Protein AF-A0A093Y182-F1 (afdb_monomer_lite)

Foldseek 3Di:
DDDPDDPLVDADADPVRDRDPDDPAVSLVVQQVCCVVVVDPDDLLRVLLSLLSNLVSDPDDDPAQCVSLQVCLVVADDHDDDDRLDHVLQNNVVSCVVRVRVQQVLLLLQAADPDDPPDDASDDCAHPLRDGSVQWFWQWDWPHADSSSDTRIPRWDKAFAAEDDQDQKDFDFDADPVLVVLVVVVVVVVVVLVVLVVVLVVLVVVVVCCVVVVDDDDPVVVVVSVVSNPVSVVVVVVSVVVVVVCVVVNLDGHTDFIDWHKYKYFDDDPPQVVCCVNRVHGPPQAFEQCQQDPQWHADPVDNTTDDGPDDVVPAPPQWTKMWIQTPGNSYIYIDIDNDQAGMFIQTIFGHDDDPDPPVVRRPRNSVRDDPPPPPPDDDDPPPVVVVVVVVVVDDDPPDDDDDPWDPPPKWFDAQDQFAKAALLADDDDRDGRIDPPGDQQWIWTADNGGGITTPDGDPQGPDPRHDRGDDHHD

Structure (mmCIF, N/CA/C/O backbone):
data_AF-A0A093Y182-F1
#
_entry.id   AF-A0A093Y182-F1
#
loop_
_atom_site.group_PDB
_atom_site.id
_atom_site.type_symbol
_atom_site.label_atom_id
_atom_site.label_alt_id
_atom_site.label_comp_id
_atom_site.label_asym_id
_atom_site.label_entity_id
_atom_site.label_seq_id
_atom_site.pdbx_PDB_ins_code
_atom_site.Cartn_x
_atom_site.Cartn_y
_atom_site.Cartn_z
_atom_site.occupancy
_atom_site.B_iso_or_equiv
_atom_site.auth_seq_id
_atom_site.auth_comp_id
_atom_site.auth_asym_id
_atom_site.auth_atom_id
_atom_site.pdbx_PDB_model_num
ATOM 1 N N . MET A 1 1 ? -22.979 22.341 -2.637 1.00 30.00 1 MET A N 1
ATOM 2 C CA . MET A 1 1 ? -23.570 22.582 -1.306 1.00 30.00 1 MET A CA 1
ATOM 3 C C . MET A 1 1 ? -22.818 21.711 -0.323 1.00 30.00 1 MET A C 1
ATOM 5 O O . MET A 1 1 ? -22.936 20.497 -0.404 1.00 30.00 1 MET A O 1
ATOM 9 N N . SER A 1 2 ? -21.962 22.315 0.499 1.00 28.64 2 SER A N 1
ATOM 10 C CA . SER A 1 2 ? -21.317 21.636 1.624 1.00 28.64 2 SER A CA 1
ATOM 11 C C . SER A 1 2 ? -22.403 21.189 2.597 1.00 28.64 2 SER A C 1
ATOM 13 O O . SER A 1 2 ? -23.239 22.007 2.984 1.00 28.64 2 SER A O 1
ATOM 15 N N . LEU A 1 3 ? -22.419 19.907 2.960 1.00 30.19 3 LEU A N 1
ATOM 16 C CA . LEU A 1 3 ? -23.247 19.440 4.067 1.00 30.19 3 LEU A CA 1
ATOM 17 C C . LEU A 1 3 ? -22.883 20.278 5.305 1.00 30.19 3 LEU A C 1
ATOM 19 O O . LEU A 1 3 ? -21.689 20.465 5.555 1.00 30.19 3 LEU A O 1
ATOM 23 N N . PRO A 1 4 ? -23.860 20.832 6.043 1.00 35.06 4 PRO A N 1
ATOM 24 C CA . PRO A 1 4 ? -23.560 21.509 7.294 1.00 35.06 4 PRO A CA 1
ATOM 25 C C . PRO A 1 4 ? -22.838 20.517 8.209 1.00 35.06 4 PRO A C 1
ATOM 27 O O . PRO A 1 4 ? -23.268 19.368 8.338 1.00 35.06 4 PRO A O 1
ATOM 30 N N . ALA A 1 5 ? -21.723 20.952 8.801 1.00 36.81 5 ALA A N 1
ATOM 31 C CA . ALA A 1 5 ? -21.043 20.196 9.841 1.00 36.81 5 ALA A CA 1
ATOM 32 C C . ALA A 1 5 ? -22.088 19.824 10.902 1.00 36.81 5 ALA A C 1
ATOM 34 O O . ALA A 1 5 ? -22.8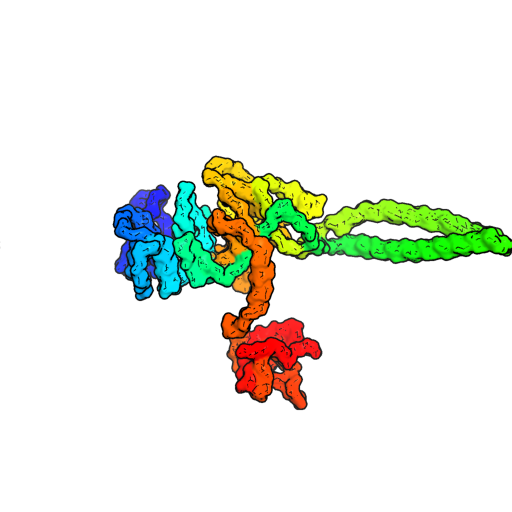13 20.690 11.401 1.00 36.81 5 ALA A O 1
ATOM 35 N N . ARG A 1 6 ? -22.256 18.523 11.153 1.00 44.34 6 ARG A N 1
ATOM 36 C CA . ARG A 1 6 ? -23.243 18.043 12.120 1.00 44.34 6 ARG A CA 1
ATOM 37 C C . ARG A 1 6 ? -22.848 18.599 13.494 1.00 44.34 6 ARG A C 1
ATOM 39 O O . ARG A 1 6 ? -21.667 18.639 13.812 1.00 44.34 6 ARG A O 1
ATOM 46 N N . ALA A 1 7 ? -23.813 19.035 14.305 1.00 36.84 7 ALA A N 1
ATOM 47 C CA . ALA A 1 7 ? -23.579 19.783 15.552 1.00 36.84 7 ALA A CA 1
ATOM 48 C C . ALA A 1 7 ? -22.633 19.105 16.575 1.00 36.84 7 ALA A C 1
ATOM 50 O O . ALA A 1 7 ? -22.155 19.754 17.496 1.00 36.84 7 ALA A O 1
ATOM 51 N N . TRP A 1 8 ? -22.346 17.818 16.402 1.00 46.84 8 TRP A N 1
ATOM 52 C CA . TRP A 1 8 ? -21.461 17.003 17.230 1.00 46.84 8 TRP A CA 1
ATOM 53 C C . TRP A 1 8 ? -20.008 16.922 16.734 1.00 46.84 8 TRP A C 1
ATOM 55 O O . TRP A 1 8 ? -19.179 16.351 17.421 1.00 46.84 8 TRP A O 1
ATOM 65 N N . THR A 1 9 ? -19.660 17.503 15.579 1.00 43.50 9 THR A N 1
ATOM 66 C CA . THR A 1 9 ? -18.246 17.722 15.202 1.00 43.50 9 THR A CA 1
ATOM 67 C C . THR A 1 9 ? -17.673 18.994 15.838 1.00 43.50 9 THR A C 1
ATOM 69 O O . THR A 1 9 ? -16.533 19.363 15.566 1.00 43.50 9 THR A O 1
ATOM 72 N N . ALA A 1 10 ? -18.484 19.727 16.609 1.00 48.28 10 ALA A N 1
ATOM 73 C CA . ALA A 1 10 ? -18.054 20.919 17.319 1.00 48.28 10 ALA A CA 1
ATOM 74 C C . ALA A 1 10 ? -17.365 20.498 18.629 1.00 48.28 10 ALA A C 1
ATOM 76 O O . ALA A 1 10 ? -18.011 19.854 19.456 1.00 48.28 10 ALA A O 1
ATOM 77 N N . PRO A 1 11 ? -16.083 20.846 18.831 1.00 53.00 11 PRO A N 1
ATOM 78 C CA . PRO A 1 11 ? -15.373 20.479 20.047 1.00 53.00 11 PRO A CA 1
ATOM 79 C C . PRO A 1 11 ? -16.034 21.124 21.269 1.00 53.00 11 PRO A C 1
ATOM 81 O O . PRO A 1 11 ? -16.510 22.259 21.192 1.00 53.00 11 PRO A O 1
ATOM 84 N N . TYR A 1 12 ? -16.057 20.409 22.399 1.00 52.28 12 TYR A N 1
ATOM 85 C CA . TYR A 1 12 ? -16.648 20.915 23.639 1.00 52.28 12 TYR A CA 1
ATOM 86 C C . TYR A 1 12 ? -16.011 22.250 24.048 1.00 52.28 12 TYR A C 1
ATOM 88 O O . TYR A 1 12 ? -14.812 22.336 24.341 1.00 52.28 12 TYR A O 1
ATOM 96 N N . THR A 1 13 ? -16.843 23.287 24.088 1.00 55.78 13 THR A N 1
ATOM 97 C CA . THR A 1 13 ? -16.505 24.589 24.652 1.00 55.78 13 THR A CA 1
ATOM 98 C C . THR A 1 13 ? -17.036 24.664 26.073 1.00 55.78 13 THR A C 1
ATOM 100 O O . THR A 1 13 ? -18.195 24.324 26.313 1.00 55.78 13 THR A O 1
ATOM 103 N N . ASP A 1 14 ? -16.210 25.100 27.018 1.00 61.22 14 ASP A N 1
ATOM 104 C CA . ASP A 1 14 ? -16.704 25.428 28.356 1.00 61.22 14 ASP A CA 1
ATOM 105 C C . ASP A 1 14 ? -17.599 26.685 28.338 1.00 61.22 14 ASP A C 1
ATOM 107 O O . ASP A 1 14 ? -17.789 27.323 27.299 1.00 61.22 14 ASP A O 1
ATOM 111 N N . ASP A 1 15 ? -18.136 27.070 29.499 1.00 65.75 15 ASP A N 1
ATOM 112 C CA . ASP A 1 15 ? -18.993 28.257 29.652 1.00 65.75 15 ASP A CA 1
ATOM 113 C C . ASP A 1 15 ? -18.284 29.577 29.267 1.00 65.75 15 ASP A C 1
ATOM 115 O O . ASP A 1 15 ? -18.924 30.623 29.166 1.00 65.75 15 ASP A O 1
ATOM 119 N N . SER A 1 16 ? -16.964 29.542 29.034 1.00 66.25 16 SER A N 1
ATOM 120 C CA . SER A 1 16 ? -16.166 30.671 28.547 1.00 66.25 16 SER A CA 1
ATOM 121 C C . SER A 1 16 ? -15.992 30.691 27.021 1.00 66.25 16 SER A C 1
ATOM 123 O O . SER A 1 16 ? -15.399 31.623 26.478 1.00 66.25 16 SER A O 1
ATOM 125 N N . GLY A 1 17 ? -16.529 29.691 26.312 1.00 56.28 17 GLY A N 1
ATOM 126 C CA . GLY A 1 17 ? -16.389 29.534 24.864 1.00 56.28 17 GLY A CA 1
ATOM 127 C C . GLY A 1 17 ? -15.022 28.991 24.434 1.00 56.28 17 GLY A C 1
ATOM 128 O O . GLY A 1 17 ? -14.734 28.944 23.237 1.00 56.28 17 GLY A O 1
ATOM 129 N N . ALA A 1 18 ? -14.172 28.582 25.381 1.00 55.19 18 ALA A N 1
ATOM 130 C CA . ALA A 1 18 ? -12.852 28.045 25.095 1.00 55.19 18 ALA A CA 1
ATOM 131 C C . ALA A 1 18 ? -12.941 26.546 24.784 1.00 55.19 18 ALA A C 1
ATOM 133 O O . ALA A 1 18 ? -13.551 25.776 25.527 1.00 55.19 18 ALA A O 1
ATOM 134 N N . VAL A 1 19 ? -12.309 26.123 23.686 1.00 54.81 19 VAL A N 1
ATOM 135 C CA . VAL A 1 19 ? -12.201 24.706 23.317 1.00 54.81 19 VAL A CA 1
ATOM 136 C C . VAL A 1 19 ? -11.279 24.005 24.312 1.00 54.81 19 VAL A C 1
ATOM 138 O O . VAL A 1 19 ? -10.069 24.242 24.326 1.00 54.81 19 VAL A O 1
ATOM 141 N N . VAL A 1 20 ? -11.845 23.136 25.149 1.00 53.28 20 VAL A N 1
ATOM 142 C CA . VAL A 1 20 ? -11.081 22.413 26.172 1.00 53.28 20 VAL A CA 1
ATOM 143 C C . VAL A 1 20 ? -10.381 21.222 25.522 1.00 53.28 20 VAL A C 1
ATOM 145 O O . VAL A 1 20 ? -10.925 20.123 25.434 1.00 53.28 20 VAL A O 1
ATOM 148 N N . GLN A 1 21 ? -9.147 21.428 25.070 1.00 40.56 21 GLN A N 1
ATOM 149 C CA . GLN A 1 21 ? -8.277 20.338 24.631 1.00 40.56 21 GLN A CA 1
ATOM 150 C C . GLN A 1 21 ? -7.825 19.516 25.850 1.00 40.56 21 GLN A C 1
ATOM 152 O O . GLN A 1 21 ? -7.192 20.048 26.760 1.00 40.56 21 GLN A O 1
ATOM 157 N N . GLY A 1 22 ? -8.159 18.220 25.884 1.00 42.25 22 GLY A N 1
ATOM 158 C CA . GLY A 1 22 ? -7.579 17.277 26.855 1.00 42.25 22 GLY A CA 1
ATOM 159 C C . GLY A 1 22 ? -8.539 16.534 27.792 1.00 42.25 22 GLY A C 1
ATOM 160 O O . GLY A 1 22 ? -8.083 15.941 28.772 1.00 42.25 22 GLY A O 1
ATOM 161 N N . LYS A 1 23 ? -9.853 16.505 27.535 1.00 40.69 23 LYS A N 1
ATOM 162 C CA . LYS A 1 23 ? -10.756 15.557 28.217 1.00 40.69 23 LYS A CA 1
ATOM 163 C C . LYS A 1 23 ? -11.797 14.962 27.262 1.00 40.69 23 LYS A C 1
ATOM 165 O O . LYS A 1 23 ? -12.975 15.292 27.381 1.00 40.69 23 LYS A O 1
ATOM 170 N N . GLY A 1 24 ? -11.382 13.995 26.439 1.00 47.41 24 GLY A N 1
ATOM 171 C CA . GLY A 1 24 ? -12.262 12.956 25.864 1.00 47.41 24 GLY A CA 1
ATOM 172 C C . GLY A 1 24 ? -12.834 12.028 26.948 1.00 47.41 24 GLY A C 1
ATOM 173 O O . GLY A 1 24 ? -12.647 10.825 26.937 1.00 47.41 24 GLY A O 1
ATOM 174 N N . ARG A 1 25 ? -13.376 12.622 28.017 1.00 57.72 25 ARG A N 1
ATOM 175 C CA . ARG A 1 25 ? -13.970 11.952 29.186 1.00 57.72 25 ARG A CA 1
ATOM 176 C C . ARG A 1 25 ? -15.345 12.509 29.532 1.00 57.72 25 ARG A C 1
ATOM 178 O O . ARG A 1 25 ? -15.980 12.039 30.466 1.00 57.72 25 ARG A O 1
ATOM 185 N N . LYS A 1 26 ? -15.765 13.598 28.889 1.00 62.19 26 LYS A N 1
ATOM 186 C CA . LYS A 1 26 ? -17.062 14.250 29.127 1.00 62.19 26 LYS A CA 1
ATOM 187 C C . LYS A 1 26 ? -17.926 14.241 27.881 1.00 62.19 26 LYS A C 1
ATOM 189 O O . LYS A 1 26 ? -19.145 14.272 28.001 1.00 62.19 26 LYS A O 1
ATOM 194 N N . GLU A 1 27 ? -17.308 14.205 26.708 1.00 76.25 27 GLU A N 1
ATOM 195 C CA . GLU A 1 27 ? -18.028 14.232 25.448 1.00 76.25 27 GLU A CA 1
ATOM 196 C C . GLU A 1 27 ? -18.701 12.888 25.177 1.00 76.25 27 GLU A C 1
ATOM 198 O O . GLU A 1 27 ? -19.892 12.862 24.903 1.00 76.25 27 GLU A O 1
ATOM 203 N N . GLU A 1 28 ? -18.000 11.777 25.385 1.00 78.81 28 GLU A N 1
ATOM 204 C CA . GLU A 1 28 ? -18.508 10.423 25.162 1.00 78.81 28 GLU A CA 1
ATOM 205 C C . GLU A 1 28 ? -19.697 10.130 26.082 1.00 78.81 28 GLU A C 1
ATOM 207 O O . GLU A 1 28 ? -20.752 9.677 25.639 1.00 78.81 28 GLU A O 1
ATOM 212 N N . PHE A 1 29 ? -19.570 10.478 27.367 1.00 82.12 29 PHE A N 1
ATOM 213 C CA . PHE A 1 29 ? -20.655 10.340 28.340 1.00 82.12 29 PHE A CA 1
ATOM 214 C C . PHE A 1 29 ? -21.835 11.259 28.038 1.00 82.12 29 PHE A C 1
ATOM 216 O O . PHE A 1 29 ? -22.981 10.843 28.204 1.00 82.12 29 PHE A O 1
ATOM 223 N N . ARG A 1 30 ? -21.579 12.493 27.582 1.00 85.25 30 ARG A N 1
ATOM 224 C CA . ARG A 1 30 ? -22.635 13.414 27.149 1.00 85.25 30 ARG A CA 1
ATOM 225 C C . ARG A 1 30 ? -23.384 12.844 25.949 1.00 85.25 30 ARG A C 1
ATOM 227 O O . ARG A 1 30 ? -24.607 12.815 25.983 1.00 85.25 30 ARG A O 1
ATOM 234 N N . LEU A 1 31 ? -22.672 12.349 24.939 1.00 85.81 31 LEU A N 1
ATOM 235 C CA . LEU A 1 31 ? -23.257 11.753 23.737 1.00 85.81 31 LEU A CA 1
ATOM 236 C C . LEU A 1 31 ? -24.095 10.512 24.075 1.00 85.81 31 LEU A C 1
ATOM 238 O O . LEU A 1 31 ? -25.199 10.361 23.557 1.00 85.81 31 LEU A O 1
ATOM 242 N N . LEU A 1 32 ? -23.623 9.662 24.993 1.00 87.31 32 LEU A N 1
ATOM 243 C CA . LEU A 1 32 ? -24.401 8.527 25.503 1.00 87.31 32 LEU A CA 1
ATOM 244 C C . LEU A 1 32 ? -25.649 8.987 26.266 1.00 87.31 32 LEU A C 1
ATOM 246 O O . LEU A 1 32 ? -26.738 8.468 26.028 1.00 87.31 32 LEU A O 1
ATOM 250 N N . ALA A 1 33 ? -25.526 9.975 27.156 1.00 87.50 33 ALA A N 1
ATOM 251 C CA . ALA A 1 33 ? -26.657 10.503 27.918 1.00 87.50 33 ALA A CA 1
ATOM 252 C C . ALA A 1 33 ? -27.705 11.172 27.012 1.00 87.50 33 ALA A C 1
ATOM 254 O O . ALA A 1 33 ? -28.903 10.948 27.180 1.00 87.50 33 ALA A O 1
ATOM 255 N N . GLU A 1 34 ? -27.272 11.953 26.021 1.00 90.50 34 GLU A N 1
ATOM 256 C CA . GLU A 1 34 ? -28.131 12.549 24.992 1.00 90.50 34 GLU A CA 1
ATOM 257 C C . GLU A 1 34 ? -28.810 11.468 24.141 1.00 90.50 34 GLU A C 1
ATOM 259 O O . GLU A 1 34 ? -29.985 11.609 23.793 1.00 90.50 34 GLU A O 1
ATOM 264 N N . HIS A 1 35 ? -28.117 10.355 23.876 1.00 90.06 35 HIS A N 1
ATOM 265 C CA . HIS A 1 35 ? -28.697 9.221 23.168 1.00 90.06 35 HIS A CA 1
ATOM 266 C C . HIS A 1 35 ? -29.829 8.548 23.945 1.00 90.06 35 HIS A C 1
ATOM 268 O O . HIS A 1 35 ? -30.940 8.402 23.435 1.00 90.06 35 HIS A O 1
ATOM 274 N N . PHE A 1 36 ? -29.577 8.192 25.205 1.00 89.31 36 PHE A N 1
ATOM 275 C CA . PHE A 1 36 ? -30.569 7.518 26.046 1.00 89.31 36 PHE A CA 1
ATOM 276 C C . PHE A 1 36 ? -31.695 8.436 26.537 1.00 89.31 36 PHE A C 1
ATOM 278 O O . PHE A 1 36 ? -32.783 7.951 26.840 1.00 89.31 36 PHE A O 1
ATOM 285 N N . SER A 1 37 ? -31.473 9.752 26.590 1.00 91.00 37 SER A N 1
ATOM 286 C CA . SER A 1 37 ? -32.527 10.741 26.873 1.00 91.00 37 SER A CA 1
ATOM 287 C C . SER A 1 37 ? -33.393 11.083 25.654 1.00 91.00 37 SER A C 1
ATOM 289 O O . SER A 1 37 ? -34.399 11.776 25.803 1.00 91.00 37 SER A O 1
ATOM 291 N N . GLY A 1 38 ? -33.037 10.591 24.461 1.00 88.81 38 GLY A N 1
ATOM 292 C CA . GLY A 1 38 ? -33.774 10.830 23.217 1.00 88.81 38 GLY A CA 1
ATOM 293 C C . GLY A 1 38 ? -33.517 12.197 22.577 1.00 88.81 38 GLY A C 1
ATOM 294 O O . GLY A 1 38 ? -34.241 12.579 21.660 1.00 88.81 38 GLY A O 1
ATOM 295 N N . LEU A 1 39 ? -32.500 12.933 23.036 1.00 88.00 39 LEU A N 1
ATOM 296 C CA . LEU A 1 39 ? -32.079 14.208 22.446 1.00 88.00 39 LEU A CA 1
ATOM 297 C C . LEU A 1 39 ? -31.254 14.004 21.166 1.00 88.00 39 LEU A C 1
ATOM 299 O O . LEU A 1 39 ? -31.306 14.834 20.259 1.00 88.00 39 LEU A O 1
ATOM 303 N N . LEU A 1 40 ? -30.517 12.891 21.084 1.00 85.69 40 LEU A N 1
ATOM 304 C CA . LEU A 1 40 ? -29.662 12.522 19.957 1.00 85.69 40 LEU A CA 1
ATOM 305 C C . LEU A 1 40 ? -29.909 11.062 19.551 1.00 85.69 40 LEU A C 1
ATOM 307 O O . LEU A 1 40 ? -30.083 10.183 20.384 1.00 85.69 40 LEU A O 1
ATOM 311 N N . THR A 1 41 ? -29.875 10.749 18.261 1.00 86.38 41 THR A N 1
ATOM 312 C CA . THR A 1 41 ? -29.910 9.355 17.791 1.00 86.38 41 THR A CA 1
ATOM 313 C C . THR A 1 41 ? -28.573 9.004 17.158 1.00 86.38 41 THR A C 1
ATOM 315 O O . THR A 1 41 ? -28.309 9.410 16.026 1.00 86.38 41 THR A O 1
ATOM 318 N N . LEU A 1 42 ? -27.734 8.273 17.892 1.00 84.06 42 LEU A N 1
ATOM 319 C CA . LEU A 1 42 ? -26.482 7.727 17.377 1.00 84.06 42 LEU A CA 1
ATOM 320 C C . LEU A 1 42 ? -26.773 6.509 16.495 1.00 84.06 42 LEU A C 1
ATOM 322 O O . LEU A 1 42 ? -27.665 5.711 16.796 1.00 84.06 42 LEU A O 1
ATOM 326 N N . THR A 1 43 ? -26.019 6.359 15.407 1.00 84.50 43 THR A N 1
ATOM 327 C CA . THR A 1 43 ? -26.014 5.104 14.640 1.00 84.50 43 THR A CA 1
ATOM 328 C C . THR A 1 43 ? -25.419 3.973 15.481 1.00 84.50 43 THR A C 1
ATOM 330 O O . THR A 1 43 ? -24.716 4.224 16.456 1.00 84.50 43 THR A O 1
ATOM 333 N N . ARG A 1 44 ? -25.665 2.710 15.114 1.00 81.56 44 ARG A N 1
ATOM 334 C CA . ARG A 1 44 ? -25.119 1.556 15.850 1.00 81.56 44 ARG A CA 1
ATOM 335 C C . ARG A 1 44 ? -23.584 1.598 15.918 1.00 81.56 44 ARG A C 1
ATOM 337 O O . ARG A 1 44 ? -23.021 1.350 16.981 1.00 81.56 44 ARG A O 1
ATOM 344 N N . LEU A 1 45 ? -22.935 1.983 14.817 1.00 81.81 45 LEU A N 1
ATOM 345 C CA . LEU A 1 45 ? -21.489 2.184 14.730 1.00 81.81 45 LEU A CA 1
ATOM 346 C C . LEU A 1 45 ? -20.987 3.300 15.663 1.00 81.81 45 LEU A C 1
ATOM 348 O O . LEU A 1 45 ? -20.040 3.093 16.423 1.00 81.81 45 LEU A O 1
ATOM 352 N N . GLU A 1 46 ? -21.637 4.468 15.637 1.00 81.75 46 GLU A N 1
ATOM 353 C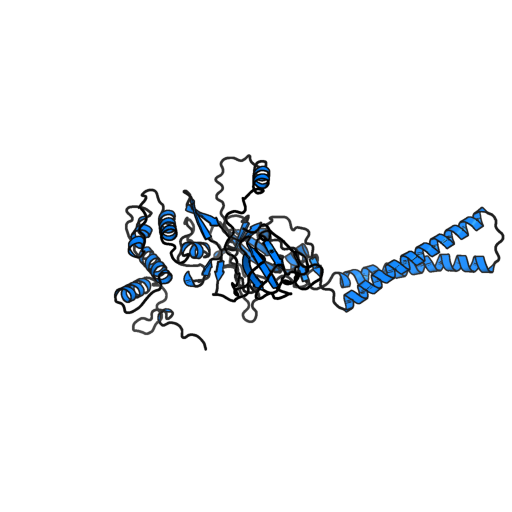 CA . GLU A 1 46 ? -21.287 5.600 16.505 1.00 81.75 46 GLU A CA 1
ATOM 354 C C . GLU A 1 46 ? -21.519 5.239 17.978 1.00 81.75 46 GLU A C 1
ATOM 356 O O . GLU A 1 46 ? -20.613 5.396 18.792 1.00 81.75 46 GLU A O 1
ATOM 361 N N . LEU A 1 47 ? -22.677 4.662 18.313 1.00 86.44 47 LEU A N 1
ATOM 362 C CA . LEU A 1 47 ? -23.026 4.234 19.667 1.00 86.44 47 LEU A CA 1
ATOM 363 C C . LEU A 1 47 ? -21.991 3.262 20.233 1.00 86.44 47 LEU A C 1
ATOM 365 O O . LEU A 1 47 ? -21.552 3.435 21.367 1.00 86.44 47 LEU A O 1
ATOM 369 N N . PHE A 1 48 ? -21.577 2.267 19.445 1.00 85.06 48 PHE A N 1
ATOM 370 C CA . PHE A 1 48 ? -20.570 1.304 19.875 1.00 85.06 48 PHE A CA 1
ATOM 371 C C . PHE A 1 48 ? -19.213 1.969 20.110 1.00 85.06 48 PHE A C 1
ATOM 373 O O . PHE A 1 48 ? -18.596 1.746 21.148 1.00 85.06 48 PHE A O 1
ATOM 380 N N . SER A 1 49 ? -18.757 2.808 19.173 1.00 80.75 49 SER A N 1
ATOM 381 C CA . SER A 1 49 ? -17.462 3.489 19.294 1.00 80.75 49 SER A CA 1
ATOM 382 C C . SER A 1 49 ? -17.405 4.427 20.507 1.00 80.75 49 SER A C 1
ATOM 384 O O . SER A 1 49 ? -16.441 4.387 21.269 1.00 80.75 49 SER A O 1
ATOM 386 N N . VAL A 1 50 ? -18.475 5.196 20.745 1.00 84.12 50 VAL A N 1
ATOM 387 C CA . VAL A 1 50 ? -18.607 6.103 21.890 1.00 84.12 50 VAL A CA 1
ATOM 388 C C . VAL A 1 50 ? -18.718 5.320 23.200 1.00 84.12 50 VAL A C 1
ATOM 390 O O . VAL A 1 50 ? -18.074 5.684 24.180 1.00 84.12 50 VAL A O 1
ATOM 393 N N . ALA A 1 51 ? -19.484 4.224 23.235 1.00 85.44 51 ALA A N 1
ATOM 394 C CA . ALA A 1 51 ? -19.601 3.378 24.422 1.00 85.44 51 ALA A CA 1
ATOM 395 C C . ALA A 1 51 ? -18.277 2.705 24.796 1.00 85.44 51 ALA A C 1
ATOM 397 O O . ALA A 1 51 ? -17.900 2.706 25.966 1.00 85.44 51 ALA A O 1
ATOM 398 N N . LEU A 1 52 ? -17.553 2.166 23.812 1.00 82.38 52 LEU A N 1
ATOM 399 C CA . LEU A 1 52 ? -16.242 1.560 24.032 1.00 82.38 52 LEU A CA 1
ATOM 400 C C . LEU A 1 52 ? -15.226 2.603 24.526 1.00 82.38 52 LEU A C 1
ATOM 402 O O . LEU A 1 52 ? -14.497 2.331 25.477 1.00 82.38 52 LEU A O 1
ATOM 406 N N . GLY A 1 53 ? -15.221 3.806 23.940 1.00 78.81 53 GLY A N 1
ATOM 407 C CA . GLY A 1 53 ? -14.399 4.925 24.411 1.00 78.81 53 GLY A CA 1
ATOM 408 C C . GLY A 1 53 ? -14.730 5.337 25.850 1.00 78.81 53 GLY A C 1
ATOM 409 O O . GLY A 1 53 ? -13.835 5.440 26.687 1.00 78.81 53 GLY A O 1
ATOM 410 N N . ALA A 1 54 ? -16.019 5.476 26.175 1.00 79.75 54 ALA A N 1
ATOM 411 C CA . ALA A 1 54 ? -16.472 5.814 27.524 1.00 79.75 54 ALA A CA 1
ATOM 412 C C . ALA A 1 54 ? -16.091 4.746 28.560 1.00 79.75 54 ALA A C 1
ATOM 414 O O . ALA A 1 54 ? -15.688 5.092 29.668 1.00 79.75 54 ALA A O 1
ATOM 415 N N . MET A 1 55 ? -16.184 3.456 28.217 1.00 78.56 55 MET A N 1
ATOM 416 C CA . MET A 1 55 ? -15.811 2.379 29.139 1.00 78.56 55 MET A CA 1
ATOM 417 C C . MET A 1 55 ? -14.307 2.263 29.347 1.00 78.56 55 MET A C 1
ATOM 419 O O . MET A 1 55 ? -13.881 2.061 30.478 1.00 78.56 55 MET A O 1
ATOM 423 N N . ARG A 1 56 ? -13.497 2.479 28.306 1.00 75.25 56 ARG A N 1
ATOM 424 C CA . ARG A 1 56 ? -12.035 2.558 28.457 1.00 75.25 56 ARG A CA 1
ATOM 425 C C . ARG A 1 56 ? -11.580 3.759 29.276 1.00 75.25 56 ARG A C 1
ATOM 427 O O . ARG A 1 56 ? -10.532 3.708 29.909 1.00 75.25 56 ARG A O 1
ATOM 434 N N . ALA A 1 57 ? -12.366 4.831 29.278 1.00 70.62 57 ALA A N 1
ATOM 435 C CA . ALA A 1 57 ? -12.111 5.994 30.115 1.00 70.62 57 ALA A CA 1
ATOM 436 C C . ALA A 1 57 ? -12.461 5.769 31.599 1.00 70.62 57 ALA A C 1
ATOM 438 O O . ALA A 1 57 ? -12.057 6.578 32.440 1.00 70.62 57 ALA A O 1
ATOM 439 N N . LEU A 1 58 ? -13.219 4.718 31.932 1.00 70.69 58 LEU A N 1
ATOM 440 C CA . LEU A 1 58 ? -13.544 4.368 33.312 1.00 70.69 58 LEU A CA 1
ATOM 441 C C . LEU A 1 58 ? -12.456 3.470 33.891 1.00 70.69 58 LEU A C 1
ATOM 443 O O . LEU A 1 58 ? -12.143 2.416 33.349 1.00 70.69 58 LEU A O 1
ATOM 447 N N . GLU A 1 59 ? -11.941 3.847 35.056 1.00 61.91 59 GLU A N 1
ATOM 448 C CA . GLU A 1 59 ? -11.208 2.916 35.908 1.00 61.91 59 GLU A CA 1
ATOM 449 C C . GLU A 1 59 ? -12.230 1.956 36.534 1.00 61.91 59 GLU A C 1
ATOM 451 O O . GLU A 1 59 ? -12.923 2.300 37.493 1.00 61.91 59 GLU A O 1
ATOM 456 N N . PHE A 1 60 ? -12.377 0.766 35.953 1.00 68.81 60 PHE A N 1
ATOM 457 C CA . PHE A 1 60 ? -13.157 -0.324 36.534 1.00 68.81 60 PHE A CA 1
ATOM 458 C C . PHE A 1 60 ? -12.225 -1.457 36.970 1.00 68.81 60 PHE A C 1
ATOM 460 O O . PHE A 1 60 ? -11.132 -1.621 36.434 1.00 68.81 60 PHE A O 1
ATOM 467 N N . TYR A 1 61 ? -12.655 -2.233 37.964 1.00 71.88 61 TYR A N 1
ATOM 468 C CA . TYR A 1 61 ? -11.959 -3.449 38.378 1.00 71.88 61 TYR A CA 1
ATOM 469 C C . TYR A 1 61 ? -12.539 -4.630 37.588 1.00 71.88 61 TYR A C 1
ATOM 471 O O . TYR A 1 61 ? -13.644 -5.064 37.929 1.00 71.88 61 TYR A O 1
ATOM 479 N N . PRO A 1 62 ? -11.863 -5.126 36.532 1.00 71.44 62 PRO A N 1
ATOM 480 C CA . PRO A 1 62 ? -12.310 -6.319 35.823 1.00 71.44 62 PRO A CA 1
ATOM 481 C C . PRO A 1 62 ? -12.291 -7.522 36.769 1.00 71.44 62 PRO A C 1
ATOM 483 O O . PRO A 1 62 ? -11.325 -7.735 37.504 1.00 71.44 62 PRO A O 1
ATOM 486 N N . PHE A 1 63 ? -13.360 -8.313 36.752 1.00 79.94 63 PHE A N 1
ATOM 487 C CA . PHE A 1 63 ? -13.367 -9.655 37.323 1.00 79.94 63 PHE A CA 1
ATOM 488 C C . PHE A 1 63 ? -12.708 -10.649 36.353 1.00 79.94 63 PHE A C 1
ATOM 490 O O . PHE A 1 63 ? -12.022 -11.572 36.791 1.00 79.94 63 PHE A O 1
ATOM 497 N N . GLN A 1 64 ? -12.886 -10.433 35.047 1.00 84.56 64 GLN A N 1
ATOM 498 C CA . GLN A 1 64 ? -12.227 -11.132 33.942 1.00 84.56 64 GLN A CA 1
ATOM 499 C C . GLN A 1 64 ? -11.740 -10.134 32.887 1.00 84.56 64 GLN A C 1
ATOM 501 O O . GLN A 1 64 ? -12.326 -9.064 32.710 1.00 84.56 64 GLN A O 1
ATOM 506 N N . ASP A 1 65 ? -10.706 -10.512 32.135 1.00 80.88 65 ASP A N 1
ATOM 507 C CA . ASP A 1 65 ? -10.107 -9.657 31.100 1.00 80.88 65 ASP A CA 1
ATOM 508 C C . ASP A 1 65 ? -11.120 -9.285 29.993 1.00 80.88 65 ASP A C 1
ATOM 510 O O . ASP A 1 65 ? -11.072 -8.190 29.434 1.00 80.88 65 ASP A O 1
ATOM 514 N N . GLY A 1 66 ? -12.099 -10.155 29.718 1.00 80.88 66 GLY A N 1
ATOM 515 C CA . GLY A 1 66 ? -13.175 -9.932 28.744 1.00 80.88 66 GLY A CA 1
ATOM 516 C C . GLY A 1 66 ? -14.356 -9.067 29.215 1.00 80.88 66 GLY A C 1
ATOM 517 O O . GLY A 1 66 ? -15.238 -8.761 28.408 1.00 80.88 66 GLY A O 1
ATOM 518 N N . ASP A 1 67 ? -14.419 -8.660 30.489 1.00 84.06 67 ASP A N 1
ATOM 519 C CA . ASP A 1 67 ? -15.623 -8.050 31.085 1.00 84.06 67 ASP A CA 1
ATOM 520 C C . ASP A 1 67 ? -16.095 -6.784 30.370 1.00 84.06 67 ASP A C 1
ATOM 522 O O . ASP A 1 67 ? -17.297 -6.541 30.258 1.00 84.06 67 ASP A O 1
ATOM 526 N N . MET A 1 68 ? -15.166 -5.985 29.844 1.00 82.19 68 MET A N 1
ATOM 527 C CA . MET A 1 68 ? -15.514 -4.767 29.117 1.00 82.19 68 MET A CA 1
ATOM 528 C C . MET A 1 68 ? -16.302 -5.072 27.841 1.00 82.19 68 MET A C 1
ATOM 530 O O . MET A 1 68 ? -17.326 -4.443 27.571 1.00 82.19 68 MET A O 1
ATOM 534 N N . ALA A 1 69 ? -15.852 -6.056 27.060 1.00 82.94 69 ALA A N 1
ATOM 535 C CA . ALA A 1 69 ? -16.581 -6.500 25.881 1.00 82.94 69 ALA A CA 1
ATOM 536 C C . ALA A 1 69 ? -17.944 -7.070 26.288 1.00 82.94 69 ALA A C 1
ATOM 538 O O . ALA A 1 69 ? -18.970 -6.721 25.707 1.00 82.94 69 ALA A O 1
ATOM 539 N N . TYR A 1 70 ? -17.986 -7.869 27.352 1.00 85.88 70 TYR A N 1
ATOM 540 C CA . TYR A 1 70 ? -19.233 -8.441 27.840 1.00 85.88 70 TYR A CA 1
ATOM 541 C C . TYR A 1 70 ? -20.227 -7.391 28.364 1.00 85.88 70 TYR A C 1
ATOM 543 O O . TYR A 1 70 ? -21.434 -7.537 28.167 1.00 85.88 70 TYR A O 1
ATOM 551 N N . ALA A 1 71 ? -19.758 -6.278 28.929 1.00 85.25 71 ALA A N 1
ATOM 552 C CA . ALA A 1 71 ? -20.608 -5.147 29.290 1.00 85.25 71 ALA A CA 1
ATOM 553 C C . ALA A 1 71 ? -21.230 -4.468 28.051 1.00 85.25 71 ALA A C 1
ATOM 555 O O . ALA A 1 71 ? -22.417 -4.122 28.073 1.00 85.25 71 ALA A O 1
ATOM 556 N N . LEU A 1 72 ? -20.489 -4.360 26.935 1.00 84.88 72 LEU A N 1
ATOM 557 C CA . LEU A 1 72 ? -21.020 -3.836 25.662 1.00 84.88 72 LEU A CA 1
ATOM 558 C C . LEU A 1 72 ? -22.151 -4.693 25.084 1.00 84.88 72 LEU A C 1
ATOM 560 O O . LEU A 1 72 ? -22.965 -4.173 24.320 1.00 84.88 72 LEU A O 1
ATOM 564 N N . MET A 1 73 ? -22.274 -5.969 25.473 1.00 83.50 73 MET A N 1
ATOM 565 C CA . MET A 1 73 ? -23.402 -6.817 25.057 1.00 83.50 73 MET A CA 1
ATOM 566 C C . MET A 1 73 ? -24.762 -6.218 25.410 1.00 83.50 73 MET A C 1
ATOM 568 O O . MET A 1 73 ? -25.748 -6.501 24.732 1.00 83.50 73 MET A O 1
ATOM 572 N N . GLY A 1 74 ? -24.837 -5.390 26.458 1.00 82.88 74 GLY A N 1
ATOM 573 C CA . GLY A 1 74 ? -26.070 -4.701 26.838 1.00 82.88 74 GLY A CA 1
ATOM 574 C C . GLY A 1 74 ? -26.576 -3.719 25.776 1.00 82.88 74 GLY A C 1
ATOM 575 O O . GLY A 1 74 ? -27.775 -3.457 25.721 1.00 82.88 74 GLY A O 1
ATOM 576 N N . LEU A 1 75 ? -25.678 -3.215 24.925 1.00 81.50 75 LEU A N 1
ATOM 577 C CA . LEU A 1 75 ? -25.966 -2.245 23.866 1.00 81.50 75 LEU A CA 1
ATOM 578 C C . LEU A 1 75 ? -26.255 -2.904 22.512 1.00 81.50 75 LEU A C 1
ATOM 580 O O . LEU A 1 75 ? -26.709 -2.238 21.581 1.00 81.50 75 LEU A O 1
ATOM 584 N N . LEU A 1 76 ? -25.980 -4.203 22.389 1.00 81.50 76 LEU A N 1
ATOM 585 C CA . LEU A 1 76 ? -26.117 -4.962 21.154 1.00 81.50 76 LEU A CA 1
ATOM 586 C C . LEU A 1 76 ? -27.304 -5.929 21.215 1.00 81.50 76 LEU A C 1
ATOM 588 O O . LEU A 1 76 ? -27.897 -6.188 22.262 1.00 81.50 76 LEU A O 1
ATOM 592 N N . THR A 1 77 ? -27.700 -6.436 20.048 1.00 79.31 77 THR A N 1
ATOM 593 C CA . THR A 1 77 ? -28.926 -7.236 19.912 1.00 79.31 77 THR A CA 1
ATOM 594 C C . THR A 1 77 ? -28.717 -8.686 20.338 1.00 79.31 77 THR A C 1
ATOM 596 O O . THR A 1 77 ? -29.589 -9.264 20.984 1.00 79.31 77 THR A O 1
ATOM 599 N N . LYS A 1 78 ? -27.574 -9.281 19.987 1.00 81.00 78 LYS A N 1
ATOM 600 C CA . LYS A 1 78 ? -27.183 -10.629 20.394 1.00 81.00 78 LYS A CA 1
ATOM 601 C C . LYS A 1 78 ? -26.198 -10.571 21.549 1.00 81.00 78 LYS A C 1
ATOM 603 O O . LYS A 1 78 ? -25.315 -9.714 21.595 1.00 81.00 78 LYS A O 1
ATOM 608 N N . ARG A 1 79 ? -26.355 -11.523 22.462 1.00 83.38 79 ARG A N 1
ATOM 609 C CA . ARG A 1 79 ? -25.502 -11.692 23.634 1.00 83.38 79 ARG A CA 1
ATOM 610 C C . ARG A 1 79 ? -24.781 -13.035 23.516 1.00 83.38 79 ARG A C 1
ATOM 612 O O . ARG A 1 79 ? -25.444 -14.054 23.724 1.00 83.38 79 ARG A O 1
ATOM 619 N N . PRO A 1 80 ? -23.490 -13.033 23.152 1.00 80.06 80 PRO A N 1
ATOM 620 C CA . PRO A 1 80 ? -22.659 -14.226 23.189 1.00 80.06 80 PRO A CA 1
ATOM 621 C C . PRO A 1 80 ? -22.673 -14.917 24.544 1.00 80.06 80 PRO A C 1
ATOM 623 O O . PRO A 1 80 ? -22.882 -14.289 25.587 1.00 80.06 80 PRO A O 1
ATOM 626 N N . SER A 1 81 ? -22.383 -16.216 24.539 1.00 81.94 81 SER A N 1
ATOM 627 C CA . SER A 1 81 ? -22.005 -16.905 25.769 1.00 81.94 81 SER A CA 1
ATOM 628 C C . SER A 1 81 ? -20.671 -16.359 26.268 1.00 81.94 81 SER A C 1
ATOM 630 O O . SER A 1 81 ? -19.706 -16.302 25.508 1.00 81.94 81 SER A O 1
ATOM 632 N N . MET A 1 82 ? -20.626 -15.991 27.546 1.00 83.06 82 MET A N 1
ATOM 633 C CA . MET A 1 82 ? -19.400 -15.556 28.204 1.00 83.06 82 MET A CA 1
ATOM 634 C C . MET A 1 82 ? -18.432 -16.733 28.349 1.00 83.06 82 MET A C 1
ATOM 636 O O . MET A 1 82 ? -18.807 -17.787 28.865 1.00 83.06 82 MET A O 1
ATOM 640 N N . ASP A 1 83 ? -17.195 -16.531 27.924 1.00 84.31 83 ASP A N 1
ATOM 641 C CA . ASP A 1 83 ? -16.069 -17.429 28.145 1.00 84.31 83 ASP A CA 1
ATOM 642 C C . ASP A 1 83 ? -15.060 -16.736 29.056 1.00 84.31 83 ASP A C 1
ATOM 644 O O . ASP A 1 83 ? -14.579 -15.642 28.758 1.00 84.31 83 ASP A O 1
ATOM 648 N N . SER A 1 84 ? -14.753 -17.383 30.177 1.00 82.88 84 SER A N 1
ATOM 649 C CA . SER A 1 84 ? -13.842 -16.852 31.188 1.00 82.88 84 SER A CA 1
ATOM 650 C C . SER A 1 84 ? -12.371 -16.928 30.799 1.00 82.88 84 SER A C 1
ATOM 652 O O . SER A 1 84 ? -11.532 -16.409 31.527 1.00 82.88 84 SER A O 1
ATOM 654 N N . SER A 1 85 ? -12.048 -17.633 29.713 1.00 84.62 85 SER A N 1
ATOM 655 C CA . SER A 1 85 ? -10.681 -17.739 29.201 1.00 84.62 85 SER A CA 1
ATOM 656 C C . SER A 1 85 ? -10.347 -16.706 28.125 1.00 84.62 85 SER A C 1
ATOM 658 O O . SER A 1 85 ? -9.182 -16.599 27.746 1.00 84.62 85 SER A O 1
ATOM 660 N N . ASP A 1 86 ? -11.341 -15.942 27.659 1.00 81.88 86 ASP A N 1
ATOM 661 C CA . ASP A 1 86 ? -11.143 -14.931 26.625 1.00 81.88 86 ASP A CA 1
ATOM 662 C C . ASP A 1 86 ? -10.362 -13.728 27.159 1.00 81.88 86 ASP A C 1
ATOM 664 O O . ASP A 1 86 ? -10.713 -13.142 28.189 1.00 81.88 86 ASP A O 1
ATOM 668 N N . SER A 1 87 ? -9.368 -13.288 26.386 1.00 84.06 87 SER A N 1
ATOM 669 C CA . SER A 1 87 ? -8.811 -11.948 26.559 1.00 84.06 87 SER A CA 1
ATOM 670 C C . SER A 1 87 ? -9.822 -10.871 26.150 1.00 84.06 87 SER A C 1
ATOM 672 O O . SER A 1 87 ? -10.799 -11.146 25.442 1.00 84.06 87 SER A O 1
ATOM 674 N N . GLU A 1 88 ? -9.577 -9.618 26.546 1.00 82.31 88 GLU A N 1
ATOM 675 C CA . GLU A 1 88 ? -10.387 -8.460 26.133 1.00 82.31 88 GLU A CA 1
ATOM 676 C C . GLU A 1 88 ? -10.633 -8.467 24.616 1.00 82.31 88 GLU A C 1
ATOM 678 O O . GLU A 1 88 ? -11.751 -8.237 24.140 1.00 82.31 88 GLU A O 1
ATOM 683 N N . GLN A 1 89 ? -9.588 -8.790 23.847 1.00 81.06 89 GLN A N 1
ATOM 684 C CA . GLN A 1 89 ? -9.616 -8.749 22.399 1.00 81.06 89 GLN A CA 1
ATOM 685 C C . GLN A 1 89 ? -10.430 -9.874 21.786 1.00 81.06 89 GLN A C 1
ATOM 687 O O . GLN A 1 89 ? -11.161 -9.656 20.816 1.00 81.06 89 GLN A O 1
ATOM 692 N N . GLN A 1 90 ? -10.332 -11.063 22.366 1.00 84.81 90 GLN A N 1
ATOM 693 C CA . GLN A 1 90 ? -11.114 -12.214 21.942 1.00 84.81 90 GLN A CA 1
ATOM 694 C C . GLN A 1 90 ? -12.591 -12.015 22.249 1.00 84.81 90 GLN A C 1
ATOM 696 O O . GLN A 1 90 ? -13.420 -12.218 21.361 1.00 84.81 90 GLN A O 1
ATOM 701 N N . ALA A 1 91 ? -12.911 -11.539 23.453 1.00 86.69 91 ALA A N 1
ATOM 702 C CA . ALA A 1 91 ? -14.280 -11.273 23.867 1.00 86.69 91 ALA A CA 1
ATOM 703 C C . ALA A 1 91 ? -14.930 -10.192 22.985 1.00 86.69 91 ALA A C 1
ATOM 705 O O . ALA A 1 91 ? -16.056 -10.373 22.512 1.00 86.69 91 ALA A O 1
ATOM 706 N N . LEU A 1 92 ? -14.218 -9.094 22.685 1.00 83.94 92 LEU A N 1
ATOM 707 C CA . LEU A 1 92 ? -14.746 -8.033 21.817 1.00 83.94 92 LEU A CA 1
ATOM 708 C C . LEU A 1 92 ? -14.954 -8.520 20.387 1.00 83.94 92 LEU A C 1
ATOM 710 O O . LEU A 1 92 ? -15.974 -8.233 19.759 1.00 83.94 92 LEU A O 1
ATOM 714 N N . ALA A 1 93 ? -13.985 -9.257 19.857 1.00 82.88 93 ALA A N 1
ATOM 715 C CA . ALA A 1 93 ? -14.064 -9.716 18.490 1.00 82.88 93 ALA A CA 1
ATOM 716 C C . ALA A 1 93 ? -15.156 -10.793 18.331 1.00 82.88 93 ALA A C 1
ATOM 718 O O . ALA A 1 93 ? -15.926 -10.742 17.374 1.00 82.88 93 ALA A O 1
ATOM 719 N N . ARG A 1 94 ? -15.329 -11.692 19.309 1.00 84.19 94 ARG A N 1
ATOM 720 C CA . ARG A 1 94 ? -16.452 -12.643 19.354 1.00 84.19 94 ARG A CA 1
ATOM 721 C C . ARG A 1 94 ? -17.794 -11.915 19.403 1.00 84.19 94 ARG A C 1
ATOM 723 O O . ARG A 1 94 ? -18.692 -12.223 18.620 1.00 84.19 94 ARG A O 1
ATOM 730 N N . LEU A 1 95 ? -17.902 -10.894 20.254 1.00 85.75 95 LEU A N 1
ATOM 731 C CA . LEU A 1 95 ? -19.098 -10.064 20.361 1.00 85.75 95 LEU A CA 1
ATOM 732 C C . LEU A 1 95 ? -19.501 -9.427 19.028 1.00 85.75 95 LEU A C 1
ATOM 734 O O . LEU A 1 95 ? -20.675 -9.462 18.641 1.00 85.75 95 LEU A O 1
ATOM 738 N N . CYS A 1 96 ? -18.537 -8.825 18.339 1.00 82.00 96 CYS A N 1
ATOM 739 C CA . CYS A 1 96 ? -18.785 -8.137 17.084 1.00 82.00 96 CYS A CA 1
ATOM 740 C C . CYS A 1 96 ? -19.065 -9.109 15.924 1.00 82.00 96 CYS A C 1
ATOM 742 O O . CYS A 1 96 ? -19.935 -8.807 15.107 1.00 82.00 96 CYS A O 1
ATOM 744 N N . LEU A 1 97 ? -18.413 -10.281 15.887 1.00 82.56 97 LEU A N 1
ATOM 745 C CA . LEU A 1 97 ? -18.685 -11.331 14.894 1.00 82.56 97 LEU A CA 1
ATOM 746 C C . LEU A 1 97 ? -20.111 -11.881 15.015 1.00 82.56 97 LEU A C 1
ATOM 748 O O . LEU A 1 97 ? -20.788 -12.080 14.010 1.00 82.56 97 LEU A O 1
ATOM 752 N N . GLU A 1 98 ? -20.608 -12.095 16.234 1.00 84.06 98 GLU A N 1
ATOM 753 C CA . GLU A 1 98 ? -21.967 -12.613 16.425 1.00 84.06 98 GLU A CA 1
ATOM 754 C C . GLU A 1 98 ? -23.062 -11.600 16.064 1.00 84.06 98 GLU A C 1
ATOM 756 O O . GLU A 1 98 ? -24.152 -11.981 15.609 1.00 84.06 98 GLU A O 1
ATOM 761 N N . ASN A 1 99 ? -22.790 -10.313 16.290 1.00 77.12 99 ASN A N 1
ATOM 762 C CA . ASN A 1 99 ? -23.758 -9.234 16.108 1.00 77.12 99 ASN A CA 1
ATOM 763 C C . ASN A 1 99 ? -23.791 -8.631 14.698 1.00 77.12 99 ASN A C 1
ATOM 765 O O . ASN A 1 99 ? -24.699 -7.830 14.442 1.00 77.12 99 ASN A O 1
ATOM 769 N N . ASP A 1 100 ? -22.850 -9.014 13.823 1.00 71.69 100 ASP A N 1
ATOM 770 C CA . ASP A 1 100 ? -22.620 -8.415 12.497 1.00 71.69 100 ASP A CA 1
ATOM 771 C C . ASP A 1 100 ? -22.738 -6.882 12.561 1.00 71.69 100 ASP A C 1
ATOM 773 O O . ASP A 1 100 ? -23.570 -6.232 11.921 1.00 71.69 100 ASP A O 1
ATOM 777 N N . SER A 1 101 ? -21.990 -6.302 13.502 1.00 64.00 101 SER A N 1
ATOM 778 C CA . SER A 1 101 ? -22.114 -4.895 13.875 1.00 64.00 101 SER A CA 1
ATOM 779 C C . SER A 1 101 ? -21.392 -4.008 12.862 1.00 64.00 101 SER A C 1
ATOM 781 O O . SER A 1 101 ? -20.269 -3.595 13.123 1.00 64.00 101 SER A O 1
ATOM 783 N N . ASP A 1 102 ? -21.998 -3.728 11.705 1.00 74.62 102 ASP A N 1
ATOM 784 C CA . ASP A 1 102 ? -21.525 -2.733 10.717 1.00 74.62 102 ASP A CA 1
ATOM 785 C C . ASP A 1 102 ? -20.037 -2.869 10.307 1.00 74.62 102 ASP A C 1
ATOM 787 O O . ASP A 1 102 ? -19.376 -1.885 9.944 1.00 74.62 102 ASP A O 1
ATOM 791 N N . ARG A 1 103 ? -19.501 -4.097 10.364 1.00 81.00 103 ARG A N 1
ATOM 792 C CA . ARG A 1 103 ? -18.083 -4.421 10.130 1.00 81.00 103 ARG A CA 1
ATOM 793 C C . ARG A 1 103 ? -17.110 -3.628 11.016 1.00 81.00 103 ARG A C 1
ATOM 795 O O . ARG A 1 103 ? -16.085 -3.118 10.560 1.00 81.00 103 ARG A O 1
ATOM 802 N N . ILE A 1 104 ? -17.463 -3.461 12.292 1.00 82.81 104 ILE A N 1
ATOM 803 C CA . ILE A 1 104 ? -16.668 -2.719 13.281 1.00 82.81 104 ILE A CA 1
ATOM 804 C C . ILE A 1 104 ? -15.254 -3.272 13.410 1.00 82.81 104 ILE A C 1
ATOM 806 O O . ILE A 1 104 ? -14.304 -2.494 13.445 1.00 82.81 104 ILE A O 1
ATOM 810 N N . ILE A 1 105 ? -15.102 -4.595 13.491 1.00 81.81 105 ILE A N 1
ATOM 811 C CA . ILE A 1 105 ? -13.784 -5.195 13.701 1.00 81.81 105 ILE A CA 1
ATOM 812 C C . ILE A 1 105 ? -12.919 -4.990 12.462 1.00 81.81 105 ILE A C 1
ATOM 814 O O . ILE A 1 105 ? -11.753 -4.633 12.570 1.00 81.81 105 ILE A O 1
ATOM 818 N N . GLU A 1 106 ? -13.499 -5.167 11.281 1.00 83.06 106 GLU A N 1
ATOM 819 C CA . GLU A 1 106 ? -12.827 -4.963 10.008 1.00 83.06 106 GLU A CA 1
ATOM 820 C C . GLU A 1 106 ? -12.337 -3.517 9.903 1.00 83.06 106 GLU A C 1
ATOM 822 O O . GLU A 1 106 ? -11.193 -3.279 9.522 1.00 83.06 106 GLU A O 1
ATOM 827 N N . ARG A 1 107 ? -13.160 -2.549 10.327 1.00 83.38 107 ARG A N 1
ATOM 828 C CA . ARG A 1 107 ? -12.765 -1.137 10.433 1.00 83.38 107 ARG A CA 1
ATOM 829 C C . ARG A 1 107 ? -11.635 -0.936 11.442 1.00 83.38 107 ARG A C 1
ATOM 831 O O . ARG A 1 107 ? -10.699 -0.214 11.132 1.00 83.38 107 ARG A O 1
ATOM 838 N N . MET A 1 108 ? -11.675 -1.589 12.606 1.00 79.31 108 MET A N 1
ATOM 839 C CA . MET A 1 108 ? -10.603 -1.507 13.611 1.00 79.31 108 MET A CA 1
ATOM 840 C C . MET A 1 108 ? -9.277 -2.071 13.103 1.00 79.31 108 MET A C 1
ATOM 842 O O . MET A 1 108 ? -8.241 -1.442 13.283 1.00 79.31 108 MET A O 1
ATOM 846 N N . VAL A 1 109 ? -9.308 -3.215 12.415 1.00 79.06 109 VAL A N 1
ATOM 847 C CA . VAL A 1 109 ? -8.128 -3.810 11.769 1.00 79.06 109 VAL A CA 1
ATOM 848 C C . VAL A 1 109 ? -7.563 -2.885 10.695 1.00 79.06 109 VAL A C 1
ATOM 850 O O . VAL A 1 109 ? -6.362 -2.926 10.437 1.00 79.06 109 VAL A O 1
ATOM 853 N N . CYS A 1 110 ? -8.408 -2.052 10.084 1.00 77.94 110 CYS A N 1
ATOM 854 C CA . CYS A 1 110 ? -7.984 -1.063 9.108 1.00 77.94 110 CYS A CA 1
ATOM 855 C C . CYS A 1 110 ? -7.305 0.175 9.723 1.00 77.94 110 CYS A C 1
ATOM 857 O O . CYS A 1 110 ? -6.633 0.898 8.999 1.00 77.94 110 CYS A O 1
ATOM 859 N N . MET A 1 111 ? -7.452 0.431 11.026 1.00 76.06 111 MET A N 1
ATOM 860 C CA . MET A 1 111 ? -6.867 1.603 11.686 1.00 76.06 111 MET A CA 1
ATOM 861 C C . MET A 1 111 ? -5.454 1.316 12.204 1.00 76.06 111 MET A C 1
ATOM 863 O O . MET A 1 111 ? -5.107 0.186 12.552 1.00 76.06 111 MET A O 1
ATOM 867 N N . LEU A 1 112 ? -4.622 2.355 12.278 1.00 73.56 112 LEU A N 1
ATOM 868 C CA . LEU A 1 112 ? -3.309 2.299 12.902 1.00 73.56 112 LEU A CA 1
ATOM 869 C C . LEU A 1 112 ? -3.473 2.575 14.405 1.00 73.56 112 LEU A C 1
ATOM 871 O O . LEU A 1 112 ? -3.669 3.729 14.785 1.00 73.56 112 LEU A O 1
ATOM 875 N N . PRO A 1 113 ? -3.369 1.559 15.282 1.00 69.44 113 PRO A N 1
ATOM 876 C CA . PRO A 1 113 ? -3.579 1.771 16.706 1.00 69.44 113 PRO A CA 1
ATOM 877 C C . PRO A 1 113 ? -2.509 2.704 17.281 1.00 69.44 113 PRO A C 1
ATOM 879 O O . PRO A 1 113 ? -1.309 2.518 17.047 1.00 69.44 113 PRO A O 1
ATOM 882 N N . VAL A 1 114 ? -2.941 3.671 18.088 1.00 64.88 114 VAL A N 1
ATOM 883 C CA . VAL A 1 114 ? -2.051 4.448 18.957 1.00 64.88 114 VAL A CA 1
ATOM 884 C C . VAL A 1 114 ? -1.590 3.517 20.082 1.00 64.88 114 VAL A C 1
ATOM 886 O O . VAL A 1 114 ? -2.382 3.154 20.944 1.00 64.88 114 VAL A O 1
ATOM 889 N N . ARG A 1 115 ? -0.333 3.059 20.039 1.00 62.97 115 ARG A N 1
ATOM 890 C CA . ARG A 1 115 ? 0.218 2.101 21.017 1.00 62.97 115 ARG A CA 1
ATOM 891 C C . ARG A 1 115 ? 1.182 2.779 21.979 1.00 62.97 115 ARG A C 1
ATOM 893 O O . ARG A 1 115 ? 2.123 3.435 21.527 1.00 62.97 115 ARG A O 1
ATOM 900 N N . ALA A 1 116 ? 1.034 2.524 23.278 1.00 50.84 116 ALA A N 1
ATOM 901 C CA . ALA A 1 116 ? 2.132 2.729 24.214 1.00 50.84 116 ALA A CA 1
ATOM 902 C C . ALA A 1 116 ? 3.153 1.581 24.084 1.00 50.84 116 ALA A C 1
ATOM 904 O O . ALA A 1 116 ? 2.820 0.444 23.735 1.00 50.84 116 ALA A O 1
ATOM 905 N N . ALA A 1 117 ? 4.432 1.870 24.332 1.00 45.81 117 ALA A N 1
ATOM 906 C CA . ALA A 1 117 ? 5.496 0.877 24.215 1.00 45.81 117 ALA A CA 1
ATOM 907 C C . ALA A 1 117 ? 5.248 -0.315 25.164 1.00 45.81 117 ALA A C 1
ATOM 909 O O . ALA A 1 117 ? 5.324 -0.169 26.381 1.00 45.81 117 ALA A O 1
ATOM 910 N N . GLY A 1 118 ? 4.981 -1.499 24.599 1.00 48.47 118 GLY A N 1
ATOM 911 C CA . GLY A 1 118 ? 4.763 -2.744 25.348 1.00 48.47 118 GLY A CA 1
ATOM 912 C C . GLY A 1 118 ? 3.323 -3.270 25.355 1.00 48.47 118 GLY A C 1
ATOM 913 O O . GLY A 1 118 ? 3.117 -4.405 25.785 1.00 48.47 118 GLY A O 1
ATOM 914 N N . GLU A 1 119 ? 2.351 -2.514 24.841 1.00 54.91 119 GLU A N 1
ATOM 915 C CA . GLU A 1 119 ? 0.957 -2.963 24.746 1.00 54.91 119 GLU A CA 1
ATOM 916 C C . GLU A 1 119 ? 0.762 -4.012 23.639 1.00 54.91 119 GLU A C 1
ATOM 918 O O . GLU A 1 119 ? 1.264 -3.879 22.516 1.00 54.91 119 GLU A O 1
ATOM 923 N N . ARG A 1 120 ? 0.025 -5.080 23.965 1.00 51.50 120 ARG A N 1
ATOM 924 C CA . ARG A 1 120 ? -0.368 -6.148 23.037 1.00 51.50 120 ARG A CA 1
ATOM 925 C C . ARG A 1 120 ? -1.845 -5.962 22.690 1.00 51.50 120 ARG A C 1
ATOM 927 O O . ARG A 1 120 ? -2.674 -5.832 23.582 1.00 51.50 120 ARG A O 1
ATOM 934 N N . GLY A 1 121 ? -2.158 -5.888 21.398 1.00 56.47 121 GLY A N 1
ATOM 935 C CA . GLY A 1 121 ? -3.530 -5.735 20.909 1.00 56.47 121 GLY A CA 1
ATOM 936 C C . GLY A 1 121 ? -3.656 -4.835 19.676 1.00 56.47 121 GLY A C 1
ATOM 937 O O . GLY A 1 121 ? -2.792 -4.008 19.366 1.00 56.47 121 GLY A O 1
ATOM 938 N N . TRP A 1 122 ? -4.747 -5.025 18.936 1.00 62.41 122 TRP A N 1
ATOM 939 C CA . TRP A 1 122 ? -5.161 -4.189 17.798 1.00 62.41 122 TRP A CA 1
ATOM 940 C C . TRP A 1 122 ? -6.417 -3.364 18.110 1.00 62.41 122 TRP A C 1
ATOM 942 O O . TRP A 1 122 ? -6.896 -2.623 17.260 1.00 62.41 122 TRP A O 1
ATOM 952 N N . ILE A 1 123 ? -6.948 -3.465 19.330 1.00 63.25 123 ILE A N 1
ATOM 953 C CA . ILE A 1 123 ? -8.189 -2.793 19.701 1.00 63.25 123 ILE A CA 1
ATOM 954 C C . ILE A 1 123 ? -7.876 -1.375 20.141 1.00 63.25 123 ILE A C 1
ATOM 956 O O . ILE A 1 123 ? -7.418 -1.142 21.259 1.00 63.25 123 ILE A O 1
ATOM 960 N N . GLY A 1 124 ? -8.175 -0.435 19.257 1.00 63.69 124 GLY A N 1
ATOM 961 C CA . GLY A 1 124 ? -8.201 0.996 19.506 1.00 63.69 124 GLY A CA 1
ATOM 962 C C . GLY A 1 124 ? -9.366 1.600 18.733 1.00 63.69 124 GLY A C 1
ATOM 963 O O . GLY A 1 124 ? -9.617 1.216 17.594 1.00 63.69 124 GLY A O 1
ATOM 964 N N . VAL A 1 125 ? -10.103 2.513 19.365 1.00 67.38 125 VAL A N 1
ATOM 965 C CA . VAL A 1 125 ? -11.054 3.384 18.648 1.00 67.38 125 VAL A CA 1
ATOM 966 C C . VAL A 1 125 ? -10.306 4.558 18.009 1.00 67.38 125 VAL A C 1
ATOM 968 O O . VAL A 1 125 ? -10.772 5.134 17.031 1.00 67.38 125 VAL A O 1
ATOM 971 N N . GLU A 1 126 ? -9.135 4.881 18.555 1.00 70.19 126 GLU A N 1
ATOM 972 C CA . GLU A 1 126 ? -8.270 5.955 18.096 1.00 70.19 126 GLU A CA 1
ATOM 973 C C . GLU A 1 126 ? -7.282 5.451 17.047 1.00 70.19 126 GLU A C 1
ATOM 975 O O . GLU A 1 126 ? -6.575 4.458 17.245 1.00 70.19 126 GLU A O 1
ATOM 980 N N . ASP A 1 127 ? -7.226 6.184 15.944 1.00 72.94 127 ASP A N 1
ATOM 981 C CA . ASP A 1 127 ? -6.262 5.990 14.877 1.00 72.94 127 ASP A CA 1
ATOM 982 C C . ASP A 1 127 ? -5.138 7.021 14.994 1.00 72.94 127 ASP A C 1
ATOM 984 O O . ASP A 1 127 ? -5.378 8.215 15.191 1.00 72.94 127 ASP A O 1
ATOM 988 N N . ALA A 1 128 ? -3.898 6.579 14.816 1.00 67.69 128 ALA A N 1
ATOM 989 C CA . ALA A 1 128 ? -2.740 7.462 14.878 1.00 67.69 128 ALA A CA 1
ATOM 990 C C . ALA A 1 128 ? -2.694 8.472 13.714 1.00 67.69 128 ALA A C 1
ATOM 992 O O . ALA A 1 128 ? -2.003 9.484 13.821 1.00 67.69 128 ALA A O 1
ATOM 993 N N . LEU A 1 129 ? -3.421 8.228 12.614 1.00 67.25 129 LEU A N 1
ATOM 994 C CA . LEU A 1 129 ? -3.588 9.193 11.519 1.00 67.25 129 LEU A CA 1
ATOM 995 C C . LEU A 1 129 ? -4.806 10.114 11.721 1.00 67.25 129 LEU A C 1
ATOM 997 O O . LEU A 1 129 ? -5.029 11.012 10.910 1.00 67.25 129 LEU A O 1
ATOM 1001 N N . GLY A 1 130 ? -5.557 9.944 12.814 1.00 68.94 130 GLY A N 1
ATOM 1002 C CA . GLY A 1 130 ? -6.719 10.760 13.156 1.00 68.94 130 GLY A CA 1
ATOM 1003 C C . GLY A 1 130 ? -8.014 10.354 12.448 1.00 68.94 130 GLY A C 1
ATOM 1004 O O . GLY A 1 130 ? -8.988 11.109 12.503 1.00 68.94 130 GLY A O 1
ATOM 1005 N N . ALA A 1 131 ? -8.060 9.190 11.791 1.00 71.44 131 ALA A N 1
ATOM 1006 C CA . ALA A 1 131 ? -9.292 8.675 11.209 1.00 71.44 131 ALA A CA 1
ATOM 1007 C C . ALA A 1 131 ? -10.256 8.172 12.298 1.00 71.44 131 ALA A C 1
ATOM 1009 O O . ALA A 1 131 ? -9.873 7.522 13.267 1.00 71.44 131 ALA A O 1
ATOM 1010 N N . SER A 1 132 ? -11.548 8.447 12.134 1.00 74.94 132 SER A N 1
ATOM 1011 C CA . SER A 1 132 ? -12.590 7.838 12.965 1.00 74.94 132 SER A CA 1
ATOM 1012 C C . SER A 1 132 ? -13.062 6.523 12.347 1.00 74.94 132 SER A C 1
ATOM 1014 O O . SER A 1 132 ? -13.112 6.396 11.123 1.00 74.94 132 SER A O 1
ATOM 1016 N N . LEU A 1 133 ? -13.518 5.581 13.175 1.00 76.38 133 LEU A N 1
ATOM 1017 C CA . LEU A 1 133 ? -13.987 4.256 12.741 1.00 76.38 133 LEU A CA 1
ATOM 1018 C C . LEU A 1 133 ? -15.035 4.309 11.606 1.00 76.38 133 LEU A C 1
ATOM 1020 O O . LEU A 1 133 ? -15.052 3.462 10.711 1.00 76.38 133 LEU A O 1
ATOM 1024 N N . TRP A 1 134 ? -15.908 5.322 11.604 1.00 76.56 134 TRP A N 1
ATOM 1025 C CA . TRP A 1 134 ? -16.928 5.510 10.566 1.00 76.56 134 TRP A CA 1
ATOM 1026 C C . TRP A 1 134 ? -16.397 6.040 9.226 1.00 76.56 134 TRP A C 1
ATOM 1028 O O . TRP A 1 134 ? -17.057 5.835 8.208 1.00 76.56 134 TRP A O 1
ATOM 1038 N N . ASN A 1 135 ? -15.209 6.650 9.193 1.00 73.50 135 ASN A N 1
ATOM 1039 C CA . ASN A 1 135 ? -14.580 7.156 7.964 1.00 73.50 135 ASN A CA 1
ATOM 1040 C C . ASN A 1 135 ? -13.903 6.053 7.136 1.00 73.50 135 ASN A C 1
ATOM 1042 O O . ASN A 1 135 ? -13.563 6.281 5.973 1.00 73.50 135 ASN A O 1
ATOM 1046 N N . VAL A 1 136 ? -13.704 4.879 7.738 1.00 76.94 136 VAL A N 1
ATOM 1047 C CA . VAL A 1 136 ? -12.991 3.750 7.143 1.00 76.94 136 VAL A CA 1
ATOM 1048 C C . VAL A 1 136 ? -13.978 2.784 6.503 1.00 76.94 136 VAL A C 1
ATOM 1050 O O . VAL A 1 136 ? -14.861 2.258 7.172 1.00 76.94 136 VAL A O 1
ATOM 1053 N N . GLU A 1 137 ? -13.833 2.517 5.213 1.00 82.88 137 GLU A N 1
ATOM 1054 C CA . GLU A 1 137 ? -14.609 1.500 4.510 1.00 82.88 137 GLU A CA 1
ATOM 1055 C C . GLU A 1 137 ? -13.779 0.206 4.411 1.00 82.88 137 GLU A C 1
ATOM 1057 O O . GLU A 1 137 ? -12.750 0.196 3.727 1.00 82.88 137 GLU A O 1
ATOM 1062 N N . PRO A 1 138 ? -14.165 -0.878 5.115 1.00 82.44 138 PRO A N 1
ATOM 1063 C CA . PRO A 1 138 ? -13.416 -2.126 5.086 1.00 82.44 138 PRO A CA 1
ATOM 1064 C C . PRO A 1 138 ? -13.676 -2.892 3.785 1.00 82.44 138 PRO A C 1
ATOM 1066 O O . PRO A 1 138 ? -14.823 -3.142 3.407 1.00 82.44 138 PRO A O 1
ATOM 1069 N N . MET A 1 139 ? -12.596 -3.309 3.131 1.00 80.69 139 MET A N 1
ATOM 1070 C CA . MET A 1 139 ? -12.604 -4.191 1.959 1.00 80.69 139 MET A CA 1
ATOM 1071 C C . MET A 1 139 ? -12.317 -5.651 2.322 1.00 80.69 139 MET A C 1
ATOM 1073 O O . MET A 1 139 ? -12.580 -6.537 1.517 1.00 80.69 139 MET A O 1
ATOM 1077 N N . CYS A 1 140 ? -11.780 -5.906 3.515 1.00 79.69 140 CYS A N 1
ATOM 1078 C CA . CYS A 1 140 ? -11.595 -7.251 4.040 1.00 79.69 140 CYS A CA 1
ATOM 1079 C C . CYS A 1 140 ? -12.785 -7.704 4.896 1.00 79.69 140 CYS A C 1
ATOM 1081 O O . CYS A 1 140 ? -13.612 -6.897 5.329 1.00 79.69 140 CYS A O 1
ATOM 1083 N N . GLN A 1 141 ? -12.845 -9.008 5.147 1.00 83.38 141 GLN A N 1
ATOM 1084 C CA . GLN A 1 141 ? -13.776 -9.631 6.078 1.00 83.38 141 GLN A CA 1
ATOM 1085 C C . GLN A 1 141 ? -12.993 -10.394 7.140 1.00 83.38 141 GLN A C 1
ATOM 1087 O O . GLN A 1 141 ? -11.926 -10.938 6.864 1.00 83.38 141 GLN A O 1
ATOM 1092 N N . ILE A 1 142 ? -13.514 -10.459 8.359 1.00 82.00 142 ILE A N 1
ATOM 1093 C CA . ILE A 1 142 ? -12.904 -11.278 9.402 1.00 82.00 142 ILE A CA 1
ATOM 1094 C C . ILE A 1 142 ? -13.626 -12.619 9.478 1.00 82.00 142 ILE A C 1
ATOM 1096 O O . ILE A 1 142 ? -14.834 -12.684 9.690 1.00 82.00 142 ILE A O 1
ATOM 1100 N N . ALA A 1 143 ? -12.867 -13.698 9.294 1.00 80.88 143 ALA A N 1
ATOM 1101 C CA . ALA A 1 143 ? -13.380 -15.065 9.310 1.00 80.88 143 ALA A CA 1
ATOM 1102 C C . ALA A 1 143 ? -13.359 -15.689 10.714 1.00 80.88 143 ALA A C 1
ATOM 1104 O O . ALA A 1 143 ? -14.119 -16.614 10.993 1.00 80.88 143 ALA A O 1
ATOM 1105 N N . GLY A 1 144 ? -12.490 -15.207 11.606 1.00 79.00 144 GLY A N 1
ATOM 1106 C CA . GLY A 1 144 ? -12.387 -15.734 12.964 1.00 79.00 144 GLY A CA 1
ATOM 1107 C C . GLY A 1 144 ? -11.251 -15.123 13.775 1.00 79.00 144 GLY A C 1
ATOM 1108 O O . GLY A 1 144 ? -10.489 -14.291 13.286 1.00 79.00 144 GLY A O 1
ATOM 1109 N N . ILE A 1 145 ? -11.142 -15.554 15.030 1.00 80.38 145 ILE A N 1
ATOM 1110 C CA . ILE A 1 145 ? -10.116 -15.114 15.982 1.00 80.38 145 ILE A CA 1
ATOM 1111 C C . ILE A 1 145 ? -9.391 -16.345 16.519 1.00 80.38 145 ILE A C 1
ATOM 1113 O O . ILE A 1 145 ? -10.011 -17.374 16.788 1.00 80.38 145 ILE A O 1
ATOM 1117 N N . CYS A 1 146 ? -8.079 -16.232 16.671 1.00 79.75 146 CYS A N 1
ATOM 1118 C CA . CYS A 1 146 ? -7.210 -17.256 17.227 1.00 79.75 146 CYS A CA 1
ATOM 1119 C C . CYS A 1 146 ? -7.042 -17.094 18.745 1.00 79.75 146 CYS A C 1
ATOM 1121 O O . CYS A 1 146 ? -7.198 -16.006 19.306 1.00 79.75 146 CYS A O 1
ATOM 1123 N N . ASN A 1 147 ? -6.591 -18.169 19.395 1.00 76.94 147 ASN A N 1
ATOM 1124 C CA . ASN A 1 147 ? -6.277 -18.178 20.829 1.00 76.94 147 ASN A CA 1
ATOM 1125 C C . ASN A 1 147 ? -5.126 -17.221 21.210 1.00 76.94 147 ASN A C 1
ATOM 1127 O O . ASN A 1 147 ? -5.036 -16.812 22.360 1.00 76.94 147 ASN A O 1
ATOM 1131 N N . ASP A 1 148 ? -4.297 -16.818 20.242 1.00 70.94 148 ASP A N 1
ATOM 1132 C CA . ASP A 1 148 ? -3.171 -15.890 20.429 1.00 70.94 148 ASP A CA 1
ATOM 1133 C C . ASP A 1 148 ? -3.541 -14.427 20.092 1.00 70.94 148 ASP A C 1
ATOM 1135 O O . ASP A 1 148 ? -2.694 -13.664 19.630 1.00 70.94 148 ASP A O 1
ATOM 1139 N N . GLU A 1 149 ? -4.820 -14.047 20.214 1.00 72.12 149 GLU A N 1
ATOM 1140 C CA . GLU A 1 149 ? -5.371 -12.712 19.869 1.00 72.12 149 GLU A CA 1
ATOM 1141 C C . GLU A 1 149 ? -5.225 -12.294 18.392 1.00 72.12 149 GLU A C 1
ATOM 1143 O O . GLU A 1 149 ? -5.595 -11.182 17.998 1.00 72.12 149 GLU A O 1
ATOM 1148 N N . ALA A 1 150 ? -4.698 -13.187 17.553 1.00 74.81 150 ALA A N 1
ATOM 1149 C CA . ALA A 1 150 ? -4.591 -12.983 16.120 1.00 74.81 150 ALA A CA 1
ATOM 1150 C C . ALA A 1 150 ? -5.968 -13.084 15.456 1.00 74.81 150 ALA A C 1
ATOM 1152 O O . ALA A 1 150 ? -6.802 -13.904 15.834 1.00 74.81 150 ALA A O 1
ATOM 1153 N N . VAL A 1 151 ? -6.188 -12.270 14.430 1.00 76.56 151 VAL A N 1
ATOM 1154 C CA . VAL A 1 151 ? -7.435 -12.252 13.663 1.00 76.56 151 VAL A CA 1
ATOM 1155 C C . VAL A 1 151 ? -7.190 -12.896 12.304 1.00 76.56 151 VAL A C 1
ATOM 1157 O O . VAL A 1 151 ? -6.189 -12.612 11.644 1.00 76.56 151 VAL A O 1
ATOM 1160 N N . ILE A 1 152 ? -8.101 -13.772 11.891 1.00 82.50 152 ILE A N 1
ATOM 1161 C CA . ILE A 1 152 ? -8.093 -14.401 10.574 1.00 82.50 152 ILE A CA 1
ATOM 1162 C C . ILE A 1 152 ? -8.863 -13.489 9.627 1.00 82.50 152 ILE A C 1
ATOM 1164 O O . ILE A 1 152 ? -10.067 -13.286 9.782 1.00 82.50 152 ILE A O 1
ATOM 1168 N N . ILE A 1 153 ? -8.148 -12.944 8.649 1.00 82.88 153 ILE A N 1
ATOM 1169 C CA . ILE A 1 153 ? -8.693 -12.038 7.642 1.00 82.88 153 ILE A CA 1
ATOM 1170 C C . ILE A 1 153 ? -8.898 -12.822 6.347 1.00 82.88 153 ILE A C 1
ATOM 1172 O O . ILE A 1 153 ? -7.989 -13.515 5.889 1.00 82.88 153 ILE A O 1
ATOM 1176 N N . ASP A 1 154 ? -10.072 -12.670 5.752 1.00 82.12 154 ASP A N 1
ATOM 1177 C CA . ASP A 1 154 ? -10.448 -13.196 4.445 1.00 82.12 154 ASP A CA 1
ATOM 1178 C C . ASP A 1 154 ? -10.783 -12.048 3.474 1.00 82.12 154 ASP A C 1
ATOM 1180 O O . ASP A 1 154 ? -11.027 -10.905 3.876 1.00 82.12 154 ASP A O 1
ATOM 1184 N N . GLY A 1 155 ? -10.723 -12.325 2.172 1.00 78.19 155 GLY A N 1
ATOM 1185 C CA . GLY A 1 155 ? -11.061 -11.368 1.115 1.00 78.19 155 GLY A CA 1
ATOM 1186 C C . GLY A 1 155 ? -10.091 -10.189 0.964 1.00 78.19 155 GLY A C 1
ATOM 1187 O O . GLY A 1 155 ? -10.399 -9.237 0.254 1.00 78.19 155 GLY A O 1
ATOM 1188 N N . CYS A 1 156 ? -8.918 -10.220 1.605 1.00 78.62 156 CYS A N 1
ATOM 1189 C CA . CYS A 1 156 ? -7.933 -9.142 1.500 1.00 78.62 156 CYS A CA 1
ATOM 1190 C C . CYS A 1 156 ? -7.021 -9.292 0.272 1.00 78.62 156 CYS A C 1
ATOM 1192 O O . CYS A 1 156 ? -6.615 -10.391 -0.117 1.00 78.62 156 CYS A O 1
ATOM 1194 N N . HIS A 1 157 ? -6.641 -8.162 -0.326 1.00 80.19 157 HIS A N 1
ATOM 1195 C CA . HIS A 1 157 ? -5.586 -8.146 -1.335 1.00 80.19 157 HIS A CA 1
ATOM 1196 C C . HIS A 1 157 ? -4.221 -8.093 -0.650 1.00 80.19 157 HIS A C 1
ATOM 1198 O O . HIS A 1 157 ? -3.968 -7.218 0.177 1.00 80.19 157 HIS A O 1
ATOM 1204 N N . ALA A 1 158 ? -3.336 -9.018 -1.019 1.00 80.44 158 ALA A N 1
ATOM 1205 C CA . ALA A 1 158 ? -2.007 -9.144 -0.438 1.00 80.44 158 ALA A CA 1
ATOM 1206 C C . ALA A 1 158 ? -0.913 -8.979 -1.499 1.00 80.44 158 ALA A C 1
ATOM 1208 O O . ALA A 1 158 ? -1.017 -9.509 -2.607 1.00 80.44 158 ALA A O 1
ATOM 1209 N N . ALA A 1 159 ? 0.163 -8.288 -1.135 1.00 81.56 159 ALA A N 1
ATOM 1210 C CA . ALA A 1 159 ? 1.376 -8.172 -1.932 1.00 81.56 159 ALA A CA 1
ATOM 1211 C C . ALA A 1 159 ? 2.597 -8.553 -1.089 1.00 81.56 159 ALA A C 1
ATOM 1213 O O . ALA A 1 159 ? 2.747 -8.114 0.050 1.00 81.56 159 ALA A O 1
ATOM 1214 N N . PHE A 1 160 ? 3.488 -9.368 -1.650 1.00 84.81 160 PHE A N 1
ATOM 1215 C CA . PHE A 1 160 ? 4.741 -9.725 -0.988 1.00 84.81 160 PHE A CA 1
ATOM 1216 C C . PHE A 1 160 ? 5.754 -8.588 -1.100 1.00 84.81 160 PHE A C 1
ATOM 1218 O O . PHE A 1 160 ? 5.893 -7.979 -2.161 1.00 84.81 160 PHE A O 1
ATOM 1225 N N . ILE A 1 161 ? 6.473 -8.337 -0.007 1.00 85.19 161 ILE A N 1
ATOM 1226 C CA . ILE A 1 161 ? 7.571 -7.375 0.033 1.00 85.19 161 ILE A CA 1
ATOM 1227 C C . ILE A 1 161 ? 8.871 -8.135 -0.216 1.00 85.19 161 ILE A C 1
ATOM 1229 O O . ILE A 1 161 ? 9.275 -8.976 0.589 1.00 85.19 161 ILE A O 1
ATOM 1233 N N . GLU A 1 162 ? 9.537 -7.825 -1.325 1.00 87.75 162 GLU A N 1
ATOM 1234 C CA . GLU A 1 162 ? 10.855 -8.376 -1.627 1.00 87.75 162 GLU A CA 1
ATOM 1235 C C . GLU A 1 162 ? 11.925 -7.579 -0.874 1.00 87.75 162 GLU A C 1
ATOM 1237 O O . GLU A 1 162 ? 12.060 -6.365 -1.053 1.00 87.75 162 GLU A O 1
ATOM 1242 N N . TRP A 1 163 ? 12.709 -8.265 -0.042 1.00 87.81 163 TRP A N 1
ATOM 1243 C CA . TRP A 1 163 ? 13.762 -7.647 0.764 1.00 87.81 163 TRP A CA 1
ATOM 1244 C C . TRP A 1 163 ? 15.145 -7.866 0.165 1.00 87.81 163 TRP A C 1
ATOM 1246 O O . TRP A 1 163 ? 15.513 -8.971 -0.229 1.00 87.81 163 TRP A O 1
ATOM 1256 N N . GLY A 1 164 ? 15.956 -6.809 0.156 1.00 75.12 164 GLY A N 1
ATOM 1257 C CA . GLY A 1 164 ? 17.398 -6.896 -0.102 1.00 75.12 164 GLY A CA 1
ATOM 1258 C C . GLY A 1 164 ? 17.812 -7.091 -1.564 1.00 75.12 164 GLY A C 1
ATOM 1259 O O . GLY A 1 164 ? 18.996 -6.956 -1.873 1.00 75.12 164 GLY A O 1
ATOM 1260 N N . LYS A 1 165 ? 16.879 -7.350 -2.487 1.00 80.19 165 LYS A N 1
ATOM 1261 C CA . LYS A 1 165 ? 17.174 -7.451 -3.920 1.00 80.19 165 LYS A CA 1
ATOM 1262 C C . LYS A 1 165 ? 16.172 -6.660 -4.745 1.00 80.19 165 LYS A C 1
ATOM 1264 O O . LYS A 1 165 ? 14.983 -6.945 -4.736 1.00 80.19 165 LYS A O 1
ATOM 1269 N N . ILE A 1 166 ? 16.679 -5.713 -5.532 1.00 81.00 166 ILE A N 1
ATOM 1270 C CA . ILE A 1 166 ? 15.871 -5.022 -6.537 1.00 81.00 166 ILE A CA 1
ATOM 1271 C C . ILE A 1 166 ? 15.721 -5.970 -7.740 1.00 81.00 166 ILE A C 1
ATOM 1273 O O . ILE A 1 166 ? 16.730 -6.316 -8.373 1.00 81.00 166 ILE A O 1
ATOM 1277 N N . PRO A 1 167 ? 14.504 -6.442 -8.067 1.00 78.00 167 PRO A N 1
ATOM 1278 C CA . PRO A 1 167 ? 14.296 -7.269 -9.245 1.00 78.00 167 PRO A CA 1
ATOM 1279 C C . PRO A 1 167 ? 14.576 -6.451 -10.510 1.00 78.00 167 PRO A C 1
ATOM 1281 O O . PRO A 1 167 ? 14.376 -5.237 -10.553 1.00 78.00 167 PRO A O 1
ATOM 1284 N N . ARG A 1 168 ? 15.024 -7.117 -11.580 1.00 75.69 168 ARG A N 1
ATOM 1285 C CA . ARG A 1 168 ? 15.158 -6.461 -12.888 1.00 75.69 168 ARG A CA 1
ATOM 1286 C C . ARG A 1 168 ? 13.766 -6.158 -13.432 1.00 75.69 168 ARG A C 1
ATOM 1288 O O . ARG A 1 168 ? 13.117 -7.038 -13.995 1.00 75.69 168 ARG A O 1
ATOM 1295 N N . MET A 1 169 ? 13.322 -4.920 -13.257 1.00 72.81 169 MET A N 1
ATOM 1296 C CA . MET A 1 169 ? 12.006 -4.477 -13.697 1.00 72.81 169 MET A CA 1
ATOM 1297 C C . MET A 1 169 ? 11.956 -4.388 -15.216 1.00 72.81 169 MET A C 1
ATOM 1299 O O . MET A 1 169 ? 12.823 -3.793 -15.861 1.00 72.81 169 MET A O 1
ATOM 1303 N N . ARG A 1 170 ? 10.906 -4.964 -15.797 1.00 72.94 170 ARG A N 1
ATOM 1304 C CA . ARG A 1 170 ? 10.542 -4.691 -17.184 1.00 72.94 170 ARG A CA 1
ATOM 1305 C C . ARG A 1 170 ? 9.630 -3.478 -17.185 1.00 72.94 170 ARG A C 1
ATOM 1307 O O . ARG A 1 170 ? 8.581 -3.501 -16.548 1.00 72.94 170 ARG A O 1
ATOM 1314 N N . PHE A 1 171 ? 10.034 -2.443 -17.906 1.00 73.38 171 PHE A N 1
ATOM 1315 C CA . PHE A 1 171 ? 9.220 -1.256 -18.095 1.00 73.38 171 PHE A CA 1
ATOM 1316 C C . PHE A 1 171 ? 9.051 -0.955 -19.581 1.00 73.38 171 PHE A C 1
ATOM 1318 O O . PHE A 1 171 ? 9.976 -1.120 -20.383 1.00 73.38 171 PHE A O 1
ATOM 1325 N N . LYS A 1 172 ? 7.854 -0.511 -19.958 1.00 70.00 172 LYS A N 1
ATOM 1326 C CA . LYS A 1 172 ? 7.603 0.100 -21.259 1.00 70.00 172 LYS A CA 1
ATOM 1327 C C . LYS A 1 172 ? 7.693 1.604 -21.087 1.00 70.00 172 LYS A C 1
ATOM 1329 O O . LYS A 1 172 ? 6.962 2.200 -20.304 1.00 70.00 172 LYS A O 1
ATOM 1334 N N . SER A 1 173 ? 8.598 2.219 -21.836 1.00 70.12 173 SER A N 1
ATOM 1335 C CA . SER A 1 173 ? 8.669 3.673 -21.908 1.00 70.12 173 SER A CA 1
ATOM 1336 C C . SER A 1 173 ? 7.825 4.191 -23.067 1.00 70.12 173 SER A C 1
ATOM 1338 O O . SER A 1 173 ? 7.895 3.672 -24.191 1.00 70.12 173 SER A O 1
ATOM 1340 N N . LYS A 1 174 ? 7.051 5.243 -22.797 1.00 69.19 174 LYS A N 1
ATOM 1341 C CA . LYS A 1 174 ? 6.291 5.972 -23.802 1.00 69.19 174 LYS A CA 1
ATOM 1342 C C . LYS A 1 174 ? 7.253 6.783 -24.655 1.00 69.19 174 LYS A C 1
ATOM 1344 O O . LYS A 1 174 ? 7.827 7.779 -24.225 1.00 69.19 174 LYS A O 1
ATOM 1349 N N . LYS A 1 175 ? 7.427 6.357 -25.906 1.00 69.88 175 LYS A N 1
ATOM 1350 C CA . LYS A 1 175 ? 8.328 7.043 -26.835 1.00 69.88 175 LYS A CA 1
ATOM 1351 C C . LYS A 1 175 ? 7.668 8.296 -27.396 1.00 69.88 175 LYS A C 1
ATOM 1353 O O . LYS A 1 175 ? 6.644 8.217 -28.096 1.00 69.88 175 LYS A O 1
ATOM 1358 N N . SER A 1 176 ? 8.312 9.437 -27.157 1.00 74.56 176 SER A N 1
ATOM 1359 C CA . SER A 1 176 ? 8.000 10.702 -27.821 1.00 74.56 176 SER A CA 1
ATOM 1360 C C . SER A 1 176 ? 8.023 10.523 -29.343 1.00 74.56 176 SER A C 1
ATOM 1362 O O . SER A 1 176 ? 8.695 9.635 -29.879 1.00 74.56 176 SER A O 1
ATOM 1364 N N . ARG A 1 177 ? 7.288 11.372 -30.070 1.00 76.94 177 ARG A N 1
ATOM 1365 C CA . ARG A 1 177 ? 7.253 11.340 -31.540 1.00 76.94 177 ARG A CA 1
ATOM 1366 C C . ARG A 1 177 ? 8.674 11.412 -32.112 1.00 76.94 177 ARG A C 1
ATOM 1368 O O . ARG A 1 177 ? 9.009 10.606 -32.972 1.00 76.94 177 ARG A O 1
ATOM 1375 N N . ALA A 1 178 ? 9.525 12.280 -31.559 1.00 77.38 178 ALA A N 1
ATOM 1376 C CA . ALA A 1 178 ? 10.936 12.393 -31.934 1.00 77.38 178 ALA A CA 1
ATOM 1377 C C . ALA A 1 178 ? 11.721 11.090 -31.694 1.00 77.38 178 ALA A C 1
ATOM 1379 O O . ALA A 1 178 ? 12.455 10.636 -32.565 1.00 77.38 178 ALA A O 1
ATOM 1380 N N . GLN A 1 179 ? 11.510 10.424 -30.557 1.00 78.50 179 GLN A N 1
ATOM 1381 C CA . GLN A 1 179 ? 12.165 9.147 -30.244 1.00 78.50 179 GLN A CA 1
ATOM 1382 C C . GLN A 1 179 ? 11.705 8.007 -31.153 1.00 78.50 179 GLN A C 1
ATOM 1384 O O . GLN A 1 179 ? 12.495 7.125 -31.484 1.00 78.50 179 GLN A O 1
ATOM 1389 N N . ARG A 1 180 ? 10.438 8.021 -31.584 1.00 81.06 180 ARG A N 1
ATOM 1390 C CA . ARG A 1 180 ? 9.926 7.085 -32.593 1.00 81.06 180 ARG A CA 1
ATOM 1391 C C . ARG A 1 180 ? 10.597 7.290 -33.947 1.00 81.06 180 ARG A C 1
ATOM 1393 O O . ARG A 1 180 ? 11.007 6.302 -34.546 1.00 81.06 180 ARG A O 1
ATOM 1400 N N . TRP A 1 181 ? 10.761 8.539 -34.384 1.00 81.75 181 TRP A N 1
ATOM 1401 C CA . TRP A 1 181 ? 11.497 8.860 -35.609 1.00 81.75 181 TRP A CA 1
ATOM 1402 C C . TRP A 1 181 ? 12.959 8.412 -35.530 1.00 81.75 181 TRP A C 1
ATOM 1404 O O . TRP A 1 181 ? 13.423 7.712 -36.423 1.00 81.75 181 TRP A O 1
ATOM 1414 N N . VAL A 1 182 ? 13.660 8.722 -34.434 1.00 82.56 182 VAL A N 1
ATOM 1415 C CA . VAL A 1 182 ? 15.060 8.303 -34.232 1.00 82.56 182 VAL A CA 1
ATOM 1416 C C . VAL A 1 182 ? 15.194 6.778 -34.202 1.00 82.56 182 VAL A C 1
ATOM 1418 O O . VAL A 1 182 ? 16.099 6.236 -34.831 1.00 82.56 182 VAL A O 1
ATOM 1421 N N . LYS A 1 183 ? 14.274 6.065 -33.536 1.00 82.38 183 LYS A N 1
ATOM 1422 C CA . LYS A 1 183 ? 14.244 4.597 -33.579 1.00 82.38 183 LYS A CA 1
ATOM 1423 C C . LYS A 1 183 ? 14.023 4.088 -35.008 1.00 82.38 183 LYS A C 1
ATOM 1425 O O . LYS A 1 183 ? 14.738 3.193 -35.432 1.00 82.38 183 LYS A O 1
ATOM 1430 N N . GLY A 1 184 ? 13.085 4.678 -35.751 1.00 83.50 184 GLY A N 1
ATOM 1431 C CA . GLY A 1 184 ? 12.838 4.319 -37.148 1.00 83.50 184 GLY A CA 1
ATOM 1432 C C . GLY A 1 184 ? 14.081 4.496 -38.023 1.00 83.50 184 GLY A C 1
ATOM 1433 O O . GLY A 1 184 ? 14.427 3.597 -38.779 1.00 83.50 184 GLY A O 1
ATOM 1434 N N . ILE A 1 185 ? 14.809 5.604 -37.859 1.00 82.94 185 ILE A N 1
ATOM 1435 C CA . ILE A 1 185 ? 16.084 5.846 -38.552 1.00 82.94 185 ILE A CA 1
ATOM 1436 C C . ILE A 1 185 ? 17.127 4.787 -38.166 1.00 82.94 185 ILE A C 1
ATOM 1438 O O . ILE A 1 185 ? 17.852 4.297 -39.030 1.00 82.94 185 ILE A O 1
ATOM 1442 N N . LEU A 1 186 ? 17.197 4.404 -36.888 1.00 83.06 186 LEU A N 1
ATOM 1443 C CA . LEU A 1 186 ? 18.122 3.375 -36.414 1.00 83.06 186 LEU A CA 1
ATOM 1444 C C . LEU A 1 186 ? 17.780 1.979 -36.966 1.00 83.06 186 LEU A C 1
ATOM 1446 O O . LEU A 1 186 ? 18.685 1.265 -37.393 1.00 83.06 186 LEU A O 1
ATOM 1450 N N . ASP A 1 187 ? 16.499 1.613 -37.006 1.00 81.69 187 ASP A N 1
ATOM 1451 C CA . ASP A 1 187 ? 16.028 0.338 -37.561 1.00 81.69 187 ASP A CA 1
ATOM 1452 C C . ASP A 1 187 ? 16.308 0.274 -39.080 1.00 81.69 187 ASP A C 1
ATOM 1454 O O . ASP A 1 187 ? 16.837 -0.718 -39.585 1.00 81.69 187 ASP A O 1
ATOM 1458 N N . VAL A 1 188 ? 16.063 1.374 -39.804 1.00 84.81 188 VAL A N 1
ATOM 1459 C CA . VAL A 1 188 ? 16.397 1.521 -41.234 1.00 84.81 188 VAL A CA 1
ATOM 1460 C C . VAL A 1 188 ? 17.908 1.432 -41.468 1.00 84.81 188 VAL A C 1
ATOM 1462 O O . VAL A 1 188 ? 18.363 0.782 -42.407 1.00 84.81 188 VAL A O 1
ATOM 1465 N N . LYS A 1 189 ? 18.716 2.022 -40.585 1.00 82.25 189 LYS A N 1
ATOM 1466 C CA . LYS A 1 189 ? 20.175 1.913 -40.637 1.00 82.25 189 LYS A CA 1
ATOM 1467 C C . LYS A 1 189 ? 20.656 0.469 -40.481 1.00 82.25 189 LYS A C 1
ATOM 1469 O O . LYS A 1 189 ? 21.581 0.090 -41.189 1.00 82.25 189 LYS A O 1
ATOM 1474 N N . ILE A 1 190 ? 20.075 -0.331 -39.581 1.00 80.75 190 ILE A N 1
ATOM 1475 C CA . ILE A 1 190 ? 20.451 -1.750 -39.429 1.00 80.75 190 ILE A CA 1
ATOM 1476 C C . ILE A 1 190 ? 20.207 -2.499 -40.744 1.00 80.75 190 ILE A C 1
ATOM 1478 O O . ILE A 1 190 ? 21.068 -3.263 -41.182 1.00 80.75 190 ILE A O 1
ATOM 1482 N N . PHE A 1 191 ? 19.083 -2.221 -41.409 1.00 83.75 191 PHE A N 1
ATOM 1483 C CA . PHE A 1 191 ? 18.786 -2.775 -42.727 1.00 83.75 191 PHE A CA 1
ATOM 1484 C C . PHE A 1 191 ? 19.827 -2.358 -43.779 1.00 83.75 191 PHE A C 1
ATOM 1486 O O . PHE A 1 191 ? 20.406 -3.219 -44.438 1.00 83.75 191 PHE A O 1
ATOM 1493 N N . PHE A 1 192 ? 20.146 -1.063 -43.887 1.00 81.62 192 PHE A N 1
ATOM 1494 C CA . PHE A 1 192 ? 21.182 -0.591 -44.814 1.00 81.62 192 PHE A CA 1
ATOM 1495 C C . PHE A 1 192 ? 22.561 -1.185 -44.505 1.00 81.62 192 PHE A C 1
ATOM 1497 O O . PHE A 1 192 ? 23.269 -1.579 -45.426 1.00 81.62 192 PHE A O 1
ATOM 1504 N N . MET A 1 193 ? 22.934 -1.321 -43.230 1.00 82.06 193 MET A N 1
ATOM 1505 C CA . MET A 1 193 ? 24.196 -1.947 -42.819 1.00 82.06 193 MET A CA 1
ATOM 1506 C C . MET A 1 193 ? 24.262 -3.418 -43.239 1.00 82.06 193 MET A C 1
ATOM 1508 O O . MET A 1 193 ? 25.303 -3.858 -43.717 1.00 82.06 193 MET A O 1
ATOM 1512 N N . ALA A 1 194 ? 23.163 -4.170 -43.126 1.00 83.94 194 ALA A N 1
ATOM 1513 C CA . ALA A 1 194 ? 23.102 -5.548 -43.611 1.00 83.94 194 ALA A CA 1
ATOM 1514 C C . ALA A 1 194 ? 23.287 -5.627 -45.138 1.00 83.94 194 ALA A C 1
ATOM 1516 O O . ALA A 1 194 ? 24.052 -6.462 -45.622 1.00 83.94 194 ALA A O 1
ATOM 1517 N N . VAL A 1 195 ? 22.659 -4.716 -45.891 1.00 84.88 195 VAL A N 1
ATOM 1518 C CA . VAL A 1 195 ? 22.823 -4.623 -47.352 1.00 84.88 195 VAL A CA 1
ATOM 1519 C C . VAL A 1 195 ? 24.270 -4.276 -47.720 1.00 84.88 195 VAL A C 1
ATOM 1521 O O . VAL A 1 195 ? 24.877 -4.991 -48.516 1.00 84.88 195 VAL A O 1
ATOM 1524 N N . TYR A 1 196 ? 24.870 -3.257 -47.097 1.00 82.38 196 TYR A N 1
ATOM 1525 C CA . TYR A 1 196 ? 26.270 -2.885 -47.337 1.00 82.38 196 TYR A CA 1
ATOM 1526 C C . TYR A 1 196 ? 27.249 -4.012 -46.986 1.00 82.38 196 TYR A C 1
ATOM 1528 O O . TYR A 1 196 ? 28.183 -4.254 -47.745 1.00 82.38 196 TYR A O 1
ATOM 1536 N N . MET A 1 197 ? 27.020 -4.744 -45.891 1.00 83.25 197 MET A N 1
ATOM 1537 C CA . MET A 1 197 ? 27.844 -5.903 -45.527 1.00 83.25 197 MET A CA 1
ATOM 1538 C C . MET A 1 197 ? 27.715 -7.052 -46.534 1.00 83.25 197 MET A C 1
ATOM 1540 O O . MET A 1 197 ? 28.715 -7.698 -46.846 1.00 83.25 197 MET A O 1
ATOM 1544 N N . SER A 1 198 ? 26.517 -7.288 -47.080 1.00 85.44 198 SER A N 1
ATOM 1545 C CA . SER A 1 198 ? 26.314 -8.305 -48.121 1.00 85.44 198 SER A CA 1
ATOM 1546 C C . SER A 1 198 ? 27.042 -7.951 -49.424 1.00 85.44 198 SER A C 1
ATOM 1548 O O . SER A 1 198 ? 27.723 -8.800 -49.998 1.00 85.44 198 SER A O 1
ATOM 1550 N N . LEU A 1 199 ? 26.986 -6.678 -49.839 1.00 83.88 199 LEU A N 1
ATOM 1551 C CA . LEU A 1 199 ? 27.699 -6.172 -51.012 1.00 83.88 199 LEU A CA 1
ATOM 1552 C C . LEU A 1 199 ? 29.216 -6.211 -50.803 1.00 83.88 199 LEU A C 1
ATOM 1554 O O . LEU A 1 199 ? 29.945 -6.656 -51.686 1.00 83.88 199 LEU A O 1
ATOM 1558 N N . PHE A 1 200 ? 29.698 -5.825 -49.619 1.00 84.38 200 PHE A N 1
ATOM 1559 C CA . PHE A 1 200 ? 31.114 -5.921 -49.271 1.00 84.38 200 PHE A CA 1
ATOM 1560 C C . PHE A 1 200 ? 31.619 -7.364 -49.371 1.00 84.38 200 PHE A C 1
ATOM 1562 O O . PHE A 1 200 ? 32.637 -7.612 -50.011 1.00 84.38 200 PHE A O 1
ATOM 1569 N N . LEU A 1 201 ? 30.884 -8.335 -48.822 1.00 86.19 201 LEU A N 1
ATOM 1570 C CA . LEU A 1 201 ? 31.272 -9.743 -48.894 1.00 86.19 201 LEU A CA 1
ATOM 1571 C C . LEU A 1 201 ? 31.261 -10.278 -50.338 1.00 86.19 201 LEU A C 1
ATOM 1573 O O . LEU A 1 201 ? 32.167 -11.019 -50.722 1.00 86.19 201 LEU A O 1
ATOM 1577 N N . ALA A 1 202 ? 30.291 -9.866 -51.160 1.00 84.56 202 ALA A N 1
ATOM 1578 C CA . ALA A 1 202 ? 30.245 -10.207 -52.583 1.00 84.56 202 ALA A CA 1
ATOM 1579 C C . ALA A 1 202 ? 31.442 -9.622 -53.361 1.00 84.56 202 ALA A C 1
ATOM 1581 O O . ALA A 1 202 ? 32.087 -10.325 -54.135 1.00 84.56 202 ALA A O 1
ATOM 1582 N N . THR A 1 203 ? 31.801 -8.358 -53.111 1.00 83.56 203 THR A N 1
ATOM 1583 C CA . THR A 1 203 ? 32.978 -7.732 -53.747 1.00 83.56 203 THR A CA 1
ATOM 1584 C C . THR A 1 203 ? 34.295 -8.350 -53.273 1.00 83.56 203 THR A C 1
ATOM 1586 O O . THR A 1 203 ? 35.183 -8.603 -54.083 1.00 83.56 203 THR A O 1
ATOM 1589 N N . LEU A 1 204 ? 34.416 -8.680 -51.983 1.00 84.38 204 LEU A N 1
ATOM 1590 C CA . LEU A 1 204 ? 35.596 -9.340 -51.424 1.00 84.38 204 LEU A CA 1
ATOM 1591 C C . LEU A 1 204 ? 35.786 -10.746 -52.008 1.00 84.38 204 LEU A C 1
ATOM 1593 O O . LEU A 1 204 ? 36.895 -11.106 -52.397 1.00 84.38 204 LEU A O 1
ATOM 1597 N N . THR A 1 205 ? 34.711 -11.533 -52.095 1.00 84.50 205 THR A N 1
ATOM 1598 C CA . THR A 1 205 ? 34.752 -12.881 -52.685 1.00 84.50 205 THR A CA 1
ATOM 1599 C C . THR A 1 205 ? 35.112 -12.827 -54.165 1.00 84.50 205 THR A C 1
ATOM 1601 O O . THR A 1 205 ? 36.021 -13.543 -54.580 1.00 84.50 205 THR A O 1
ATOM 1604 N N . ALA A 1 206 ? 34.511 -11.916 -54.936 1.00 81.12 206 ALA A N 1
ATOM 1605 C CA . ALA A 1 206 ? 34.900 -11.678 -56.322 1.00 81.12 206 ALA A CA 1
ATOM 1606 C C . ALA A 1 206 ? 36.392 -11.304 -56.431 1.00 81.12 206 ALA A C 1
ATOM 1608 O O . ALA A 1 206 ? 37.123 -11.893 -57.226 1.00 81.12 206 ALA A O 1
ATOM 1609 N N . HIS A 1 207 ? 36.898 -10.412 -55.574 1.00 80.81 207 HIS A N 1
ATOM 1610 C CA . HIS A 1 207 ? 38.291 -9.965 -55.640 1.00 80.81 207 HIS A CA 1
ATOM 1611 C C . HIS A 1 207 ? 39.279 -11.092 -55.296 1.00 80.81 207 HIS A C 1
ATOM 1613 O O . HIS A 1 207 ? 40.338 -11.196 -55.921 1.00 80.81 207 HIS A O 1
ATOM 1619 N N . LEU A 1 208 ? 38.929 -11.960 -54.340 1.00 81.19 208 LEU A N 1
ATOM 1620 C CA . LEU A 1 208 ? 39.705 -13.155 -54.010 1.00 81.19 208 LEU A CA 1
ATOM 1621 C C . LEU A 1 208 ? 39.700 -14.163 -55.166 1.00 81.19 208 LEU A C 1
ATOM 1623 O O . LEU A 1 208 ? 40.758 -14.676 -55.514 1.00 81.19 208 LEU A O 1
ATOM 1627 N N . THR A 1 209 ? 38.554 -14.413 -55.810 1.00 80.06 209 THR A N 1
ATOM 1628 C CA . THR A 1 209 ? 38.492 -15.340 -56.957 1.00 80.06 209 THR A CA 1
ATOM 1629 C C . THR A 1 209 ? 39.349 -14.880 -58.136 1.00 80.06 209 THR A C 1
ATOM 1631 O O . THR A 1 209 ? 40.031 -15.702 -58.739 1.00 80.06 209 THR A O 1
ATOM 1634 N N . VAL A 1 210 ? 39.395 -13.573 -58.416 1.00 76.12 210 VAL A N 1
ATOM 1635 C CA . VAL A 1 210 ? 40.256 -13.002 -59.467 1.00 76.12 210 VAL A CA 1
ATOM 1636 C C . VAL A 1 210 ? 41.731 -13.167 -59.134 1.00 76.12 210 VAL A C 1
ATOM 1638 O O . VAL A 1 210 ? 42.510 -13.552 -60.000 1.00 76.12 210 VAL A O 1
ATOM 1641 N N . TYR A 1 211 ? 42.105 -12.916 -57.877 1.00 77.56 211 TYR A N 1
ATOM 1642 C CA . TYR A 1 211 ? 43.480 -13.079 -57.417 1.00 77.56 211 TYR A CA 1
ATOM 1643 C C . TYR A 1 211 ? 43.949 -14.541 -57.489 1.00 77.56 211 TYR A C 1
ATOM 1645 O O . TYR A 1 211 ? 45.085 -14.798 -57.870 1.00 77.56 211 TYR A O 1
ATOM 1653 N N . PHE A 1 212 ? 43.082 -15.502 -57.150 1.00 76.50 212 PHE A N 1
ATOM 1654 C CA . PHE A 1 212 ? 43.426 -16.928 -57.156 1.00 76.50 212 PHE A CA 1
ATOM 1655 C C . PHE A 1 212 ? 43.357 -17.595 -58.538 1.00 76.50 212 PHE A C 1
ATOM 1657 O O . PHE A 1 212 ? 44.081 -18.561 -58.763 1.00 76.50 212 PHE A O 1
ATOM 1664 N N . MET A 1 213 ? 42.492 -17.132 -59.449 1.00 76.00 213 MET A N 1
ATOM 1665 C CA . MET A 1 213 ? 42.290 -17.758 -60.770 1.00 76.00 213 MET A CA 1
ATOM 1666 C C . MET A 1 213 ? 43.051 -17.069 -61.915 1.00 76.00 213 MET A C 1
ATOM 1668 O O . MET A 1 213 ? 42.845 -17.433 -63.070 1.00 76.00 213 MET A O 1
ATOM 1672 N N . ASP A 1 214 ? 43.904 -16.083 -61.614 1.00 66.12 214 ASP A N 1
ATOM 1673 C CA . ASP A 1 214 ? 44.724 -15.331 -62.584 1.00 66.12 214 ASP A CA 1
ATOM 1674 C C . ASP A 1 214 ? 43.905 -14.791 -63.780 1.00 66.12 214 ASP A C 1
ATOM 1676 O O . ASP A 1 214 ? 44.330 -14.744 -64.938 1.00 66.12 214 ASP A O 1
ATOM 1680 N N . ALA A 1 215 ? 42.658 -14.405 -63.490 1.00 65.81 215 ALA A N 1
ATOM 1681 C CA . ALA A 1 215 ? 41.697 -13.963 -64.486 1.00 65.81 215 ALA A CA 1
ATOM 1682 C C . ALA A 1 215 ? 42.027 -12.535 -64.946 1.00 65.81 215 ALA A C 1
ATOM 1684 O O . ALA A 1 215 ? 42.094 -11.596 -64.149 1.00 65.81 215 ALA A O 1
ATOM 1685 N N . ARG A 1 216 ? 42.217 -12.357 -66.259 1.00 69.00 216 ARG A N 1
ATOM 1686 C CA . ARG A 1 216 ? 42.583 -11.073 -66.871 1.00 69.00 216 ARG A CA 1
ATOM 1687 C C . ARG A 1 216 ? 41.366 -10.149 -66.954 1.00 69.00 216 ARG A C 1
ATOM 1689 O O . ARG A 1 216 ? 40.657 -10.143 -67.955 1.00 69.00 216 ARG A O 1
ATOM 1696 N N . TRP A 1 217 ? 41.127 -9.387 -65.892 1.00 65.62 217 TRP A N 1
ATOM 1697 C CA . TRP A 1 217 ? 40.080 -8.365 -65.850 1.00 65.62 217 TRP A CA 1
ATOM 1698 C C . TRP A 1 217 ? 40.585 -7.015 -66.375 1.00 65.62 217 TRP A C 1
ATOM 1700 O O . TRP A 1 217 ? 41.768 -6.686 -66.246 1.00 65.62 217 TRP A O 1
ATOM 1710 N N . ASP A 1 218 ? 39.684 -6.238 -66.971 1.00 74.56 218 ASP A N 1
ATOM 1711 C CA . ASP A 1 218 ? 39.990 -4.914 -67.508 1.00 74.56 218 ASP A CA 1
ATOM 1712 C C . ASP A 1 218 ? 40.306 -3.885 -66.402 1.00 74.56 218 ASP A C 1
ATOM 1714 O O . ASP A 1 218 ? 39.871 -4.009 -65.252 1.00 74.56 218 ASP A O 1
ATOM 1718 N N . ARG A 1 219 ? 41.088 -2.852 -66.738 1.00 74.62 219 ARG A N 1
ATOM 1719 C CA . ARG A 1 219 ? 41.659 -1.906 -65.756 1.00 74.62 219 ARG A CA 1
ATOM 1720 C C . ARG A 1 219 ? 40.589 -1.074 -65.033 1.00 74.62 219 ARG A C 1
ATOM 1722 O O . ARG A 1 219 ? 40.802 -0.691 -63.882 1.00 74.62 219 ARG A O 1
ATOM 1729 N N . GLU A 1 220 ? 39.458 -0.810 -65.685 1.00 76.00 220 GLU A N 1
ATOM 1730 C CA . GLU A 1 220 ? 38.355 -0.025 -65.111 1.00 76.00 220 GLU A CA 1
ATOM 1731 C C . GLU A 1 220 ? 37.566 -0.798 -64.042 1.00 76.00 220 GLU A C 1
ATOM 1733 O O . GLU A 1 220 ? 37.256 -0.257 -62.980 1.00 76.00 220 GLU A O 1
ATOM 1738 N N . GLU A 1 221 ? 37.341 -2.093 -64.254 1.00 72.75 221 GLU A N 1
ATOM 1739 C CA . GLU A 1 221 ? 36.619 -2.973 -63.323 1.00 72.75 221 GLU A CA 1
ATOM 1740 C C . GLU A 1 221 ? 37.396 -3.185 -62.013 1.00 72.75 221 GLU A C 1
ATOM 1742 O O . GLU A 1 221 ? 36.838 -3.176 -60.910 1.00 72.75 221 GLU A O 1
ATOM 1747 N N . LEU A 1 222 ? 38.727 -3.281 -62.109 1.00 72.94 222 LEU A N 1
ATOM 1748 C CA . LEU A 1 222 ? 39.609 -3.368 -60.945 1.00 72.94 222 LEU A CA 1
ATOM 1749 C C . LEU A 1 222 ? 39.601 -2.069 -60.115 1.00 72.94 222 LEU A C 1
ATOM 1751 O O . LEU A 1 222 ? 39.708 -2.107 -58.885 1.00 72.94 222 LEU A O 1
ATOM 1755 N N . ALA A 1 223 ? 39.476 -0.912 -60.775 1.00 78.06 223 ALA A N 1
ATOM 1756 C CA . ALA A 1 223 ? 39.403 0.389 -60.113 1.00 78.06 223 ALA A CA 1
ATOM 1757 C C . ALA A 1 223 ? 38.077 0.561 -59.357 1.00 78.06 223 ALA A C 1
ATOM 1759 O O . ALA A 1 223 ? 38.084 1.000 -58.204 1.00 78.06 223 ALA A O 1
ATOM 1760 N N . PHE A 1 224 ? 36.963 0.140 -59.962 1.00 79.25 224 PHE A N 1
ATOM 1761 C CA . PHE A 1 224 ? 35.647 0.141 -59.324 1.00 79.25 224 PHE A CA 1
ATOM 1762 C C . PHE A 1 224 ? 35.630 -0.741 -58.065 1.00 79.25 224 PHE A C 1
ATOM 1764 O O . PHE A 1 224 ? 35.238 -0.286 -56.990 1.00 79.25 224 PHE A O 1
ATOM 1771 N N . MET A 1 225 ? 36.155 -1.966 -58.146 1.00 75.81 225 MET A N 1
ATOM 1772 C CA . MET A 1 225 ? 36.263 -2.880 -57.000 1.00 75.81 225 MET A CA 1
ATOM 1773 C C . MET A 1 225 ? 37.106 -2.318 -55.849 1.00 75.81 225 MET A C 1
ATOM 1775 O O . MET A 1 225 ? 36.691 -2.370 -54.691 1.00 75.81 225 MET A O 1
ATOM 1779 N N . ARG A 1 226 ? 38.269 -1.728 -56.149 1.00 80.25 226 ARG A N 1
ATOM 1780 C CA . ARG A 1 226 ? 39.132 -1.092 -55.137 1.00 80.25 226 ARG A CA 1
ATOM 1781 C C . ARG A 1 226 ? 38.471 0.115 -54.473 1.00 80.25 226 ARG A C 1
ATOM 1783 O O . ARG A 1 226 ? 38.638 0.325 -53.270 1.00 80.25 226 ARG A O 1
ATOM 1790 N N . TYR A 1 227 ? 37.705 0.891 -55.236 1.00 84.00 227 TYR A N 1
ATOM 1791 C CA . TYR A 1 227 ? 36.934 2.006 -54.701 1.00 84.00 227 TYR A CA 1
ATOM 1792 C C . TYR A 1 227 ? 35.874 1.512 -53.706 1.00 84.00 227 TYR A C 1
ATOM 1794 O O . TYR A 1 227 ? 35.867 1.945 -52.555 1.00 84.00 227 TYR A O 1
ATOM 1802 N N . TRP A 1 228 ? 35.059 0.522 -54.080 1.00 80.38 228 TRP A N 1
ATOM 1803 C CA . TRP A 1 228 ? 34.042 -0.040 -53.183 1.00 80.38 228 TRP A CA 1
ATOM 1804 C C . TRP A 1 228 ? 34.633 -0.711 -51.940 1.00 80.38 228 TRP A C 1
ATOM 1806 O O . TRP A 1 228 ? 34.108 -0.527 -50.839 1.00 80.38 228 TRP A O 1
ATOM 1816 N N . LEU A 1 229 ? 35.763 -1.410 -52.073 1.00 81.00 229 LEU A N 1
ATOM 1817 C CA . LEU A 1 229 ? 36.449 -2.040 -50.943 1.00 81.00 229 LEU A CA 1
ATOM 1818 C C . LEU A 1 229 ? 36.970 -1.016 -49.917 1.00 81.00 229 LEU A C 1
ATOM 1820 O O . LEU A 1 229 ? 37.054 -1.337 -48.735 1.00 81.00 229 LEU A O 1
ATOM 1824 N N . SER A 1 230 ? 37.285 0.215 -50.339 1.00 81.12 230 SER A N 1
ATOM 1825 C CA . SER A 1 230 ? 37.768 1.277 -49.441 1.00 81.12 230 SER A CA 1
ATOM 1826 C C . SER A 1 230 ? 36.644 2.136 -48.846 1.00 81.12 230 SER A C 1
ATOM 1828 O O . SER A 1 230 ? 36.690 2.478 -47.664 1.00 81.12 230 SER A O 1
ATOM 1830 N N . VAL A 1 231 ? 35.599 2.445 -49.619 1.00 83.38 231 VAL A N 1
ATOM 1831 C CA . VAL A 1 231 ? 34.499 3.327 -49.186 1.00 83.38 231 VAL A CA 1
ATOM 1832 C C . VAL A 1 231 ? 33.550 2.638 -48.205 1.00 83.38 231 VAL A C 1
ATOM 1834 O O . VAL A 1 231 ? 33.121 3.246 -47.223 1.00 83.38 231 VAL A O 1
ATOM 1837 N N . THR A 1 232 ? 33.241 1.360 -48.427 1.00 78.94 232 THR A N 1
ATOM 1838 C CA . THR A 1 232 ? 32.269 0.613 -47.612 1.00 78.94 232 THR A CA 1
ATOM 1839 C C . THR A 1 232 ? 32.668 0.481 -46.130 1.00 78.94 232 THR A C 1
ATOM 1841 O O . THR A 1 232 ? 31.835 0.783 -45.271 1.00 78.94 232 THR A O 1
ATOM 1844 N N . PRO A 1 233 ? 33.916 0.110 -45.769 1.00 78.81 233 PRO A N 1
ATOM 1845 C CA . PRO A 1 233 ? 34.320 0.036 -44.363 1.00 78.81 233 PRO A CA 1
ATOM 1846 C C . PRO A 1 233 ? 34.390 1.412 -43.687 1.00 78.81 233 PRO A C 1
ATOM 1848 O O . PRO A 1 233 ? 34.041 1.524 -42.513 1.00 78.81 233 PRO A O 1
ATOM 1851 N N . LEU A 1 234 ? 34.769 2.472 -44.412 1.00 81.25 234 LEU A N 1
ATOM 1852 C CA . LEU A 1 234 ? 34.786 3.834 -43.868 1.00 81.25 234 LEU A CA 1
ATOM 1853 C C . LEU A 1 234 ? 33.365 4.325 -43.550 1.00 81.25 234 LEU A C 1
ATOM 1855 O O . LEU A 1 234 ? 33.120 4.869 -42.472 1.00 81.25 234 LEU A O 1
ATOM 1859 N N . ALA A 1 235 ? 32.414 4.075 -44.453 1.00 79.88 235 ALA A N 1
ATOM 1860 C CA . ALA A 1 235 ? 31.005 4.378 -44.232 1.00 79.88 235 ALA A CA 1
ATOM 1861 C C . ALA A 1 235 ? 30.439 3.598 -43.031 1.00 79.88 235 ALA A C 1
ATOM 1863 O O . ALA A 1 235 ? 29.744 4.179 -42.196 1.00 79.88 235 ALA A O 1
ATOM 1864 N N . PHE A 1 236 ? 30.793 2.316 -42.886 1.00 79.81 236 PHE A N 1
ATOM 1865 C CA . PHE A 1 236 ? 30.398 1.487 -41.743 1.00 79.81 236 PHE A CA 1
ATOM 1866 C C . PHE A 1 236 ? 30.917 2.051 -40.412 1.00 79.81 236 PHE A C 1
ATOM 1868 O O . PHE A 1 236 ? 30.169 2.120 -39.436 1.00 79.81 236 PHE A O 1
ATOM 1875 N N . LEU A 1 237 ? 32.174 2.501 -40.374 1.00 81.62 237 LEU A N 1
ATOM 1876 C CA . LEU A 1 237 ? 32.805 3.070 -39.180 1.00 81.62 237 LEU A CA 1
ATOM 1877 C C . LEU A 1 237 ? 32.151 4.398 -38.774 1.00 81.62 237 LEU A C 1
ATOM 1879 O O . LEU A 1 237 ? 31.793 4.581 -37.610 1.00 81.62 237 LEU A O 1
ATOM 1883 N N . MET A 1 238 ? 31.908 5.283 -39.745 1.00 80.19 238 MET A N 1
ATOM 1884 C CA . MET A 1 238 ? 31.218 6.561 -39.529 1.00 80.19 238 MET A CA 1
ATOM 1885 C C . MET A 1 238 ? 29.796 6.350 -39.010 1.00 80.19 238 MET A C 1
ATOM 1887 O O . MET A 1 238 ? 29.379 6.952 -38.021 1.00 80.19 238 MET A O 1
ATOM 1891 N N . VAL A 1 239 ? 29.052 5.440 -39.635 1.00 77.06 239 VAL A N 1
ATOM 1892 C CA . VAL A 1 239 ? 27.691 5.104 -39.221 1.00 77.06 239 VAL A CA 1
ATOM 1893 C C . VAL A 1 239 ? 27.696 4.441 -37.840 1.00 77.06 239 VAL A C 1
ATOM 1895 O O . VAL A 1 239 ? 26.861 4.785 -37.001 1.00 77.06 239 VAL A O 1
ATOM 1898 N N . GLY A 1 240 ? 28.633 3.533 -37.566 1.00 79.00 240 GLY A N 1
ATOM 1899 C CA . GLY A 1 240 ? 28.814 2.885 -36.267 1.00 79.00 240 GLY A CA 1
ATOM 1900 C C . GLY A 1 240 ? 29.068 3.889 -35.141 1.00 79.00 240 GLY A C 1
ATOM 1901 O O . GLY A 1 240 ? 28.404 3.811 -34.103 1.00 79.00 240 GLY A O 1
ATOM 1902 N N . PHE A 1 241 ? 29.926 4.884 -35.384 1.00 82.44 241 PHE A N 1
ATOM 1903 C CA . PHE A 1 241 ? 30.297 5.922 -34.417 1.00 82.44 241 PHE A CA 1
ATOM 1904 C C . PHE A 1 241 ? 29.127 6.822 -34.006 1.00 82.44 241 PHE A C 1
ATOM 1906 O O . PHE A 1 241 ? 29.050 7.267 -32.866 1.00 82.44 241 PHE A O 1
ATOM 1913 N N . VAL A 1 242 ? 28.165 7.041 -34.902 1.00 80.38 242 VAL A N 1
ATOM 1914 C CA . VAL A 1 242 ? 26.988 7.880 -34.635 1.00 80.38 242 VAL A CA 1
ATOM 1915 C C . VAL A 1 242 ? 25.960 7.179 -33.722 1.00 80.38 242 VAL A C 1
ATOM 1917 O O . VAL A 1 242 ? 25.204 7.834 -33.010 1.00 80.38 242 VAL A O 1
ATOM 1920 N N . THR A 1 243 ? 25.943 5.841 -33.678 1.00 78.62 243 THR A N 1
ATOM 1921 C CA . THR A 1 243 ? 24.996 5.043 -32.863 1.00 78.62 243 THR A CA 1
ATOM 1922 C C . THR A 1 243 ? 25.000 5.350 -31.360 1.00 78.62 243 THR A C 1
ATOM 1924 O O . THR A 1 243 ? 23.917 5.601 -30.826 1.00 78.62 243 THR A O 1
ATOM 1927 N N . PRO A 1 244 ? 26.149 5.313 -30.648 1.00 80.94 244 PRO A N 1
ATOM 1928 C CA . PRO A 1 244 ? 26.177 5.477 -29.194 1.00 80.94 244 PRO A CA 1
ATOM 1929 C C . PRO A 1 244 ? 25.630 6.826 -28.722 1.00 80.94 244 PRO A C 1
ATOM 1931 O O . PRO A 1 244 ? 25.066 6.892 -27.635 1.00 80.94 244 PRO A O 1
ATOM 1934 N N . PHE A 1 245 ? 25.705 7.876 -29.543 1.00 81.81 245 PHE A N 1
ATOM 1935 C CA . PHE A 1 245 ? 25.179 9.200 -29.197 1.00 81.81 245 PHE A CA 1
ATOM 1936 C C . PHE A 1 245 ? 23.646 9.255 -29.170 1.00 81.81 245 PHE A C 1
ATOM 1938 O O . PHE A 1 245 ? 23.069 10.019 -28.400 1.00 81.81 245 PHE A O 1
ATOM 1945 N N . PHE A 1 246 ? 22.969 8.419 -29.963 1.00 77.62 246 PHE A N 1
ATOM 1946 C CA . PHE A 1 246 ? 21.505 8.389 -30.026 1.00 77.62 246 PHE A CA 1
ATOM 1947 C C . PHE A 1 246 ? 20.863 7.401 -29.044 1.00 77.62 246 PHE A C 1
ATOM 1949 O O . PHE A 1 246 ? 19.662 7.497 -28.786 1.00 77.62 246 PHE A O 1
ATOM 1956 N N . LEU A 1 247 ? 21.632 6.476 -28.459 1.00 76.31 247 LEU A N 1
ATOM 1957 C CA . LEU A 1 247 ? 21.099 5.492 -27.510 1.00 76.31 247 LEU A CA 1
ATOM 1958 C C . LEU A 1 247 ? 20.519 6.135 -26.235 1.00 76.31 247 LEU A C 1
ATOM 1960 O O . LEU A 1 247 ? 19.367 5.823 -25.918 1.00 76.31 247 LEU A O 1
ATOM 1964 N N . PRO A 1 248 ? 21.206 7.065 -25.534 1.00 75.12 248 PRO A N 1
ATOM 1965 C CA . PRO A 1 248 ? 20.653 7.706 -24.339 1.00 75.12 248 PRO A CA 1
ATOM 1966 C C . PRO A 1 248 ? 19.310 8.387 -24.613 1.00 75.12 248 PRO A C 1
ATOM 1968 O O . PRO A 1 248 ? 18.384 8.280 -23.813 1.00 75.12 248 PRO A O 1
ATOM 1971 N N . PHE A 1 249 ? 19.161 9.013 -25.784 1.00 76.62 249 PHE A N 1
ATOM 1972 C CA . PHE A 1 249 ? 17.925 9.680 -26.187 1.00 76.62 249 PHE A CA 1
ATOM 1973 C C . PHE A 1 249 ? 16.753 8.707 -26.384 1.00 76.62 249 PHE A C 1
ATOM 1975 O O . PHE A 1 249 ? 15.614 9.061 -26.096 1.00 76.62 249 PHE A O 1
ATOM 1982 N N . ILE A 1 250 ? 17.006 7.478 -26.848 1.00 72.75 250 ILE A N 1
ATOM 1983 C CA . ILE A 1 250 ? 15.964 6.454 -27.049 1.00 72.75 250 ILE A CA 1
ATOM 1984 C C . ILE A 1 250 ? 15.532 5.821 -25.718 1.00 72.75 250 ILE A C 1
ATOM 1986 O O . ILE A 1 250 ? 14.366 5.441 -25.581 1.00 72.75 250 ILE A O 1
ATOM 1990 N N . PHE A 1 251 ? 16.458 5.681 -24.764 1.00 68.69 251 PHE A N 1
ATOM 1991 C CA . PHE A 1 251 ? 16.198 5.052 -23.462 1.00 68.69 251 PHE A CA 1
ATOM 1992 C C . PHE A 1 251 ? 15.700 6.031 -22.389 1.00 68.69 251 PHE A C 1
ATOM 1994 O O . PHE A 1 251 ? 15.106 5.608 -21.398 1.00 68.69 251 PHE A O 1
ATOM 2001 N N . THR A 1 252 ? 15.882 7.336 -22.593 1.00 67.44 252 THR A N 1
ATOM 2002 C CA . THR A 1 252 ? 15.382 8.375 -21.685 1.00 67.44 252 THR A CA 1
ATOM 2003 C C . THR A 1 252 ? 13.949 8.744 -22.055 1.00 67.44 252 THR A C 1
ATOM 2005 O O . THR A 1 252 ? 13.734 9.596 -22.906 1.00 67.44 252 THR A O 1
ATOM 2008 N N . GLY A 1 253 ? 12.945 8.115 -21.451 1.00 65.88 253 GLY A N 1
ATOM 2009 C CA . GLY A 1 253 ? 11.541 8.476 -21.685 1.00 65.88 253 GLY A CA 1
ATOM 2010 C C . GLY A 1 253 ? 10.680 8.358 -20.437 1.00 65.88 253 GLY A C 1
ATOM 2011 O O . GLY A 1 253 ? 11.105 7.800 -19.428 1.00 65.88 253 GLY A O 1
ATOM 2012 N N . GLU A 1 254 ? 9.471 8.899 -20.500 1.00 70.31 254 GLU A N 1
ATOM 2013 C CA . GLU A 1 254 ? 8.455 8.697 -19.467 1.00 70.31 254 GLU A CA 1
ATOM 2014 C C . GLU A 1 254 ? 8.066 7.214 -19.428 1.00 70.31 254 GLU A C 1
ATOM 2016 O O . GLU A 1 254 ? 8.105 6.524 -20.458 1.00 70.31 254 GLU A O 1
ATOM 2021 N N . VAL A 1 255 ? 7.779 6.690 -18.242 1.00 68.81 255 VAL A N 1
ATOM 2022 C CA . VAL A 1 255 ? 7.473 5.272 -18.065 1.00 68.81 255 VAL A CA 1
ATOM 2023 C C . VAL A 1 255 ? 5.959 5.100 -18.055 1.00 68.81 255 VAL A C 1
ATOM 2025 O O . VAL A 1 255 ? 5.285 5.751 -17.272 1.00 68.81 255 VAL A O 1
ATOM 2028 N N . ASP A 1 256 ? 5.446 4.278 -18.970 1.00 66.00 256 ASP A N 1
ATOM 2029 C CA . ASP A 1 256 ? 4.004 4.109 -19.226 1.00 66.00 256 ASP A CA 1
ATOM 2030 C C . ASP A 1 256 ? 3.453 2.900 -18.461 1.00 66.00 256 ASP A C 1
ATOM 2032 O O . ASP A 1 256 ? 2.408 2.964 -17.830 1.00 66.00 256 ASP A O 1
ATOM 2036 N N . GLU A 1 257 ? 4.194 1.787 -18.486 1.00 65.38 257 GLU A N 1
ATOM 2037 C CA . GLU A 1 257 ? 3.842 0.556 -17.775 1.00 65.38 257 GLU A CA 1
ATOM 2038 C C . GLU A 1 257 ? 5.092 -0.019 -17.106 1.00 65.38 257 GLU A C 1
ATOM 2040 O O . GLU A 1 257 ? 6.114 -0.242 -17.766 1.00 65.38 257 GLU A O 1
ATOM 2045 N N . ILE A 1 258 ? 5.005 -0.294 -15.806 1.00 74.75 258 ILE A N 1
ATOM 2046 C CA . ILE A 1 258 ? 6.050 -0.951 -15.014 1.00 74.75 258 ILE A CA 1
ATOM 2047 C C . ILE A 1 258 ? 5.452 -2.208 -14.410 1.00 74.75 258 ILE A C 1
ATOM 2049 O O . ILE A 1 258 ? 4.298 -2.216 -13.987 1.00 74.75 258 ILE A O 1
ATOM 2053 N N . GLN A 1 259 ? 6.232 -3.285 -14.381 1.00 78.62 259 GLN A N 1
ATOM 2054 C CA . GLN A 1 259 ? 5.844 -4.463 -13.622 1.00 78.62 259 GLN A CA 1
ATOM 2055 C C . GLN A 1 259 ? 5.745 -4.100 -12.127 1.00 78.62 259 GLN A C 1
ATOM 2057 O O . GLN A 1 259 ? 6.761 -3.684 -11.570 1.00 78.62 259 GLN A O 1
ATOM 2062 N N . PRO A 1 260 ? 4.579 -4.272 -11.480 1.00 80.75 260 PRO A N 1
ATOM 2063 C CA . PRO A 1 260 ? 4.404 -3.895 -10.087 1.00 80.75 260 PRO A CA 1
ATOM 2064 C C . PRO A 1 260 ? 5.189 -4.847 -9.183 1.00 80.75 260 PRO A C 1
ATOM 2066 O O . PRO A 1 260 ? 5.012 -6.064 -9.212 1.00 80.75 260 PRO A O 1
ATOM 2069 N N . TRP A 1 261 ? 6.068 -4.258 -8.389 1.00 84.56 261 TRP A N 1
ATOM 2070 C CA . TRP A 1 261 ? 6.865 -4.879 -7.343 1.00 84.56 261 TRP A CA 1
ATOM 2071 C C . TRP A 1 261 ? 6.880 -3.972 -6.125 1.00 84.56 261 TRP A C 1
ATOM 2073 O O . TRP A 1 261 ? 7.035 -2.753 -6.259 1.00 84.56 261 TRP A O 1
ATOM 2083 N N . LEU A 1 262 ? 6.801 -4.603 -4.960 1.00 86.69 262 LEU A N 1
ATOM 2084 C CA . LEU A 1 262 ? 6.951 -3.958 -3.672 1.00 86.69 262 LEU A CA 1
ATOM 2085 C C . LEU A 1 262 ? 8.311 -4.356 -3.096 1.00 86.69 262 LEU A C 1
ATOM 2087 O O . LEU A 1 262 ? 8.554 -5.530 -2.818 1.00 86.69 262 LEU A O 1
ATOM 2091 N N . VAL A 1 263 ? 9.225 -3.394 -2.987 1.00 89.62 263 VAL A N 1
ATOM 2092 C CA . VAL A 1 263 ? 10.616 -3.648 -2.586 1.00 89.62 263 VAL A CA 1
ATOM 2093 C C . VAL A 1 263 ? 10.909 -2.925 -1.281 1.00 89.62 263 VAL A C 1
ATOM 2095 O O . VAL A 1 263 ? 10.731 -1.713 -1.187 1.00 89.62 263 VAL A O 1
ATOM 2098 N N . GLY A 1 264 ? 11.368 -3.670 -0.279 1.00 89.38 264 GLY A N 1
ATOM 2099 C CA . GLY A 1 264 ? 11.712 -3.154 1.042 1.00 89.38 264 GLY A CA 1
ATOM 2100 C C . GLY A 1 264 ? 13.221 -3.061 1.261 1.00 89.38 264 GLY A C 1
ATOM 2101 O O . GLY A 1 264 ? 13.984 -3.957 0.883 1.00 89.38 264 GLY A O 1
ATOM 2102 N N . PHE A 1 265 ? 13.660 -1.991 1.922 1.00 89.62 265 PHE A N 1
ATOM 2103 C CA . PHE A 1 265 ? 15.024 -1.852 2.429 1.00 89.62 265 PHE A CA 1
ATOM 2104 C C . PHE A 1 265 ? 15.049 -1.210 3.818 1.00 89.62 265 PHE A C 1
ATOM 2106 O O . PHE A 1 265 ? 14.166 -0.441 4.196 1.00 89.62 265 PHE A O 1
ATOM 2113 N N . GLN A 1 266 ? 16.061 -1.580 4.600 1.00 89.38 266 GLN A N 1
ATOM 2114 C CA . GLN A 1 266 ? 16.296 -1.035 5.933 1.00 89.38 266 GLN A CA 1
ATOM 2115 C C . GLN A 1 266 ? 17.013 0.315 5.824 1.00 89.38 266 GLN A C 1
ATOM 2117 O O . GLN A 1 266 ? 17.970 0.452 5.062 1.00 89.38 266 GLN A O 1
ATOM 2122 N N . GLY A 1 267 ? 16.560 1.296 6.602 1.00 87.19 267 GLY A N 1
ATOM 2123 C CA . GLY A 1 267 ? 17.035 2.675 6.557 1.00 87.19 267 GLY A CA 1
ATOM 2124 C C . GLY A 1 267 ? 16.333 3.521 5.495 1.00 87.19 267 GLY A C 1
ATOM 2125 O O . GLY A 1 267 ? 15.336 3.111 4.896 1.00 87.19 267 GLY A O 1
ATOM 2126 N N . THR A 1 268 ? 16.861 4.723 5.275 1.00 87.00 268 THR A N 1
ATOM 2127 C CA . THR A 1 268 ? 16.382 5.662 4.259 1.00 87.00 268 THR A CA 1
ATOM 2128 C C . THR A 1 268 ? 17.401 5.829 3.146 1.00 87.00 268 THR A C 1
ATOM 2130 O O . THR A 1 268 ? 18.605 5.916 3.380 1.00 87.00 268 THR A O 1
ATOM 2133 N N . ILE A 1 269 ? 16.910 5.867 1.909 1.00 86.56 269 ILE A N 1
ATOM 2134 C CA . ILE A 1 269 ? 17.720 6.150 0.724 1.00 86.56 269 ILE A CA 1
ATOM 2135 C C . ILE A 1 269 ? 17.115 7.386 0.059 1.00 86.56 269 ILE A C 1
ATOM 2137 O O . ILE A 1 269 ? 15.914 7.381 -0.224 1.00 86.56 269 ILE A O 1
ATOM 2141 N N . PRO A 1 270 ? 17.910 8.439 -0.210 1.00 88.31 270 PRO A N 1
ATOM 2142 C CA . PRO A 1 270 ? 17.433 9.600 -0.946 1.00 88.31 270 PRO A CA 1
ATOM 2143 C C . PRO A 1 270 ? 16.844 9.194 -2.296 1.00 88.31 270 PRO A C 1
ATOM 2145 O O . PRO A 1 270 ? 17.426 8.380 -3.019 1.00 88.31 270 PRO A O 1
ATOM 2148 N N . ILE A 1 271 ? 15.721 9.807 -2.663 1.00 88.88 271 ILE A N 1
ATOM 2149 C CA . ILE A 1 271 ? 14.959 9.435 -3.861 1.00 88.88 271 ILE A CA 1
ATOM 2150 C C . ILE A 1 271 ? 15.793 9.481 -5.150 1.00 88.88 271 ILE A C 1
ATOM 2152 O O . ILE A 1 271 ? 15.641 8.620 -6.010 1.00 88.88 271 ILE A O 1
ATOM 2156 N N . GLU A 1 272 ? 16.745 10.415 -5.249 1.00 89.69 272 GLU A N 1
ATOM 2157 C CA . GLU A 1 272 ? 17.642 10.531 -6.405 1.00 89.69 272 GLU A CA 1
ATOM 2158 C C . GLU A 1 272 ? 18.565 9.318 -6.553 1.00 89.69 272 GLU A C 1
ATOM 2160 O O . GLU A 1 272 ? 18.794 8.822 -7.658 1.00 89.69 272 GLU A O 1
ATOM 2165 N N . GLN A 1 273 ? 19.109 8.838 -5.432 1.00 90.19 273 GLN A N 1
ATOM 2166 C CA . GLN A 1 273 ? 19.970 7.661 -5.409 1.00 90.19 273 GLN A CA 1
ATOM 2167 C C . GLN A 1 273 ? 19.146 6.401 -5.659 1.00 90.19 273 GLN A C 1
ATOM 2169 O O . GLN A 1 273 ? 19.565 5.547 -6.438 1.00 90.19 273 GLN A O 1
ATOM 2174 N N . LEU A 1 274 ? 17.955 6.315 -5.063 1.00 89.44 274 LEU A N 1
ATOM 2175 C CA . LEU A 1 274 ? 17.041 5.198 -5.263 1.00 89.44 274 LEU A CA 1
ATOM 2176 C C . LEU A 1 274 ? 16.616 5.070 -6.731 1.00 89.44 274 LEU A C 1
ATOM 2178 O O . LEU A 1 274 ? 16.683 3.981 -7.295 1.00 89.44 274 LEU A O 1
ATOM 2182 N N . GLU A 1 275 ? 16.254 6.177 -7.383 1.00 88.44 275 GLU A N 1
ATOM 2183 C CA . GLU A 1 275 ? 15.869 6.170 -8.796 1.00 88.44 275 GLU A CA 1
ATOM 2184 C C . GLU A 1 275 ? 17.033 5.720 -9.687 1.00 88.44 275 GLU A C 1
ATOM 2186 O O . GLU A 1 275 ? 16.847 4.883 -10.571 1.00 88.44 275 GLU A O 1
ATOM 2191 N N . ARG A 1 276 ? 18.258 6.187 -9.405 1.00 87.69 276 ARG A N 1
ATOM 2192 C CA . ARG A 1 276 ? 19.462 5.740 -10.123 1.00 87.69 276 ARG A CA 1
ATOM 2193 C C . ARG A 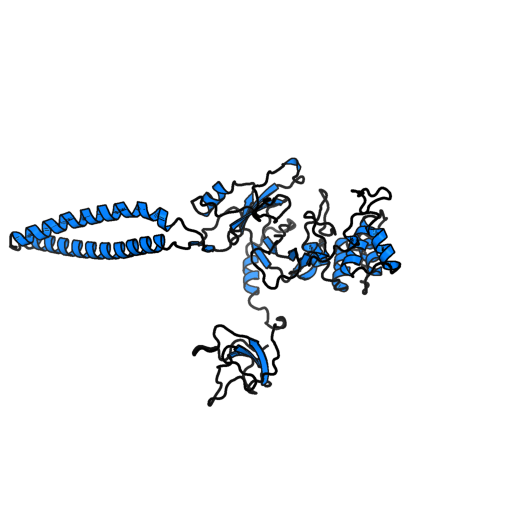1 276 ? 19.744 4.253 -9.920 1.00 87.69 276 ARG A C 1
ATOM 2195 O O . ARG A 1 276 ? 20.168 3.602 -10.869 1.00 87.69 276 ARG A O 1
ATOM 2202 N N . LEU A 1 277 ? 19.505 3.706 -8.730 1.00 86.94 277 LEU A N 1
ATOM 2203 C CA . LEU A 1 277 ? 19.685 2.275 -8.456 1.00 86.94 277 LEU A CA 1
ATOM 2204 C C . LEU A 1 277 ? 18.635 1.410 -9.166 1.00 86.94 277 LEU A C 1
ATOM 2206 O O . LEU A 1 277 ? 18.951 0.318 -9.631 1.00 86.94 277 LEU A O 1
ATOM 2210 N N . VAL A 1 278 ? 17.399 1.901 -9.265 1.00 84.25 278 VAL A N 1
ATOM 2211 C CA . VAL A 1 278 ? 16.270 1.166 -9.850 1.00 84.25 278 VAL A CA 1
ATOM 2212 C C . VAL A 1 278 ? 16.248 1.262 -11.377 1.00 84.25 278 VAL A C 1
ATOM 2214 O O . VAL A 1 278 ? 16.109 0.249 -12.063 1.00 84.25 278 VAL A O 1
ATOM 2217 N N . PHE A 1 279 ? 16.391 2.472 -11.919 1.00 80.31 279 PHE A N 1
ATOM 2218 C CA . PHE A 1 279 ? 16.229 2.762 -13.347 1.00 80.31 279 PHE A CA 1
ATOM 2219 C C . PHE A 1 279 ? 17.551 3.030 -14.077 1.00 80.31 279 PHE A C 1
ATOM 2221 O O . PHE A 1 279 ? 17.561 3.103 -15.306 1.00 80.31 279 PHE A O 1
ATOM 2228 N N . GLY A 1 280 ? 18.666 3.185 -13.357 1.00 81.31 280 GLY A N 1
ATOM 2229 C CA . GLY A 1 280 ? 19.972 3.534 -13.927 1.00 81.31 280 GLY A CA 1
ATOM 2230 C C . GLY A 1 280 ? 20.162 5.030 -14.204 1.00 81.31 280 GLY A C 1
ATOM 2231 O O . GLY A 1 280 ? 21.272 5.457 -14.517 1.00 81.31 280 GLY A O 1
ATOM 2232 N N . ASN A 1 281 ? 19.110 5.844 -14.088 1.00 82.31 281 ASN A N 1
ATOM 2233 C CA . ASN A 1 281 ? 19.160 7.294 -14.248 1.00 82.31 281 ASN A CA 1
ATOM 2234 C C . ASN A 1 281 ? 18.215 8.002 -13.266 1.00 82.31 281 ASN A C 1
ATOM 2236 O O . ASN A 1 281 ? 17.350 7.376 -12.665 1.00 82.31 281 ASN A O 1
ATOM 2240 N N . TYR A 1 282 ? 18.410 9.311 -13.096 1.00 84.62 282 TYR A N 1
ATOM 2241 C CA . TYR A 1 282 ? 17.490 10.171 -12.354 1.00 84.62 282 TYR A CA 1
ATOM 2242 C C . TYR A 1 282 ? 16.728 11.043 -13.348 1.00 84.62 282 TYR A C 1
ATOM 2244 O O . TYR A 1 282 ? 17.334 11.870 -14.030 1.00 84.62 282 TYR A O 1
ATOM 2252 N N . ALA A 1 283 ? 15.423 10.822 -13.454 1.00 79.88 283 ALA A N 1
ATOM 2253 C CA . ALA A 1 283 ? 14.510 11.603 -14.277 1.00 79.88 283 ALA A CA 1
ATOM 2254 C C . ALA A 1 283 ? 13.365 12.219 -13.449 1.00 79.88 283 ALA A C 1
ATOM 2256 O O . ALA A 1 283 ? 12.454 12.802 -14.034 1.00 79.88 283 ALA A O 1
ATOM 2257 N N . GLY A 1 284 ? 13.407 12.105 -12.114 1.00 84.19 284 GLY A N 1
ATOM 2258 C CA . GLY A 1 284 ? 12.393 12.653 -11.212 1.00 84.19 284 GLY A CA 1
ATOM 2259 C C . GLY A 1 284 ? 11.066 11.899 -11.287 1.00 84.19 284 GLY A C 1
ATOM 2260 O O . GLY A 1 284 ? 10.001 12.511 -11.206 1.00 84.19 284 GLY A O 1
ATOM 2261 N N . ARG A 1 285 ? 11.116 10.583 -11.520 1.00 81.81 285 ARG A N 1
ATOM 2262 C CA . ARG A 1 285 ? 9.921 9.741 -11.711 1.00 81.81 285 ARG A CA 1
ATOM 2263 C C . ARG A 1 285 ? 9.313 9.279 -10.395 1.00 81.81 285 ARG A C 1
ATOM 2265 O O . ARG A 1 285 ? 8.100 9.112 -10.314 1.00 81.81 285 ARG A O 1
ATOM 2272 N N . LEU A 1 286 ? 10.155 9.046 -9.393 1.00 85.88 286 LEU A N 1
ATOM 2273 C CA . LEU A 1 286 ? 9.719 8.615 -8.071 1.00 85.88 286 LEU A CA 1
ATOM 2274 C C . LEU A 1 286 ? 9.237 9.821 -7.261 1.00 85.88 286 LEU A C 1
ATOM 2276 O O . LEU A 1 286 ? 9.862 10.880 -7.289 1.00 85.88 286 LEU A O 1
ATOM 2280 N N . ASN A 1 287 ? 8.152 9.650 -6.508 1.00 84.88 287 ASN A N 1
ATOM 2281 C CA . ASN A 1 287 ? 7.674 10.646 -5.544 1.00 84.88 287 ASN A CA 1
ATOM 2282 C C . ASN A 1 287 ? 7.502 9.994 -4.165 1.00 84.88 287 ASN A C 1
ATOM 2284 O O . ASN A 1 287 ? 7.235 8.797 -4.072 1.00 84.88 287 ASN A O 1
ATOM 2288 N N . TYR A 1 288 ? 7.632 10.760 -3.083 1.00 84.50 288 TYR A N 1
ATOM 2289 C CA . TYR A 1 288 ? 7.259 10.244 -1.765 1.00 84.50 288 TYR A CA 1
ATOM 2290 C C . TYR A 1 288 ? 5.738 10.101 -1.664 1.00 84.50 288 TYR A C 1
ATOM 2292 O O . TYR A 1 288 ? 4.991 10.866 -2.286 1.00 84.50 288 TYR A O 1
ATOM 2300 N N . SER A 1 289 ? 5.279 9.128 -0.878 1.00 77.44 289 SER A N 1
ATOM 2301 C CA . SER A 1 289 ? 3.857 9.007 -0.573 1.00 77.44 289 SER A CA 1
ATOM 2302 C C . SER A 1 289 ? 3.383 10.198 0.262 1.00 77.44 289 SER A C 1
ATOM 2304 O O . SER A 1 289 ? 4.046 10.618 1.208 1.00 77.44 289 SER A O 1
ATOM 2306 N N . ALA A 1 290 ? 2.227 10.751 -0.104 1.00 69.19 290 ALA A N 1
ATOM 2307 C CA . ALA A 1 290 ? 1.641 11.904 0.569 1.00 69.19 290 ALA A CA 1
ATOM 2308 C C . ALA A 1 290 ? 0.953 11.550 1.898 1.00 69.19 290 ALA A C 1
ATOM 2310 O O . ALA A 1 290 ? 0.827 12.424 2.750 1.00 69.19 290 ALA A O 1
ATOM 2311 N N . SER A 1 291 ? 0.469 10.312 2.062 1.00 63.91 291 SER A N 1
ATOM 2312 C CA . SER A 1 291 ? -0.421 9.953 3.180 1.00 63.91 291 SER A CA 1
ATOM 2313 C C . SER A 1 291 ? -0.416 8.458 3.532 1.00 63.91 291 SER A C 1
ATOM 2315 O O . SER A 1 291 ? -1.461 7.896 3.836 1.00 63.91 291 SER A O 1
ATOM 2317 N N . SER A 1 292 ? 0.739 7.786 3.477 1.00 63.00 292 SER A N 1
ATOM 2318 C CA . SER A 1 292 ? 0.828 6.340 3.779 1.00 63.00 292 SER A CA 1
ATOM 2319 C C . SER A 1 292 ? 1.251 6.000 5.213 1.00 63.00 292 SER A C 1
ATOM 2321 O O . SER A 1 292 ? 1.309 4.823 5.556 1.00 63.00 292 SER A O 1
ATOM 2323 N N . GLY A 1 293 ? 1.559 6.985 6.059 1.00 66.19 293 GLY A N 1
ATOM 2324 C CA . GLY A 1 293 ? 1.929 6.736 7.452 1.00 66.19 293 GLY A CA 1
ATOM 2325 C C . GLY A 1 293 ? 2.346 7.996 8.205 1.00 66.19 293 GLY A C 1
ATOM 2326 O O . GLY A 1 293 ? 2.416 9.075 7.624 1.00 66.19 293 GLY A O 1
ATOM 2327 N N . LEU A 1 294 ? 2.677 7.833 9.488 1.00 66.31 294 LEU A N 1
ATOM 2328 C CA . LEU A 1 294 ? 3.012 8.927 10.418 1.00 66.31 294 LEU A CA 1
ATOM 2329 C C . LEU A 1 294 ? 4.230 9.756 9.998 1.00 66.31 294 LEU A C 1
ATOM 2331 O O . LEU A 1 294 ? 4.338 10.928 10.337 1.00 66.31 294 LEU A O 1
ATOM 2335 N N . LEU A 1 295 ? 5.154 9.137 9.263 1.00 71.88 295 LEU A N 1
ATOM 2336 C CA . LEU A 1 295 ? 6.356 9.797 8.760 1.00 71.88 295 LEU A CA 1
ATOM 2337 C C . LEU A 1 295 ? 6.140 10.427 7.381 1.00 71.88 295 LEU A C 1
ATOM 2339 O O . LEU A 1 295 ? 7.067 11.016 6.848 1.00 71.88 295 LEU A O 1
ATOM 2343 N N . CYS A 1 296 ? 4.965 10.293 6.765 1.00 70.50 296 CYS A N 1
ATOM 2344 C CA . CYS A 1 296 ? 4.686 10.905 5.470 1.00 70.50 296 CYS A CA 1
ATOM 2345 C C . CYS A 1 296 ? 4.132 12.317 5.672 1.00 70.50 296 CYS A C 1
ATOM 2347 O O . CYS A 1 296 ? 3.269 12.538 6.516 1.00 70.50 296 CYS A O 1
ATOM 2349 N N . SER A 1 297 ? 4.596 13.268 4.864 1.00 68.69 297 SER A N 1
ATOM 2350 C CA . SER A 1 297 ? 4.054 14.626 4.846 1.00 68.69 297 SER A CA 1
ATOM 2351 C C . SER A 1 297 ? 3.673 15.016 3.429 1.00 68.69 297 SER A C 1
ATOM 2353 O O . SER A 1 297 ? 4.351 14.649 2.466 1.00 68.69 297 SER A O 1
ATOM 2355 N N . ARG A 1 298 ? 2.578 15.761 3.300 1.00 71.38 298 ARG A N 1
ATOM 2356 C CA . ARG A 1 298 ? 2.053 16.236 2.022 1.00 71.38 298 ARG A CA 1
ATOM 2357 C C . ARG A 1 298 ? 2.512 17.662 1.767 1.00 71.38 298 ARG A C 1
ATOM 2359 O O . ARG A 1 298 ? 2.499 18.501 2.664 1.00 71.38 298 ARG A O 1
ATOM 2366 N N . ASP A 1 299 ? 2.833 17.950 0.514 1.00 72.06 299 ASP A N 1
ATOM 2367 C CA . ASP A 1 299 ? 3.067 19.316 0.076 1.00 72.06 299 ASP A CA 1
ATOM 2368 C C . ASP A 1 299 ? 1.786 20.177 0.186 1.00 72.06 299 ASP A C 1
ATOM 2370 O O . ASP A 1 299 ? 0.653 19.730 -0.016 1.00 72.06 299 ASP A O 1
ATOM 2374 N N . THR A 1 300 ? 1.967 21.450 0.523 1.00 69.38 300 THR A N 1
ATOM 2375 C CA . THR A 1 300 ? 0.871 22.406 0.738 1.00 69.38 300 THR A CA 1
ATOM 2376 C C . THR A 1 300 ? 0.070 22.668 -0.539 1.00 69.38 300 THR A C 1
ATOM 2378 O O . THR A 1 300 ? -1.154 22.798 -0.483 1.00 69.38 300 THR A O 1
ATOM 2381 N N . LEU A 1 301 ? 0.745 22.694 -1.695 1.00 64.94 301 LEU A N 1
ATOM 2382 C CA . LEU A 1 301 ? 0.152 23.034 -2.993 1.00 64.94 301 LEU A CA 1
ATOM 2383 C C . LEU A 1 301 ? -0.161 21.809 -3.857 1.00 64.94 301 LEU A C 1
ATOM 2385 O O . LEU A 1 301 ? -1.055 21.869 -4.702 1.00 64.94 301 LEU A O 1
ATOM 2389 N N . THR A 1 302 ? 0.549 20.695 -3.665 1.00 66.44 302 THR A N 1
ATOM 2390 C CA . THR A 1 302 ? 0.397 19.487 -4.486 1.00 66.44 302 THR A CA 1
ATOM 2391 C C . THR A 1 302 ? 0.109 18.251 -3.631 1.00 66.44 302 THR A C 1
ATOM 2393 O O . THR A 1 302 ? 0.527 18.153 -2.484 1.00 66.44 302 THR A O 1
ATOM 2396 N N . ARG A 1 303 ? -0.611 17.253 -4.167 1.00 64.06 303 ARG A N 1
ATOM 2397 C CA . ARG A 1 303 ? -0.837 15.960 -3.477 1.00 64.06 303 ARG A CA 1
ATOM 2398 C C . ARG A 1 303 ? 0.383 15.033 -3.600 1.00 64.06 303 ARG A C 1
ATOM 2400 O O . ARG A 1 303 ? 0.237 13.831 -3.784 1.00 64.06 303 ARG A O 1
ATOM 2407 N N . LYS A 1 304 ? 1.589 15.598 -3.564 1.00 71.75 304 LYS A N 1
ATOM 2408 C CA . LYS A 1 304 ? 2.847 14.850 -3.584 1.00 71.75 304 LYS A CA 1
ATOM 2409 C C . LYS A 1 304 ? 3.422 14.799 -2.178 1.00 71.75 304 LYS A C 1
ATOM 2411 O O . LYS A 1 304 ? 3.301 15.766 -1.425 1.00 71.75 304 LYS A O 1
ATOM 2416 N N . GLY A 1 305 ? 4.025 13.667 -1.830 1.00 73.19 305 GLY A N 1
ATOM 2417 C CA . GLY A 1 305 ? 4.768 13.556 -0.587 1.00 73.19 305 GLY A CA 1
ATOM 2418 C C . GLY A 1 305 ? 6.049 14.376 -0.649 1.00 73.19 305 GLY A C 1
ATOM 2419 O O . GLY A 1 305 ? 6.725 14.427 -1.682 1.00 73.19 305 GLY A O 1
ATOM 2420 N N . VAL A 1 306 ? 6.382 15.007 0.467 1.00 78.88 306 VAL A N 1
ATOM 2421 C CA . VAL A 1 306 ? 7.664 15.676 0.686 1.00 78.88 306 VAL A CA 1
ATOM 2422 C C . VAL A 1 306 ? 8.610 14.689 1.367 1.00 78.88 306 VAL A C 1
ATOM 2424 O O . VAL A 1 306 ? 8.171 13.801 2.098 1.00 78.88 306 VAL A O 1
ATOM 2427 N N . ALA A 1 307 ? 9.914 14.828 1.113 1.00 78.69 307 ALA A N 1
ATOM 2428 C CA . ALA A 1 307 ? 10.921 14.054 1.828 1.00 78.69 307 ALA A CA 1
ATOM 2429 C C . ALA A 1 307 ? 10.745 14.261 3.342 1.00 78.69 307 ALA A C 1
ATOM 2431 O O . ALA A 1 307 ? 10.694 15.412 3.786 1.00 78.69 307 ALA A O 1
ATOM 2432 N N . PRO A 1 308 ? 10.637 13.187 4.135 1.00 73.94 308 PRO A N 1
ATOM 2433 C CA . PRO A 1 308 ? 10.358 13.345 5.546 1.00 73.94 308 PRO A CA 1
ATOM 2434 C C . PRO A 1 308 ? 11.593 13.820 6.300 1.00 73.94 308 PRO A C 1
ATOM 2436 O O . PRO A 1 308 ? 12.682 13.258 6.164 1.00 73.94 308 PRO A O 1
ATOM 2439 N N . THR A 1 309 ? 11.407 14.843 7.130 1.00 75.81 309 THR A N 1
ATOM 2440 C CA . THR A 1 309 ? 12.381 15.210 8.156 1.00 75.81 309 THR A CA 1
ATOM 2441 C C . THR A 1 309 ? 12.207 14.226 9.301 1.00 75.81 309 THR A C 1
ATOM 2443 O O . THR A 1 309 ? 11.258 14.327 10.073 1.00 75.81 309 THR A O 1
ATOM 2446 N N . ILE A 1 310 ? 13.076 13.219 9.356 1.00 75.69 310 ILE A N 1
ATOM 2447 C CA . ILE A 1 310 ? 13.009 12.193 10.394 1.00 75.69 310 ILE A CA 1
ATOM 2448 C C . ILE A 1 310 ? 13.546 12.791 11.688 1.00 75.69 310 ILE A C 1
ATOM 2450 O O . ILE A 1 310 ? 14.752 13.003 11.821 1.00 75.69 310 ILE A O 1
ATOM 2454 N N . ASP A 1 311 ? 12.648 13.026 12.635 1.00 74.94 311 ASP A N 1
ATOM 2455 C CA . ASP A 1 311 ? 13.022 13.222 14.025 1.00 74.94 311 ASP A CA 1
ATOM 2456 C C . ASP A 1 311 ? 13.234 11.848 14.671 1.00 74.94 311 ASP A C 1
ATOM 2458 O O . ASP A 1 311 ? 12.314 11.029 14.741 1.00 74.94 311 ASP A O 1
ATOM 2462 N N . MET A 1 312 ? 14.467 11.566 15.087 1.00 72.12 312 MET A N 1
ATOM 2463 C CA . MET A 1 312 ? 14.818 10.277 15.686 1.00 72.12 312 MET A CA 1
ATOM 2464 C C . MET A 1 312 ? 14.169 10.104 17.064 1.00 72.12 312 MET A C 1
ATOM 2466 O O . MET A 1 312 ? 13.939 8.967 17.474 1.00 72.12 312 MET A O 1
ATOM 2470 N N . ASP A 1 313 ? 13.813 11.206 17.732 1.00 70.19 313 ASP A N 1
ATOM 2471 C CA . ASP A 1 313 ? 13.169 11.195 19.048 1.00 70.19 313 ASP A CA 1
ATOM 2472 C C . ASP A 1 313 ? 11.676 10.833 18.957 1.00 70.19 313 ASP A C 1
ATOM 2474 O O . ASP A 1 313 ? 11.082 10.363 19.927 1.00 70.19 313 ASP A O 1
ATOM 2478 N N . ALA A 1 314 ? 11.071 10.983 17.773 1.00 70.06 314 ALA A N 1
ATOM 2479 C CA . ALA A 1 314 ? 9.679 10.619 17.507 1.00 70.06 314 ALA A CA 1
ATOM 2480 C C . ALA A 1 314 ? 9.482 9.117 17.214 1.00 70.06 314 ALA A C 1
ATOM 2482 O O . ALA A 1 314 ? 8.350 8.656 17.041 1.00 70.06 314 ALA A O 1
ATOM 2483 N N . ILE A 1 315 ? 10.563 8.336 17.118 1.00 73.12 315 ILE A N 1
ATOM 2484 C CA . ILE A 1 315 ? 10.495 6.911 16.784 1.00 73.12 315 ILE A CA 1
ATOM 2485 C C . ILE A 1 315 ? 10.278 6.089 18.065 1.00 73.12 315 ILE A C 1
ATOM 2487 O O . ILE A 1 315 ? 11.052 6.226 19.013 1.00 73.12 315 ILE A O 1
ATOM 2491 N N . PRO A 1 316 ? 9.280 5.182 18.103 1.00 71.56 316 PRO A N 1
ATOM 2492 C CA . PRO A 1 316 ? 9.067 4.310 19.254 1.00 71.56 316 PRO A CA 1
ATOM 2493 C C . PRO A 1 316 ? 10.310 3.479 19.593 1.00 71.56 316 PRO A C 1
ATOM 2495 O O . PRO A 1 316 ? 11.029 3.004 18.708 1.00 71.56 316 PRO A O 1
ATOM 2498 N N . THR A 1 317 ? 10.558 3.255 20.884 1.00 74.25 317 THR A N 1
ATOM 2499 C CA . THR A 1 317 ? 11.720 2.486 21.342 1.00 74.25 317 THR A CA 1
ATOM 2500 C C . THR A 1 317 ? 11.704 1.068 20.756 1.00 74.25 317 THR A C 1
ATOM 2502 O O . THR A 1 317 ? 10.712 0.346 20.816 1.00 74.25 317 THR A O 1
ATOM 2505 N N . GLY A 1 318 ? 12.816 0.660 20.136 1.00 75.69 318 GLY A N 1
ATOM 2506 C CA . GLY A 1 318 ? 12.937 -0.643 19.470 1.00 75.69 318 GLY A CA 1
ATOM 2507 C C . GLY A 1 318 ? 12.400 -0.699 18.033 1.00 75.69 318 GLY A C 1
ATOM 2508 O O . GLY A 1 318 ? 12.529 -1.744 17.393 1.00 75.69 318 GLY A O 1
ATOM 2509 N N . HIS A 1 319 ? 11.845 0.392 17.496 1.00 81.25 319 HIS A N 1
ATOM 2510 C CA . HIS A 1 319 ? 11.513 0.483 16.075 1.00 81.25 319 HIS A CA 1
ATOM 2511 C C . HIS A 1 319 ? 12.735 0.879 15.244 1.00 81.25 319 HIS A C 1
ATOM 2513 O O . HIS A 1 319 ? 13.611 1.627 15.674 1.00 81.25 319 HIS A O 1
ATOM 2519 N N . GLN A 1 320 ? 12.776 0.370 14.018 1.00 84.56 320 GLN A N 1
ATOM 2520 C CA . GLN A 1 320 ? 13.747 0.736 12.999 1.00 84.56 320 GLN A CA 1
ATOM 2521 C C . GLN A 1 320 ? 13.021 1.353 11.812 1.00 84.56 320 GLN A C 1
ATOM 2523 O O . GLN A 1 320 ? 11.842 1.084 11.573 1.00 84.56 320 GLN A O 1
ATOM 2528 N N . ILE A 1 321 ? 13.739 2.187 11.067 1.00 86.44 321 ILE A N 1
ATOM 2529 C CA . ILE A 1 321 ? 13.206 2.830 9.873 1.00 86.44 321 ILE A CA 1
ATOM 2530 C C . ILE A 1 321 ? 13.373 1.890 8.689 1.00 86.44 321 ILE A C 1
ATOM 2532 O O . ILE A 1 321 ? 14.445 1.319 8.472 1.00 86.44 321 ILE A O 1
ATOM 2536 N N . PHE A 1 322 ? 12.319 1.784 7.899 1.00 86.19 322 PHE A N 1
ATOM 2537 C CA . PHE A 1 322 ? 12.295 1.060 6.647 1.00 86.19 322 PHE A CA 1
ATOM 2538 C C . PHE A 1 322 ? 11.746 1.958 5.550 1.00 86.19 322 PHE A C 1
ATOM 2540 O O . PHE A 1 322 ? 10.931 2.853 5.787 1.00 86.19 322 PHE A O 1
ATOM 2547 N N . THR A 1 323 ? 12.180 1.682 4.331 1.00 87.56 323 THR A N 1
ATOM 2548 C CA . THR A 1 323 ? 11.634 2.317 3.143 1.00 87.56 323 THR A CA 1
ATOM 2549 C C . THR A 1 323 ? 11.042 1.252 2.236 1.00 87.56 323 THR A C 1
ATOM 2551 O O . THR A 1 323 ? 11.641 0.202 1.993 1.00 87.56 323 THR A O 1
ATOM 2554 N N . LEU A 1 324 ? 9.853 1.552 1.737 1.00 87.25 324 LEU A N 1
ATOM 2555 C CA . LEU A 1 324 ? 9.080 0.749 0.813 1.00 87.25 324 LEU A CA 1
ATOM 2556 C C . LEU A 1 324 ? 9.036 1.462 -0.532 1.00 87.25 324 LEU A C 1
ATOM 2558 O O . LEU A 1 324 ? 8.576 2.599 -0.625 1.00 87.25 324 LEU A O 1
ATOM 2562 N N . LEU A 1 325 ? 9.504 0.789 -1.572 1.00 88.69 325 LEU A N 1
ATOM 2563 C CA . LEU A 1 325 ? 9.377 1.230 -2.949 1.00 88.69 325 LEU A CA 1
ATOM 2564 C C . LEU A 1 325 ? 8.227 0.465 -3.603 1.00 88.69 325 LEU A C 1
ATOM 2566 O O . LEU A 1 325 ? 8.329 -0.747 -3.804 1.00 88.69 325 LEU A O 1
ATOM 2570 N N . ASP A 1 326 ? 7.174 1.184 -3.978 1.00 86.38 326 ASP A N 1
ATOM 2571 C CA . ASP A 1 326 ? 6.146 0.680 -4.880 1.00 86.38 326 ASP A CA 1
ATOM 2572 C C . ASP A 1 326 ? 6.465 1.134 -6.306 1.00 86.38 326 ASP A C 1
ATOM 2574 O O . ASP A 1 326 ? 6.381 2.307 -6.673 1.00 86.38 326 ASP A O 1
ATOM 2578 N N . THR A 1 327 ? 6.856 0.169 -7.126 1.00 83.12 327 THR A N 1
ATOM 2579 C CA . THR A 1 327 ? 7.223 0.402 -8.527 1.00 83.12 327 THR A CA 1
ATOM 2580 C C . THR A 1 327 ? 6.010 0.510 -9.451 1.00 83.12 327 THR A C 1
ATOM 2582 O O . THR A 1 327 ? 6.154 1.025 -10.557 1.00 83.12 327 THR A O 1
ATOM 2585 N N . GLY A 1 328 ? 4.829 0.058 -9.012 1.00 78.94 328 GLY A N 1
ATOM 2586 C CA . GLY A 1 328 ? 3.579 0.197 -9.755 1.00 78.94 328 GLY A CA 1
ATOM 2587 C C . GLY A 1 328 ? 3.053 1.630 -9.706 1.00 78.94 328 GLY A C 1
ATOM 2588 O O . GLY A 1 328 ? 2.761 2.207 -10.751 1.00 78.94 328 GLY A O 1
ATOM 2589 N N . SER A 1 329 ? 2.996 2.224 -8.510 1.00 76.19 329 SER A N 1
ATOM 2590 C CA . SER A 1 329 ? 2.591 3.628 -8.324 1.00 76.19 329 SER A CA 1
ATOM 2591 C C . SER A 1 329 ? 3.745 4.635 -8.423 1.00 76.19 329 SER A C 1
ATOM 2593 O O . SER A 1 329 ? 3.505 5.841 -8.414 1.00 76.19 329 SER A O 1
ATOM 2595 N N . LEU A 1 330 ? 4.996 4.164 -8.535 1.00 84.00 330 LEU A N 1
ATOM 2596 C CA . LEU A 1 330 ? 6.213 4.990 -8.489 1.00 84.00 330 LEU A CA 1
ATOM 2597 C C . LEU A 1 330 ? 6.316 5.829 -7.204 1.00 84.00 330 LEU A C 1
ATOM 2599 O O . LEU A 1 330 ? 6.819 6.959 -7.215 1.00 84.00 330 LEU A O 1
ATOM 2603 N N . THR A 1 331 ? 5.853 5.264 -6.089 1.00 83.88 331 THR A N 1
ATOM 2604 C CA . THR A 1 331 ? 5.875 5.926 -4.787 1.00 83.88 331 THR A CA 1
ATOM 2605 C C . THR A 1 331 ? 6.875 5.294 -3.831 1.00 83.88 331 THR A C 1
ATOM 2607 O O . THR A 1 331 ? 7.158 4.094 -3.859 1.00 83.88 331 THR A O 1
ATOM 2610 N N . VAL A 1 332 ? 7.437 6.140 -2.974 1.00 87.38 332 VAL A N 1
ATOM 2611 C CA . VAL A 1 332 ? 8.354 5.751 -1.906 1.00 87.38 332 VAL A CA 1
ATOM 2612 C C . VAL A 1 332 ? 7.703 6.085 -0.572 1.00 87.38 332 VAL A C 1
ATOM 2614 O O . VAL A 1 332 ? 7.381 7.243 -0.305 1.00 87.38 332 VAL A O 1
ATOM 2617 N N . THR A 1 333 ? 7.518 5.078 0.272 1.00 84.44 333 THR A N 1
ATOM 2618 C CA . THR A 1 333 ? 6.928 5.225 1.605 1.00 84.44 333 THR A CA 1
ATOM 2619 C C . THR A 1 333 ? 7.973 4.914 2.660 1.00 84.44 333 THR A C 1
ATOM 2621 O O . THR A 1 333 ? 8.621 3.874 2.605 1.00 84.44 333 THR A O 1
ATOM 2624 N N . ILE A 1 334 ? 8.133 5.804 3.635 1.00 84.31 334 ILE A N 1
ATOM 2625 C CA . ILE A 1 334 ? 9.026 5.599 4.777 1.00 84.31 334 ILE A CA 1
ATOM 2626 C C . ILE A 1 334 ? 8.158 5.310 5.995 1.00 84.31 334 ILE A C 1
ATOM 2628 O O . ILE A 1 334 ? 7.195 6.027 6.263 1.00 84.31 334 ILE A O 1
ATOM 2632 N N . PHE A 1 335 ? 8.485 4.245 6.718 1.00 82.69 335 PHE A N 1
ATOM 2633 C CA . PHE A 1 335 ? 7.729 3.805 7.884 1.00 82.69 335 PHE A CA 1
ATOM 2634 C C . PHE A 1 335 ? 8.665 3.256 8.963 1.00 82.69 335 PHE A C 1
ATOM 2636 O O . PHE A 1 335 ? 9.807 2.883 8.687 1.00 82.69 335 PHE A O 1
ATOM 2643 N N . SER A 1 336 ? 8.184 3.214 10.205 1.00 81.75 336 SER A N 1
ATOM 2644 C CA . SER A 1 336 ? 8.902 2.608 11.325 1.00 81.75 336 SER A CA 1
ATOM 2645 C C . SER A 1 336 ? 8.220 1.309 11.750 1.00 81.75 336 SER A C 1
ATOM 2647 O O . SER A 1 336 ? 6.993 1.232 11.822 1.00 81.75 336 SER A O 1
ATOM 2649 N N . ALA A 1 337 ? 9.013 0.274 12.016 1.00 78.75 337 ALA A N 1
ATOM 2650 C CA . ALA A 1 337 ? 8.522 -1.010 12.507 1.00 78.75 337 ALA A CA 1
ATOM 2651 C C . ALA A 1 337 ? 9.578 -1.691 13.385 1.00 78.75 337 ALA A C 1
ATOM 2653 O O . ALA A 1 337 ? 10.775 -1.470 13.220 1.00 78.75 337 ALA A O 1
ATOM 2654 N N . ALA A 1 338 ? 9.160 -2.563 14.302 1.00 78.25 338 ALA A N 1
ATOM 2655 C CA . ALA A 1 338 ? 10.095 -3.349 15.114 1.00 78.25 338 ALA A CA 1
ATOM 2656 C C . ALA A 1 338 ? 10.858 -4.415 14.297 1.00 78.25 338 ALA A C 1
ATOM 2658 O O . ALA A 1 338 ? 11.959 -4.823 14.662 1.00 78.25 338 ALA A O 1
ATOM 2659 N N . ARG A 1 339 ? 10.261 -4.906 13.202 1.00 78.94 339 ARG A N 1
ATOM 2660 C CA . ARG A 1 339 ? 10.811 -5.957 12.330 1.00 78.94 339 ARG A CA 1
ATOM 2661 C C . ARG A 1 339 ? 10.445 -5.686 10.867 1.00 78.94 339 ARG A C 1
ATOM 2663 O O . ARG A 1 339 ? 9.410 -5.063 10.630 1.00 78.94 339 ARG A O 1
ATOM 2670 N N . PRO A 1 340 ? 11.241 -6.178 9.899 1.00 82.19 340 PRO A N 1
ATOM 2671 C CA . PRO A 1 340 ? 10.916 -6.042 8.487 1.00 82.19 340 PRO A CA 1
ATOM 2672 C C . PRO A 1 340 ? 9.640 -6.841 8.150 1.00 82.19 340 PRO A C 1
ATOM 2674 O O . PRO A 1 340 ? 9.595 -8.052 8.381 1.00 82.19 340 PRO A O 1
ATOM 2677 N N . PRO A 1 341 ? 8.596 -6.192 7.618 1.00 81.81 341 PRO A N 1
ATOM 2678 C CA . PRO A 1 341 ? 7.329 -6.827 7.252 1.00 81.81 341 PRO A CA 1
ATOM 2679 C C . PRO A 1 341 ? 7.470 -7.674 5.982 1.00 81.81 341 PRO A C 1
ATOM 2681 O O . PRO A 1 341 ? 8.095 -7.256 5.017 1.00 81.81 341 PRO A O 1
ATOM 2684 N N . THR A 1 342 ? 6.863 -8.858 5.927 1.00 84.69 342 THR A N 1
ATOM 2685 C CA . THR A 1 342 ? 6.981 -9.748 4.749 1.00 84.69 342 THR A CA 1
ATOM 2686 C C . THR A 1 342 ? 5.874 -9.534 3.715 1.00 84.69 342 THR A C 1
ATOM 2688 O O . THR A 1 342 ? 6.077 -9.769 2.524 1.00 84.69 342 THR A O 1
ATOM 2691 N N . VAL A 1 343 ? 4.699 -9.095 4.163 1.00 83.12 343 VAL A N 1
ATOM 2692 C CA . VAL A 1 343 ? 3.493 -8.964 3.342 1.00 83.12 343 VAL A CA 1
ATOM 2693 C C . VAL A 1 343 ? 2.832 -7.627 3.645 1.00 83.12 343 VAL A C 1
ATOM 2695 O O . VAL A 1 343 ? 2.751 -7.216 4.802 1.00 83.12 343 VAL A O 1
ATOM 2698 N N . ALA A 1 344 ? 2.368 -6.965 2.595 1.00 82.00 344 ALA A N 1
ATOM 2699 C CA . ALA A 1 344 ? 1.471 -5.827 2.647 1.00 82.00 344 ALA A CA 1
ATOM 2700 C C . ALA A 1 344 ? 0.041 -6.306 2.386 1.00 82.00 344 ALA A C 1
ATOM 2702 O O . ALA A 1 344 ? -0.201 -6.998 1.395 1.00 82.00 344 ALA A O 1
ATOM 2703 N N . LEU A 1 345 ? -0.890 -5.923 3.257 1.00 80.94 345 LEU A N 1
ATOM 2704 C CA . LEU A 1 345 ? -2.315 -6.201 3.100 1.00 80.94 345 LEU A CA 1
ATOM 2705 C C . LEU A 1 345 ? -3.062 -4.895 2.843 1.00 80.94 345 LEU A C 1
ATOM 2707 O O . LEU A 1 345 ? -2.792 -3.880 3.488 1.00 80.94 345 LEU A O 1
ATOM 2711 N N . ILE A 1 346 ? -3.998 -4.938 1.901 1.00 81.75 346 ILE A N 1
ATOM 2712 C CA . ILE A 1 346 ? -4.934 -3.852 1.628 1.00 81.75 346 ILE A CA 1
ATOM 2713 C C . ILE A 1 346 ? -6.267 -4.250 2.260 1.00 81.75 346 ILE A C 1
ATOM 2715 O O . ILE A 1 346 ? -6.959 -5.137 1.756 1.00 81.75 346 ILE A O 1
ATOM 2719 N N . CYS A 1 347 ? -6.588 -3.612 3.384 1.00 75.75 347 CYS A N 1
ATOM 2720 C CA . CYS A 1 347 ? -7.732 -3.982 4.220 1.00 75.75 347 CYS A CA 1
ATOM 2721 C C . CYS A 1 347 ? -8.918 -3.021 4.083 1.00 75.75 347 CYS A C 1
ATOM 2723 O O . CYS A 1 347 ? -10.057 -3.444 4.255 1.00 75.75 347 CYS A O 1
ATOM 2725 N N . GLY A 1 348 ? -8.686 -1.755 3.734 1.00 75.12 348 GLY A N 1
ATOM 2726 C CA . GLY A 1 348 ? -9.744 -0.751 3.657 1.00 75.12 348 GLY A CA 1
ATOM 2727 C C . GLY A 1 348 ? -9.291 0.544 2.999 1.00 75.12 348 GLY A C 1
ATOM 2728 O O . GLY A 1 348 ? -8.128 0.690 2.615 1.00 75.12 348 GLY A O 1
ATOM 2729 N N . SER A 1 349 ? -10.237 1.463 2.837 1.00 73.19 349 SER A N 1
ATOM 2730 C CA . SER A 1 349 ? -10.010 2.796 2.281 1.00 73.19 349 SER A CA 1
ATOM 2731 C C . SER A 1 349 ? -10.640 3.872 3.155 1.00 73.19 349 SER A C 1
ATOM 2733 O O . SER A 1 349 ? -11.731 3.688 3.692 1.00 73.19 349 SER A O 1
ATOM 2735 N N . GLU A 1 350 ? -9.974 5.016 3.255 1.00 67.19 350 GLU A N 1
ATOM 2736 C CA . GLU A 1 350 ? -10.499 6.199 3.931 1.00 67.19 350 GLU A CA 1
ATOM 2737 C C . GLU A 1 350 ? -11.263 7.095 2.937 1.00 67.19 350 GLU A C 1
ATOM 2739 O O . GLU A 1 350 ? -10.726 7.480 1.896 1.00 67.19 350 GLU A O 1
ATOM 2744 N N . GLY A 1 351 ? -12.510 7.450 3.267 1.00 54.41 351 GLY A N 1
ATOM 2745 C CA . GLY A 1 351 ? -13.360 8.330 2.456 1.00 54.41 351 GLY A CA 1
ATOM 2746 C C . GLY A 1 351 ? -14.391 7.572 1.614 1.00 54.41 351 GLY A C 1
ATOM 2747 O O . GLY A 1 351 ? -14.050 6.772 0.749 1.00 54.41 351 GLY A O 1
ATOM 2748 N N . GLY A 1 352 ? -15.675 7.833 1.871 1.00 33.97 352 GLY A N 1
ATOM 2749 C CA . GLY A 1 352 ? -16.783 7.071 1.291 1.00 33.97 352 GLY A CA 1
ATOM 2750 C C . GLY A 1 352 ? -16.878 7.105 -0.242 1.00 33.97 352 GLY A C 1
ATOM 2751 O O . GLY A 1 352 ? -16.625 8.129 -0.875 1.00 33.97 352 GLY A O 1
ATOM 2752 N N . VAL A 1 353 ? -17.297 5.961 -0.797 1.00 30.70 353 VAL A N 1
ATOM 2753 C CA . VAL A 1 353 ? -17.834 5.691 -2.147 1.00 30.70 353 VAL A CA 1
ATOM 2754 C C . VAL A 1 353 ? -17.587 6.785 -3.200 1.00 30.70 353 VAL A C 1
ATOM 2756 O O . VAL A 1 353 ? -18.432 7.640 -3.476 1.00 30.70 353 VAL A O 1
ATOM 2759 N N . SER A 1 354 ? -16.467 6.667 -3.913 1.00 26.03 354 SER A N 1
ATOM 2760 C CA . SER A 1 354 ? -16.377 7.105 -5.308 1.00 26.03 354 SER A CA 1
ATOM 2761 C C . SER A 1 354 ? -16.504 5.862 -6.184 1.00 26.03 354 SER A C 1
ATOM 2763 O O . SER A 1 354 ? -15.688 4.952 -6.088 1.00 26.03 354 SER A O 1
ATOM 2765 N N . ASN A 1 355 ? -17.516 5.829 -7.056 1.00 27.72 355 ASN A N 1
ATOM 2766 C CA . ASN A 1 355 ? -17.896 4.719 -7.952 1.00 27.72 355 ASN A CA 1
ATOM 2767 C C . ASN A 1 355 ? -16.844 4.317 -9.017 1.00 27.72 355 ASN A C 1
ATOM 2769 O O . ASN A 1 355 ? -17.172 3.729 -10.048 1.00 27.72 355 ASN A O 1
ATOM 2773 N N . ARG A 1 356 ? -15.569 4.624 -8.790 1.00 24.94 356 ARG A N 1
ATOM 2774 C CA . ARG A 1 356 ? -14.409 4.001 -9.422 1.00 24.94 356 ARG A CA 1
ATOM 2775 C C . ARG A 1 356 ? -13.278 4.015 -8.396 1.00 24.94 356 ARG A C 1
ATOM 2777 O O . ARG A 1 356 ? -13.005 5.101 -7.876 1.00 24.94 356 ARG A O 1
ATOM 2784 N N . PRO A 1 357 ? -12.551 2.905 -8.184 1.00 30.50 357 PRO A N 1
ATOM 2785 C CA . PRO A 1 357 ? -11.201 3.024 -7.671 1.00 30.50 357 PRO A CA 1
ATOM 2786 C C . PRO A 1 357 ? -10.406 3.787 -8.738 1.00 30.50 357 PRO A C 1
ATOM 2788 O O . PRO A 1 357 ? -10.002 3.227 -9.757 1.00 30.50 357 PRO A O 1
ATOM 2791 N N . SER A 1 358 ? -10.253 5.103 -8.576 1.00 28.19 358 SER A N 1
ATOM 2792 C CA . SER A 1 358 ? -9.114 5.759 -9.200 1.00 28.19 358 SER A CA 1
ATOM 2793 C C . SER A 1 358 ? -7.881 5.246 -8.454 1.00 28.19 358 SER A C 1
ATOM 2795 O O . SER A 1 358 ? -7.909 5.206 -7.220 1.00 28.19 358 SER A O 1
ATOM 2797 N N . PRO A 1 359 ? -6.801 4.866 -9.156 1.00 37.78 359 PRO A N 1
ATOM 2798 C CA . PRO A 1 359 ? -5.551 4.465 -8.503 1.00 37.78 359 PRO A CA 1
ATOM 2799 C C . PRO A 1 359 ? -5.013 5.548 -7.544 1.00 37.78 359 PRO A C 1
ATOM 2801 O O . PRO A 1 359 ? -4.219 5.248 -6.662 1.00 37.78 359 PRO A O 1
ATOM 2804 N N . ASP A 1 360 ? -5.518 6.781 -7.661 1.00 31.67 360 ASP A N 1
ATOM 2805 C CA . ASP A 1 360 ? -5.083 7.961 -6.913 1.00 31.67 360 ASP A CA 1
ATOM 2806 C C . ASP A 1 360 ? -5.915 8.272 -5.647 1.00 31.67 360 ASP A C 1
ATOM 2808 O O . ASP A 1 360 ? -5.565 9.182 -4.893 1.00 31.67 360 ASP A O 1
ATOM 2812 N N . ASN A 1 361 ? -7.036 7.571 -5.415 1.00 28.73 361 ASN A N 1
ATOM 2813 C CA . ASN A 1 361 ? -7.874 7.734 -4.209 1.00 28.73 361 ASN A CA 1
ATOM 2814 C C . ASN A 1 361 ? -7.785 6.559 -3.243 1.00 28.73 361 ASN A C 1
ATOM 2816 O O . ASN A 1 361 ? -8.407 6.583 -2.184 1.00 28.73 361 ASN A O 1
ATOM 2820 N N . VAL A 1 362 ? -6.963 5.569 -3.569 1.00 31.50 362 VAL A N 1
ATOM 2821 C CA . VAL A 1 362 ? -6.536 4.578 -2.601 1.00 31.50 362 VAL A CA 1
ATOM 2822 C C . VAL A 1 362 ? -5.530 5.291 -1.700 1.00 31.50 362 VAL A C 1
ATOM 2824 O O . VAL A 1 362 ? -4.321 5.211 -1.899 1.00 31.50 362 VAL A O 1
ATOM 2827 N N . VAL A 1 363 ? -6.025 5.980 -0.665 1.00 32.62 363 VAL A N 1
ATOM 2828 C CA . VAL A 1 363 ? -5.298 6.010 0.611 1.00 32.62 363 VAL A CA 1
ATOM 2829 C C . VAL A 1 363 ? -5.370 4.575 1.125 1.00 32.62 363 VAL A C 1
ATOM 2831 O O . VAL A 1 363 ? -6.131 4.226 2.018 1.00 32.62 363 VAL A O 1
ATOM 2834 N N . GLY A 1 364 ? -4.661 3.694 0.423 1.00 30.33 364 GLY A N 1
ATOM 2835 C CA . GLY A 1 364 ? -4.399 2.352 0.862 1.00 30.33 364 GLY A CA 1
ATOM 2836 C C . GLY A 1 364 ? -3.413 2.562 1.973 1.00 30.33 364 GLY A C 1
ATOM 2837 O O . GLY A 1 364 ? -2.219 2.737 1.723 1.00 30.33 364 GLY A O 1
ATOM 2838 N N . GLN A 1 365 ? -3.924 2.605 3.197 1.00 35.84 365 GLN A N 1
ATOM 2839 C CA . GLN A 1 365 ? -3.146 2.140 4.321 1.00 35.84 365 GLN A CA 1
ATOM 2840 C C . GLN A 1 365 ? -2.654 0.752 3.917 1.00 35.84 365 GLN A C 1
ATOM 2842 O O . GLN A 1 365 ? -3.374 -0.243 3.947 1.00 35.84 365 GLN A O 1
ATOM 2847 N N . ILE A 1 366 ? -1.413 0.720 3.439 1.00 34.53 366 ILE A N 1
ATOM 2848 C CA . ILE A 1 366 ? -0.589 -0.464 3.474 1.00 34.53 366 ILE A CA 1
ATOM 2849 C C . ILE A 1 366 ? -0.473 -0.722 4.969 1.00 34.53 366 ILE A C 1
ATOM 2851 O O . ILE A 1 366 ? 0.312 -0.063 5.653 1.00 34.53 366 ILE A O 1
ATOM 2855 N N . ILE A 1 367 ? -1.316 -1.601 5.507 1.00 38.25 367 ILE A N 1
ATOM 2856 C CA . ILE A 1 367 ? -1.204 -1.996 6.906 1.00 38.25 367 ILE A CA 1
ATOM 2857 C C . ILE A 1 367 ? -0.019 -2.929 6.966 1.00 38.25 367 ILE A C 1
ATOM 2859 O O . ILE A 1 367 ? -0.093 -4.148 6.829 1.00 38.25 367 ILE A O 1
ATOM 2863 N N . VAL A 1 368 ? 1.130 -2.291 7.108 1.00 33.69 368 VAL A N 1
ATOM 2864 C CA . VAL A 1 368 ? 2.399 -2.912 7.396 1.00 33.69 368 VAL A CA 1
ATOM 2865 C C . VAL A 1 368 ? 2.431 -3.233 8.887 1.00 33.69 368 VAL A C 1
ATOM 2867 O O . VAL A 1 368 ? 3.185 -2.636 9.639 1.00 33.69 368 VAL A O 1
ATOM 2870 N N . TYR A 1 369 ? 1.596 -4.165 9.342 1.00 32.94 369 TYR A N 1
ATOM 2871 C CA . TYR A 1 369 ? 1.762 -4.796 10.652 1.00 32.94 369 TYR A CA 1
ATOM 2872 C C . TYR A 1 369 ? 1.255 -6.239 10.608 1.00 32.94 369 TYR A C 1
ATOM 2874 O O . TYR A 1 369 ? 0.283 -6.599 11.257 1.00 32.94 369 TYR A O 1
ATOM 2882 N N . LEU A 1 370 ? 1.986 -7.112 9.910 1.00 31.41 370 LEU A N 1
ATOM 2883 C CA . LEU A 1 370 ? 2.182 -8.454 10.450 1.00 31.41 370 LEU A CA 1
ATOM 2884 C C . LEU A 1 370 ? 3.530 -8.474 11.171 1.00 31.41 370 LEU A C 1
ATOM 2886 O O . LEU A 1 370 ? 4.562 -8.849 10.616 1.00 31.41 370 LEU A O 1
ATOM 2890 N N . THR A 1 371 ? 3.514 -8.139 12.461 1.00 27.34 371 THR A N 1
ATOM 2891 C CA . THR A 1 371 ? 4.349 -8.893 13.395 1.00 27.34 371 THR A CA 1
ATOM 2892 C C . THR A 1 371 ? 3.790 -10.308 13.414 1.00 27.34 371 THR A C 1
ATOM 2894 O O . THR A 1 371 ? 3.021 -10.672 14.297 1.00 27.34 371 THR A O 1
ATOM 2897 N N . ALA A 1 372 ? 4.159 -11.112 12.416 1.00 25.91 372 ALA A N 1
ATOM 2898 C CA . ALA A 1 372 ? 4.101 -12.548 12.564 1.00 25.91 372 ALA A CA 1
ATOM 2899 C C . ALA A 1 372 ? 5.071 -12.877 13.705 1.00 25.91 372 ALA A C 1
ATOM 2901 O O . ALA A 1 372 ? 6.284 -12.996 13.512 1.00 25.91 372 ALA A O 1
ATOM 2902 N N . ILE A 1 373 ? 4.551 -12.978 14.928 1.00 27.45 373 ILE A N 1
ATOM 2903 C CA . ILE A 1 373 ? 5.183 -13.795 15.953 1.00 27.45 373 ILE A CA 1
ATOM 2904 C C . ILE A 1 373 ? 4.944 -15.231 15.485 1.00 27.45 373 ILE A C 1
ATOM 2906 O O . ILE A 1 373 ? 4.092 -15.948 15.990 1.00 27.45 373 ILE A O 1
ATOM 2910 N N . MET A 1 374 ? 5.687 -15.647 14.457 1.00 22.98 374 MET A N 1
ATOM 2911 C CA . MET A 1 374 ? 5.997 -17.055 14.304 1.00 22.98 374 MET A CA 1
ATOM 2912 C C . MET A 1 374 ? 6.837 -17.393 15.530 1.00 22.98 374 MET A C 1
ATOM 2914 O O . MET A 1 374 ? 7.998 -16.991 15.631 1.00 22.98 374 MET A O 1
ATOM 2918 N N . SER A 1 375 ? 6.200 -18.030 16.512 1.00 22.09 375 SER A N 1
ATOM 2919 C CA . SER A 1 375 ? 6.883 -18.607 17.662 1.00 22.09 375 SER A CA 1
ATOM 2920 C C . SER A 1 375 ? 8.074 -19.446 17.167 1.00 22.09 375 SER A C 1
ATOM 2922 O O . SER A 1 375 ? 7.931 -20.190 16.190 1.00 22.09 375 SER A O 1
ATOM 2924 N N . PRO A 1 376 ? 9.265 -19.323 17.782 1.00 24.14 376 PRO A N 1
ATOM 2925 C CA . PRO A 1 376 ? 10.468 -20.023 17.365 1.00 24.14 376 PRO A CA 1
ATOM 2926 C C . PRO A 1 376 ? 10.412 -21.465 17.876 1.00 24.14 376 PRO A C 1
ATOM 2928 O O . PRO A 1 376 ? 11.181 -21.868 18.741 1.00 24.14 376 PRO A O 1
ATOM 2931 N N . ALA A 1 377 ? 9.493 -22.263 17.353 1.00 24.45 377 ALA A N 1
ATOM 2932 C CA . ALA A 1 377 ? 9.517 -23.700 17.535 1.00 24.45 377 ALA A CA 1
ATOM 2933 C C . ALA A 1 377 ? 9.314 -24.342 16.169 1.00 24.45 377 ALA A C 1
ATOM 2935 O O . ALA A 1 377 ? 8.270 -24.200 15.544 1.00 24.45 377 ALA A O 1
ATOM 2936 N N . THR A 1 378 ? 10.349 -25.055 15.727 1.00 26.28 378 THR A N 1
ATOM 2937 C CA . THR A 1 378 ? 10.454 -25.811 14.470 1.00 26.28 378 THR A CA 1
ATOM 2938 C C . THR A 1 378 ? 10.857 -24.994 13.233 1.00 26.28 378 THR A C 1
ATOM 2940 O O . THR A 1 378 ? 10.156 -24.854 12.236 1.00 26.28 378 THR A O 1
ATOM 2943 N N . MET A 1 379 ? 12.125 -24.558 13.247 1.00 28.94 379 MET A N 1
ATOM 2944 C CA . MET A 1 379 ? 12.951 -24.688 12.041 1.00 28.94 379 MET A CA 1
ATOM 2945 C C . MET A 1 379 ? 12.764 -26.108 11.495 1.00 28.94 379 MET A C 1
ATOM 2947 O O . MET A 1 379 ? 12.962 -27.045 12.259 1.00 28.94 379 MET A O 1
ATOM 2951 N N . GLN A 1 380 ? 12.382 -26.226 10.220 1.00 29.89 380 GLN A N 1
ATOM 2952 C CA . GLN A 1 380 ? 12.475 -27.382 9.303 1.00 29.89 380 GLN A CA 1
ATOM 2953 C C . GLN A 1 380 ? 11.200 -27.465 8.454 1.00 29.89 380 GLN A C 1
ATOM 2955 O O . GLN A 1 380 ? 10.434 -28.405 8.595 1.00 29.89 380 GLN A O 1
ATOM 2960 N N . LEU A 1 381 ? 10.935 -26.503 7.558 1.00 29.55 381 LEU A N 1
ATOM 2961 C CA . LEU A 1 381 ? 9.867 -26.706 6.568 1.00 29.55 381 LEU A CA 1
ATOM 2962 C C . LEU A 1 381 ? 10.038 -25.891 5.274 1.00 29.55 381 LEU A C 1
ATOM 2964 O O . LEU A 1 381 ? 9.077 -25.403 4.690 1.00 29.55 381 LEU A O 1
ATOM 2968 N N . LYS A 1 382 ? 11.275 -25.803 4.760 1.00 27.17 382 LYS A N 1
ATOM 2969 C CA . LYS A 1 382 ? 11.533 -25.306 3.391 1.00 27.17 382 LYS A CA 1
ATOM 2970 C C . LYS A 1 382 ? 10.924 -26.202 2.291 1.00 27.17 382 LYS A C 1
ATOM 2972 O O . LYS A 1 382 ? 10.854 -25.765 1.150 1.00 27.17 382 LYS A O 1
ATOM 2977 N N . SER A 1 383 ? 10.432 -27.401 2.631 1.00 27.47 383 SER A N 1
ATOM 2978 C CA . SER A 1 383 ? 9.810 -28.340 1.680 1.00 27.47 383 SER A CA 1
ATOM 2979 C C . SER A 1 383 ? 8.285 -28.490 1.776 1.00 27.47 383 SER A C 1
ATOM 2981 O O . SER A 1 383 ? 7.704 -28.998 0.823 1.00 27.47 383 SER A O 1
ATOM 2983 N N . ALA A 1 384 ? 7.596 -28.040 2.835 1.00 26.33 384 ALA A N 1
ATOM 2984 C CA . ALA A 1 384 ? 6.122 -28.144 2.853 1.00 26.33 384 ALA A CA 1
ATOM 2985 C C . ALA A 1 384 ? 5.413 -26.937 2.229 1.00 26.33 384 ALA A C 1
ATOM 2987 O O . ALA A 1 384 ? 4.278 -27.065 1.780 1.00 26.33 384 ALA A O 1
ATOM 2988 N N . VAL A 1 385 ? 6.092 -25.791 2.110 1.00 27.53 385 VAL A N 1
ATOM 2989 C CA . VAL A 1 385 ? 5.550 -24.625 1.389 1.00 27.53 385 VAL A CA 1
ATOM 2990 C C . VAL A 1 385 ? 5.374 -24.935 -0.106 1.00 27.53 385 VAL A C 1
ATOM 2992 O O . VAL A 1 385 ? 4.453 -24.425 -0.734 1.00 27.53 385 VAL A O 1
ATOM 2995 N N . LEU A 1 386 ? 6.168 -25.855 -0.669 1.00 27.34 386 LEU A N 1
ATOM 2996 C CA . LEU A 1 386 ? 5.985 -26.314 -2.050 1.00 27.34 386 LEU A CA 1
ATOM 2997 C C . LEU A 1 386 ? 4.828 -27.323 -2.211 1.00 27.34 386 LEU A C 1
ATOM 2999 O O . LEU A 1 386 ? 4.254 -27.425 -3.290 1.00 27.34 386 LEU A O 1
ATOM 3003 N N . LEU A 1 387 ? 4.459 -28.046 -1.147 1.00 25.94 387 LEU A N 1
ATOM 3004 C CA . LEU A 1 387 ? 3.371 -29.038 -1.154 1.00 25.94 387 LEU A CA 1
ATOM 3005 C C . LEU A 1 387 ? 1.996 -28.423 -0.843 1.00 25.94 387 LEU A C 1
ATOM 3007 O O . LEU A 1 387 ? 0.982 -28.896 -1.359 1.00 25.94 387 LEU A O 1
ATOM 3011 N N . LEU A 1 388 ? 1.953 -27.317 -0.096 1.00 27.42 388 LEU A N 1
ATOM 3012 C CA . LEU A 1 388 ? 0.735 -26.517 0.073 1.00 27.42 388 LEU A CA 1
ATOM 3013 C C . LEU A 1 388 ? 0.369 -25.737 -1.200 1.00 27.42 388 LEU A C 1
ATOM 3015 O O . LEU A 1 388 ? -0.811 -25.601 -1.503 1.00 27.42 388 LEU A O 1
ATOM 3019 N N . LEU A 1 389 ? 1.351 -25.339 -2.018 1.00 29.16 389 LEU A N 1
ATOM 3020 C CA . LEU A 1 389 ? 1.094 -24.717 -3.325 1.00 29.16 389 LEU A CA 1
ATOM 3021 C C . LEU A 1 389 ? 0.578 -25.706 -4.387 1.00 29.16 389 LEU A C 1
ATOM 3023 O O . LEU A 1 389 ? -0.090 -25.287 -5.328 1.00 29.16 389 LEU A O 1
ATOM 3027 N N . ALA A 1 390 ? 0.813 -27.012 -4.223 1.00 27.55 390 ALA A N 1
ATOM 3028 C CA . ALA A 1 390 ? 0.229 -28.037 -5.092 1.00 27.55 390 ALA A CA 1
ATOM 3029 C C . ALA A 1 390 ? -1.223 -28.400 -4.713 1.00 27.55 390 ALA A C 1
ATOM 3031 O O . ALA A 1 390 ? -1.946 -28.948 -5.540 1.00 27.55 390 ALA A O 1
ATOM 3032 N N . SER A 1 391 ? -1.669 -28.061 -3.497 1.00 29.09 391 SER A N 1
ATOM 3033 C CA . SER A 1 391 ? -3.007 -28.418 -2.992 1.00 29.09 391 SER A CA 1
ATOM 3034 C C . SER A 1 391 ? -4.052 -27.302 -3.138 1.00 29.09 391 SER A C 1
ATOM 3036 O O . SER A 1 391 ? -5.223 -27.530 -2.862 1.00 29.09 391 SER A O 1
ATOM 3038 N N . ILE A 1 392 ? -3.671 -26.114 -3.626 1.00 29.67 392 ILE A N 1
ATOM 3039 C CA . ILE A 1 392 ? -4.628 -25.037 -3.961 1.00 29.67 392 ILE A CA 1
ATOM 3040 C C . ILE A 1 392 ? -5.244 -25.251 -5.364 1.00 29.67 392 ILE A C 1
ATOM 3042 O O . ILE A 1 392 ? -6.202 -24.583 -5.747 1.00 29.67 392 ILE A O 1
ATOM 3046 N N . VAL A 1 393 ? -4.803 -26.268 -6.115 1.00 31.73 393 VAL A N 1
ATOM 3047 C CA . VAL A 1 393 ? -5.518 -26.752 -7.308 1.00 31.73 393 VAL A CA 1
ATOM 3048 C C . VAL A 1 393 ? -6.568 -27.787 -6.891 1.00 31.73 393 VAL A C 1
ATOM 3050 O O . VAL A 1 393 ? -6.409 -28.970 -7.156 1.00 31.73 393 VAL A O 1
ATOM 3053 N N . SER A 1 394 ? -7.609 -27.347 -6.180 1.00 31.97 394 SER A N 1
ATOM 3054 C CA . SER A 1 394 ? -8.952 -27.961 -6.145 1.00 31.97 394 SER A CA 1
ATOM 3055 C C . SER A 1 394 ? -9.810 -27.297 -5.057 1.00 31.97 394 SER A C 1
ATOM 3057 O O . SER A 1 394 ? -10.273 -27.955 -4.124 1.00 31.97 394 SER A O 1
ATOM 3059 N N . VAL A 1 395 ? -10.065 -25.991 -5.167 1.00 25.97 395 VAL A N 1
ATOM 3060 C CA . VAL A 1 395 ? -11.269 -25.439 -4.530 1.00 25.97 395 VAL A CA 1
ATOM 3061 C C . VAL A 1 395 ? -12.411 -25.642 -5.519 1.00 25.97 395 VAL A C 1
ATOM 3063 O O . VAL A 1 395 ? -12.430 -25.055 -6.602 1.00 25.97 395 VAL A O 1
ATOM 3066 N N . ASN A 1 396 ? -13.314 -26.557 -5.167 1.00 29.53 396 ASN A N 1
ATOM 3067 C CA . ASN A 1 396 ? -14.582 -26.771 -5.851 1.00 29.53 396 ASN A CA 1
ATOM 3068 C C . ASN A 1 396 ? -15.319 -25.434 -5.994 1.00 29.53 396 ASN A C 1
ATOM 3070 O O . ASN A 1 396 ? -15.499 -24.704 -5.024 1.00 29.53 396 ASN A O 1
ATOM 3074 N N . ALA A 1 397 ? -15.772 -25.148 -7.211 1.00 27.06 397 ALA A N 1
ATOM 3075 C CA . ALA A 1 397 ? -16.452 -23.923 -7.622 1.00 27.06 397 ALA A CA 1
ATOM 3076 C C . ALA A 1 397 ? -17.907 -23.810 -7.112 1.00 27.06 397 ALA A C 1
ATOM 3078 O O . ALA A 1 397 ? -18.781 -23.376 -7.859 1.00 27.06 397 ALA A O 1
ATOM 3079 N N . ALA A 1 398 ? -18.191 -24.252 -5.884 1.00 31.52 398 ALA A N 1
ATOM 3080 C CA . ALA A 1 398 ? -19.559 -24.325 -5.370 1.00 31.52 398 ALA A CA 1
ATOM 3081 C C . ALA A 1 398 ? -20.050 -23.035 -4.689 1.00 31.52 398 ALA A C 1
ATOM 3083 O O . ALA A 1 398 ? -21.252 -22.810 -4.700 1.00 31.52 398 ALA A O 1
ATOM 3084 N N . ASP A 1 399 ? -19.169 -22.159 -4.198 1.00 29.33 399 ASP A N 1
ATOM 3085 C CA . ASP A 1 399 ? -19.582 -20.972 -3.427 1.00 29.33 399 ASP A CA 1
ATOM 3086 C C . ASP A 1 399 ? -18.948 -19.676 -3.964 1.00 29.33 399 ASP A C 1
ATOM 3088 O O . ASP A 1 399 ? -18.213 -18.975 -3.274 1.00 29.33 399 ASP A O 1
ATOM 3092 N N . LEU A 1 400 ? -19.210 -19.361 -5.238 1.00 25.89 400 LEU A N 1
ATOM 3093 C CA . LEU A 1 400 ? -18.879 -18.058 -5.824 1.00 25.89 400 LEU A CA 1
ATOM 3094 C C . LEU A 1 400 ? -20.067 -17.090 -5.709 1.00 25.89 400 LEU A C 1
ATOM 3096 O O . LEU A 1 400 ? -21.186 -17.388 -6.123 1.00 25.89 400 LEU A O 1
ATOM 3100 N N . GLU A 1 401 ? -19.754 -15.916 -5.173 1.00 34.88 401 GLU A N 1
ATOM 3101 C CA . GLU A 1 401 ? -20.579 -14.740 -4.881 1.00 34.88 401 GLU A CA 1
ATOM 3102 C C . GLU A 1 401 ? -21.569 -14.327 -6.008 1.00 34.88 401 GLU A C 1
ATOM 3104 O O . GLU A 1 401 ? -21.246 -14.425 -7.202 1.00 34.88 401 GLU A O 1
ATOM 3109 N N . PRO A 1 402 ? -22.786 -13.844 -5.670 1.00 34.78 402 PRO A N 1
ATOM 3110 C CA . PRO A 1 402 ? -23.796 -13.444 -6.648 1.00 34.78 402 PRO A CA 1
ATOM 3111 C C . PRO A 1 402 ? -23.336 -12.250 -7.494 1.00 34.78 402 PRO A C 1
ATOM 3113 O O . PRO A 1 402 ? -22.887 -11.220 -6.999 1.00 34.78 402 PRO A O 1
ATOM 3116 N N . ARG A 1 403 ? -23.479 -12.385 -8.814 1.00 42.66 403 ARG A N 1
ATOM 3117 C CA . ARG A 1 403 ? -22.969 -11.420 -9.794 1.00 42.66 403 ARG A CA 1
ATOM 3118 C C . ARG A 1 403 ? -23.891 -10.210 -9.952 1.00 42.66 403 ARG A C 1
ATOM 3120 O O . ARG A 1 403 ? -25.112 -10.349 -9.920 1.00 42.66 403 ARG A O 1
ATOM 3127 N N . ALA A 1 404 ? -23.290 -9.053 -10.248 1.00 49.88 404 ALA A N 1
ATOM 3128 C CA . ALA A 1 404 ? -23.934 -7.800 -10.659 1.00 49.88 404 ALA A CA 1
ATOM 3129 C C . ALA A 1 404 ? -24.631 -7.922 -12.030 1.00 49.88 404 ALA A C 1
ATOM 3131 O O . ALA A 1 404 ? -24.260 -7.282 -13.013 1.00 49.88 404 ALA A O 1
ATOM 3132 N N . CYS A 1 405 ? -25.617 -8.804 -12.117 1.00 65.38 405 CYS A N 1
ATOM 3133 C CA . CYS A 1 405 ? -26.426 -8.991 -13.298 1.00 65.38 405 CYS A CA 1
ATOM 3134 C C . CYS A 1 405 ? -27.743 -8.217 -13.174 1.00 65.38 405 CYS A C 1
ATOM 3136 O O . CYS A 1 405 ? -28.432 -8.283 -12.155 1.00 65.38 405 CYS A O 1
ATOM 3138 N N . SER A 1 406 ? -28.132 -7.533 -14.249 1.00 69.38 406 SER A N 1
ATOM 3139 C CA . SER A 1 406 ? -29.444 -6.901 -14.352 1.00 69.38 406 SER A CA 1
ATOM 3140 C C . SER A 1 406 ? -30.451 -7.859 -14.998 1.00 69.38 406 SER A C 1
ATOM 3142 O O . SER A 1 406 ? -30.327 -8.237 -16.166 1.00 69.38 406 SER A O 1
ATOM 3144 N N . SER A 1 407 ? -31.479 -8.268 -14.247 1.00 73.44 407 SER A N 1
ATOM 3145 C CA . SER A 1 407 ? -32.601 -9.018 -14.825 1.00 73.44 407 SER A CA 1
ATOM 3146 C C . SER A 1 407 ? -33.491 -8.056 -15.609 1.00 73.44 407 SER A C 1
ATOM 3148 O O . SER A 1 407 ? -34.377 -7.399 -15.067 1.00 73.44 407 SER A O 1
ATOM 3150 N N . ASN A 1 408 ? -33.236 -7.941 -16.911 1.00 70.94 408 ASN A N 1
ATOM 3151 C CA . ASN A 1 408 ? -34.022 -7.098 -17.811 1.00 70.94 408 ASN A CA 1
ATOM 3152 C C . ASN A 1 408 ? -35.285 -7.813 -18.342 1.00 70.94 408 ASN A C 1
ATOM 3154 O O . ASN A 1 408 ? -36.024 -7.232 -19.141 1.00 70.94 408 ASN A O 1
ATOM 3158 N N . GLY A 1 409 ? -35.553 -9.053 -17.909 1.00 79.44 409 GLY A N 1
ATOM 3159 C CA . GLY A 1 409 ? -36.630 -9.910 -18.415 1.00 79.44 409 GLY A CA 1
ATOM 3160 C C . GLY A 1 409 ? -36.295 -10.641 -19.722 1.00 79.44 409 GLY A C 1
ATOM 3161 O O . GLY A 1 409 ? -37.202 -10.951 -20.498 1.00 79.44 409 GLY A O 1
ATOM 3162 N N . CYS A 1 410 ? -35.013 -10.863 -20.015 1.00 84.75 410 CYS A N 1
ATOM 3163 C CA . CYS A 1 410 ? -34.593 -11.713 -21.122 1.00 84.75 410 CYS A CA 1
ATOM 3164 C C . CYS A 1 410 ? -34.924 -13.192 -20.856 1.00 84.75 410 CYS A C 1
ATOM 3166 O O . CYS A 1 410 ? -35.157 -13.611 -19.722 1.00 84.75 410 CYS A O 1
ATOM 3168 N N . ALA A 1 411 ? -34.941 -13.993 -21.920 1.00 88.62 411 ALA A N 1
ATOM 3169 C CA . ALA A 1 411 ? -35.162 -15.435 -21.873 1.00 88.62 411 ALA A CA 1
ATOM 3170 C C . ALA A 1 411 ? -34.285 -16.123 -22.919 1.00 88.62 411 ALA A C 1
ATOM 3172 O O . ALA A 1 411 ? -34.180 -15.656 -24.057 1.00 88.62 411 ALA A O 1
ATOM 3173 N N . CYS A 1 412 ? -33.678 -17.242 -22.541 1.00 89.44 412 CYS A N 1
ATOM 3174 C CA . CYS A 1 412 ? -32.852 -18.063 -23.417 1.00 89.44 412 CYS A CA 1
ATOM 3175 C C . CYS A 1 412 ? -33.647 -19.223 -24.024 1.00 89.44 412 CYS A C 1
ATOM 3177 O O . CYS A 1 412 ? -34.766 -19.541 -23.611 1.00 89.44 412 CYS A O 1
ATOM 3179 N N . VAL A 1 413 ? -33.080 -19.873 -25.040 1.00 87.75 413 VAL A N 1
ATOM 3180 C CA . VAL A 1 413 ? -33.637 -21.131 -25.547 1.00 87.75 413 VAL A CA 1
ATOM 3181 C C . VAL A 1 413 ? -33.539 -22.206 -24.458 1.00 87.75 413 VAL A C 1
ATOM 3183 O O . VAL A 1 413 ? -32.483 -22.438 -23.879 1.00 87.75 413 VAL A O 1
ATOM 3186 N N . THR A 1 414 ? -34.664 -22.857 -24.169 1.00 85.12 414 THR A N 1
ATOM 3187 C CA . THR A 1 414 ? -34.771 -23.973 -23.221 1.00 85.12 414 THR A CA 1
ATOM 3188 C C . THR A 1 414 ? -33.950 -25.167 -23.704 1.00 85.12 414 THR A C 1
ATOM 3190 O O . THR A 1 414 ? -34.026 -25.511 -24.883 1.00 85.12 414 THR A O 1
ATOM 3193 N N . GLY A 1 415 ? -33.199 -25.811 -22.808 1.00 78.00 415 GLY A N 1
ATOM 3194 C CA . GLY A 1 415 ? -32.322 -26.936 -23.159 1.00 78.00 415 GLY A CA 1
ATOM 3195 C C . GLY A 1 415 ? -30.928 -26.535 -23.656 1.00 78.00 415 GLY A C 1
ATOM 3196 O O . GLY A 1 415 ? -30.158 -27.401 -24.066 1.00 78.00 415 GLY A O 1
ATOM 3197 N N . LEU A 1 416 ? -30.575 -25.245 -23.607 1.00 82.69 416 LEU A N 1
ATOM 3198 C CA . LEU A 1 416 ? -29.191 -24.810 -23.791 1.00 82.69 416 LEU A CA 1
ATOM 3199 C C . LEU A 1 416 ? -28.319 -25.212 -22.601 1.00 82.69 416 LEU A C 1
ATOM 3201 O O . LEU A 1 416 ? -28.763 -25.201 -21.452 1.00 82.69 416 LEU A O 1
ATOM 3205 N N . LYS A 1 417 ? -27.044 -25.512 -22.876 1.00 82.19 417 LYS A N 1
ATOM 3206 C CA . LYS A 1 417 ? -26.044 -25.712 -21.823 1.00 82.19 417 LYS A CA 1
ATOM 3207 C C . LYS A 1 417 ? -25.946 -24.427 -21.000 1.00 82.19 417 LYS A C 1
ATOM 3209 O O . LYS A 1 417 ? -25.756 -23.355 -21.571 1.00 82.19 417 LYS A O 1
ATOM 3214 N N . ALA A 1 418 ? -26.076 -24.517 -19.681 1.00 83.31 418 ALA A N 1
ATOM 3215 C CA . ALA A 1 418 ? -25.974 -23.336 -18.834 1.00 83.31 418 ALA A CA 1
ATOM 3216 C C . ALA A 1 418 ? -24.577 -22.699 -18.983 1.00 83.31 418 ALA A C 1
ATOM 3218 O O . ALA A 1 418 ? -23.573 -23.416 -19.009 1.00 83.31 418 ALA A O 1
ATOM 3219 N N . GLY A 1 419 ? -24.515 -21.374 -19.127 1.00 85.75 419 GLY A N 1
ATOM 3220 C CA . GLY A 1 419 ? -23.276 -20.647 -19.426 1.00 85.75 419 GLY A CA 1
ATOM 3221 C C . GLY A 1 419 ? -23.521 -19.226 -19.937 1.00 85.75 419 GLY A C 1
ATOM 3222 O O . GLY A 1 419 ? -24.661 -18.759 -19.972 1.00 85.75 419 GLY A O 1
ATOM 3223 N N . ILE A 1 420 ? -22.453 -18.526 -20.324 1.00 87.50 420 ILE A N 1
ATOM 3224 C CA . ILE A 1 420 ? -22.525 -17.162 -20.870 1.00 87.50 420 ILE A CA 1
ATOM 3225 C C . ILE A 1 420 ? -22.539 -17.204 -22.402 1.00 87.50 420 ILE A C 1
ATOM 3227 O O . ILE A 1 420 ? -21.706 -17.862 -23.029 1.00 87.50 420 ILE A O 1
ATOM 3231 N N . TYR A 1 421 ? -23.472 -16.465 -22.996 1.00 89.50 421 TYR A N 1
ATOM 3232 C CA . TYR A 1 421 ? -23.721 -16.364 -24.428 1.00 89.50 421 TYR A CA 1
ATOM 3233 C C . TYR A 1 421 ? -23.741 -14.900 -24.859 1.00 89.50 421 TYR A C 1
ATOM 3235 O O . TYR A 1 421 ? -24.420 -14.074 -24.250 1.00 89.50 421 TYR A O 1
ATOM 3243 N N . CYS A 1 422 ? -23.059 -14.567 -25.953 1.00 91.19 422 CYS A N 1
ATOM 3244 C CA . CYS A 1 422 ? -23.247 -13.262 -26.575 1.00 91.19 422 CYS A CA 1
ATOM 3245 C C . CYS A 1 422 ? -24.618 -13.153 -27.251 1.00 91.19 422 CYS A C 1
ATOM 3247 O O . CYS A 1 422 ? -25.144 -14.117 -27.814 1.00 91.19 422 CYS A O 1
ATOM 3249 N N . GLY A 1 423 ? -25.168 -11.941 -27.292 1.00 88.56 423 GLY A N 1
ATOM 3250 C CA . GLY A 1 423 ? -26.442 -11.656 -27.946 1.00 88.56 423 GLY A CA 1
ATOM 3251 C C . GLY A 1 423 ? -26.471 -11.947 -29.445 1.00 88.56 423 GLY A C 1
ATOM 3252 O O . GLY A 1 423 ? -27.547 -12.094 -30.014 1.00 88.56 423 GLY A O 1
ATOM 3253 N N . ASN A 1 424 ? -25.328 -12.039 -30.122 1.00 90.00 424 ASN A N 1
ATOM 3254 C CA . ASN A 1 424 ? -25.242 -12.441 -31.527 1.00 90.00 424 ASN A CA 1
ATOM 3255 C C . ASN A 1 424 ? -25.018 -13.951 -31.730 1.00 90.00 424 ASN A C 1
ATOM 3257 O O . ASN A 1 424 ? -24.859 -14.379 -32.872 1.00 90.00 424 ASN A O 1
ATOM 3261 N N . CYS A 1 425 ? -25.035 -14.753 -30.662 1.00 88.19 425 CYS A N 1
ATOM 3262 C CA . CYS A 1 425 ? -24.832 -16.192 -30.750 1.00 88.19 425 CYS A CA 1
ATOM 3263 C C . CYS A 1 425 ? -26.043 -16.935 -31.338 1.00 88.19 425 CYS A C 1
ATOM 3265 O O . CYS A 1 425 ? -27.180 -16.702 -30.917 1.00 88.19 425 CYS A O 1
ATOM 3267 N N . VAL A 1 426 ? -25.791 -17.872 -32.258 1.00 87.06 426 VAL A N 1
ATOM 3268 C CA . VAL A 1 426 ? -26.797 -18.703 -32.940 1.00 87.06 426 VAL A CA 1
ATOM 3269 C C . VAL A 1 426 ? -26.564 -20.176 -32.596 1.00 87.06 426 VAL A C 1
ATOM 3271 O O . VAL A 1 426 ? -25.469 -20.689 -32.797 1.00 87.06 426 VAL A O 1
ATOM 3274 N N . VAL A 1 427 ? -27.597 -20.856 -32.093 1.00 79.56 427 VAL A N 1
ATOM 3275 C CA . VAL A 1 427 ? -27.520 -22.219 -31.514 1.00 79.56 427 VAL A CA 1
ATOM 3276 C C . VAL A 1 427 ? -28.205 -23.295 -32.370 1.00 79.56 427 VAL A C 1
ATOM 3278 O O . VAL A 1 427 ? -28.364 -24.431 -31.938 1.00 79.56 427 VAL A O 1
ATOM 3281 N N . GLY A 1 428 ? -28.584 -22.954 -33.606 1.00 72.38 428 GLY A N 1
ATOM 3282 C CA . GLY A 1 428 ? -29.123 -23.885 -34.606 1.00 72.38 428 GLY A CA 1
ATOM 3283 C C . GLY A 1 428 ? -30.196 -23.247 -35.493 1.00 72.38 428 GLY A C 1
ATOM 3284 O O . GLY A 1 428 ? -30.983 -22.430 -35.021 1.00 72.38 428 GLY A O 1
ATOM 3285 N N . ALA A 1 429 ? -30.209 -23.589 -36.789 1.00 65.25 429 ALA A N 1
ATOM 3286 C CA . ALA A 1 429 ? -31.212 -23.171 -37.788 1.00 65.25 429 ALA A CA 1
ATOM 3287 C C . ALA A 1 429 ? -31.584 -21.666 -37.780 1.00 65.25 429 ALA A C 1
ATOM 3289 O O . ALA A 1 429 ? -32.741 -21.303 -37.970 1.00 65.25 429 ALA A O 1
ATOM 3290 N N . GLY A 1 430 ? -30.614 -20.779 -37.522 1.00 73.94 430 GLY A N 1
ATOM 3291 C CA . GLY A 1 430 ? -30.837 -19.325 -37.466 1.00 73.94 430 GLY A CA 1
ATOM 3292 C C . GLY A 1 430 ? -31.462 -18.804 -36.164 1.00 73.94 430 GLY A C 1
ATOM 3293 O O . GLY A 1 430 ? -31.745 -17.614 -36.059 1.00 73.94 430 GLY A O 1
ATOM 3294 N N . THR A 1 431 ? -31.650 -19.657 -35.154 1.00 82.06 431 THR A N 1
ATOM 3295 C CA . THR A 1 431 ? -32.210 -19.266 -33.853 1.00 82.06 431 THR A CA 1
ATOM 3296 C C . THR A 1 431 ? -31.113 -18.750 -32.923 1.00 82.06 431 THR A C 1
ATOM 3298 O O . THR A 1 431 ? -30.123 -19.440 -32.666 1.00 82.06 431 THR A O 1
ATOM 3301 N N . TYR A 1 432 ? -31.294 -17.538 -32.396 1.00 88.06 432 TYR A N 1
ATOM 3302 C CA . TYR A 1 432 ? -30.381 -16.957 -31.413 1.00 88.06 432 TYR A CA 1
ATOM 3303 C C . TYR A 1 432 ? -30.515 -17.635 -30.047 1.00 88.06 432 TYR A C 1
ATOM 3305 O O . TYR A 1 432 ? -31.609 -18.029 -29.648 1.00 88.06 432 TYR A O 1
ATOM 3313 N N . ALA A 1 433 ? -29.409 -17.716 -29.305 1.00 86.69 433 ALA A N 1
ATOM 3314 C CA . ALA A 1 433 ? -29.392 -18.295 -27.960 1.00 86.69 433 ALA A CA 1
ATOM 3315 C C . ALA A 1 433 ? -30.321 -17.548 -26.978 1.00 86.69 433 ALA A C 1
ATOM 3317 O O . ALA A 1 433 ? -30.930 -18.166 -26.103 1.00 86.69 433 ALA A O 1
ATOM 3318 N N . ILE A 1 434 ? -30.486 -16.235 -27.172 1.00 91.00 434 ILE A N 1
ATOM 3319 C CA . ILE A 1 434 ? -31.395 -15.370 -26.415 1.00 91.00 434 ILE A CA 1
ATOM 3320 C C . ILE A 1 434 ? -32.625 -15.070 -27.278 1.00 91.00 434 ILE A C 1
ATOM 3322 O O . ILE A 1 434 ? -32.506 -14.501 -28.364 1.00 91.00 434 ILE A O 1
ATOM 3326 N N . LYS A 1 435 ? -33.810 -15.438 -26.784 1.00 86.38 435 LYS A N 1
ATOM 3327 C CA . LYS A 1 435 ? -35.102 -15.293 -27.469 1.00 86.38 435 LYS A CA 1
ATOM 3328 C C . LYS A 1 435 ? -35.712 -13.904 -27.286 1.00 86.38 435 LYS A C 1
ATOM 3330 O O . LYS A 1 435 ? -36.216 -13.328 -28.246 1.00 86.38 435 LYS A O 1
ATOM 3335 N N . THR A 1 436 ? -35.682 -13.364 -26.069 1.00 86.12 436 THR A N 1
ATOM 3336 C CA . THR A 1 436 ? -36.339 -12.090 -25.721 1.00 86.12 436 THR A CA 1
ATOM 3337 C C . THR A 1 436 ? -35.336 -11.058 -25.217 1.00 86.12 436 THR A C 1
ATOM 3339 O O . THR A 1 436 ? -34.363 -11.402 -24.551 1.00 86.12 436 THR A O 1
ATOM 3342 N N . LYS A 1 437 ? -35.573 -9.778 -25.552 1.00 84.62 437 LYS A N 1
ATOM 3343 C CA . LYS A 1 437 ? -34.738 -8.620 -25.155 1.00 84.62 437 LYS A CA 1
ATOM 3344 C C . LYS A 1 437 ? -33.238 -8.782 -25.463 1.00 84.62 437 LYS A C 1
ATOM 3346 O O . LYS A 1 437 ? -32.373 -8.293 -24.745 1.00 84.62 437 LYS A O 1
ATOM 3351 N N . ARG A 1 438 ? -32.941 -9.455 -26.575 1.00 86.38 438 ARG A N 1
ATOM 3352 C CA . ARG A 1 438 ? -31.587 -9.689 -27.086 1.00 86.38 438 ARG A CA 1
ATOM 3353 C C . ARG A 1 438 ? -30.957 -8.392 -27.601 1.00 86.38 438 ARG A C 1
ATOM 3355 O O . ARG A 1 438 ? -31.535 -7.726 -28.456 1.00 86.38 438 ARG A O 1
ATOM 3362 N N . VAL A 1 439 ? -29.726 -8.116 -27.175 1.00 88.00 439 VAL A N 1
ATOM 3363 C CA . VAL A 1 439 ? -28.878 -7.034 -27.701 1.00 88.00 439 VAL A CA 1
ATOM 3364 C C . VAL A 1 439 ? -27.578 -7.643 -28.220 1.00 88.00 439 VAL A C 1
ATOM 3366 O O . VAL A 1 439 ? -26.878 -8.324 -27.483 1.00 88.00 439 VAL A O 1
ATOM 3369 N N . ALA A 1 440 ? -27.243 -7.430 -29.496 1.00 86.12 440 ALA A N 1
ATOM 3370 C CA . ALA A 1 440 ? -26.153 -8.155 -30.164 1.00 86.12 440 ALA A CA 1
ATOM 3371 C C . ALA A 1 440 ? -24.759 -7.950 -29.533 1.00 86.12 440 ALA A C 1
ATOM 3373 O O . ALA A 1 440 ? -23.926 -8.849 -29.613 1.00 86.12 440 ALA A O 1
ATOM 3374 N N . SER A 1 441 ? -24.516 -6.794 -28.912 1.00 87.00 441 SER A N 1
ATOM 3375 C CA . SER A 1 441 ? -23.256 -6.427 -28.251 1.00 87.00 441 SER A CA 1
ATOM 3376 C C . SER A 1 441 ? -23.190 -6.812 -26.769 1.00 87.00 441 SER A C 1
ATOM 3378 O O . SER A 1 441 ? -22.175 -6.549 -26.129 1.00 87.00 441 SER A O 1
ATOM 3380 N N . HIS A 1 442 ? -24.250 -7.399 -26.206 1.00 89.88 442 HIS A N 1
ATOM 3381 C CA . HIS A 1 442 ? -24.309 -7.747 -24.786 1.00 89.88 442 HIS A CA 1
ATOM 3382 C C . HIS A 1 442 ? -23.951 -9.210 -24.528 1.00 89.88 442 HIS A C 1
ATOM 3384 O O . HIS A 1 442 ? -24.138 -10.070 -25.397 1.00 89.88 442 HIS A O 1
ATOM 3390 N N . ALA A 1 443 ? -23.470 -9.482 -23.316 1.00 89.62 443 ALA A N 1
ATOM 3391 C CA . ALA A 1 443 ? -23.266 -10.826 -22.796 1.00 89.62 443 ALA A CA 1
ATOM 3392 C C . ALA A 1 443 ? -24.414 -11.215 -21.856 1.00 89.62 443 ALA A C 1
ATOM 3394 O O . ALA A 1 443 ? -24.759 -10.475 -20.938 1.00 89.62 443 ALA A O 1
ATOM 3395 N N . PHE A 1 444 ? -24.977 -12.403 -22.060 1.00 88.06 444 PHE A N 1
ATOM 3396 C CA . PHE A 1 444 ? -26.098 -12.925 -21.288 1.00 88.06 444 PHE A CA 1
ATOM 3397 C C . PHE A 1 444 ? -25.720 -14.241 -20.617 1.00 88.06 444 PHE A C 1
ATOM 3399 O O . PHE A 1 444 ? -25.140 -15.113 -21.257 1.00 88.06 444 PHE A O 1
ATOM 3406 N N . GLN A 1 445 ? -26.085 -14.437 -19.355 1.00 88.56 445 GLN A N 1
ATOM 3407 C CA . GLN A 1 445 ? -26.059 -15.762 -18.744 1.00 88.56 445 GLN A CA 1
ATOM 3408 C C . GLN A 1 445 ? -27.361 -16.485 -19.032 1.00 88.56 445 GLN A C 1
ATOM 3410 O O . GLN A 1 445 ? -28.421 -15.979 -18.680 1.00 88.56 445 GLN A O 1
ATOM 3415 N N . CYS A 1 446 ? -27.278 -17.677 -19.609 1.00 86.88 446 CYS A N 1
ATOM 3416 C CA . CYS A 1 446 ? -28.414 -18.568 -19.783 1.00 86.88 446 CYS A CA 1
ATOM 3417 C C . CYS A 1 446 ? -28.334 -19.721 -18.784 1.00 86.88 446 CYS A C 1
ATOM 3419 O O . CYS A 1 446 ? -27.268 -20.315 -18.604 1.00 86.88 446 CYS A O 1
ATOM 3421 N N . ASN A 1 447 ? -29.470 -20.079 -18.186 1.00 83.00 447 ASN A N 1
ATOM 3422 C CA . ASN A 1 447 ? -29.620 -21.331 -17.447 1.00 83.00 447 ASN A CA 1
ATOM 3423 C C . ASN A 1 447 ? -30.331 -22.399 -18.304 1.00 83.00 447 ASN A C 1
ATOM 3425 O O . ASN A 1 447 ? -30.940 -22.089 -19.332 1.00 83.00 447 ASN A O 1
ATOM 3429 N N . ALA A 1 448 ? -30.269 -23.663 -17.875 1.00 80.31 448 ALA A N 1
ATOM 3430 C CA . ALA A 1 448 ? -30.890 -24.779 -18.599 1.00 80.31 448 ALA A CA 1
ATOM 3431 C C . ALA A 1 448 ? -32.427 -24.649 -18.711 1.00 80.31 448 ALA A C 1
ATOM 3433 O O . ALA A 1 448 ? -33.026 -25.107 -19.689 1.00 80.31 448 ALA A O 1
ATOM 3434 N N . SER A 1 449 ? -33.051 -23.966 -17.745 1.00 78.69 449 SER A N 1
ATOM 3435 C CA . SER A 1 449 ? -34.495 -23.712 -17.660 1.00 78.69 449 SER A CA 1
ATOM 3436 C C . SER A 1 449 ? -34.984 -22.558 -18.552 1.00 78.69 449 SER A C 1
ATOM 3438 O O . SER A 1 449 ? -36.180 -22.280 -18.581 1.00 78.69 449 SER A O 1
ATOM 3440 N N . GLY A 1 450 ? -34.095 -21.880 -19.292 1.00 80.25 450 GLY A N 1
ATOM 3441 C CA . GLY A 1 450 ? -34.433 -20.759 -20.182 1.00 80.25 450 GLY A CA 1
ATOM 3442 C C . GLY A 1 450 ? -34.461 -19.377 -19.513 1.00 80.25 450 GLY A C 1
ATOM 3443 O O . GLY A 1 450 ? -34.765 -18.384 -20.173 1.00 80.25 450 GLY A O 1
ATOM 3444 N N . GLY A 1 451 ? -34.113 -19.286 -18.230 1.00 82.88 451 GLY A N 1
ATOM 3445 C CA . GLY A 1 451 ? -33.847 -18.026 -17.542 1.00 82.88 451 GLY A CA 1
ATOM 3446 C C . GLY A 1 451 ? -32.584 -17.352 -18.074 1.00 82.88 451 GLY A C 1
ATOM 3447 O O . GLY A 1 451 ? -31.643 -18.019 -18.516 1.00 82.88 451 GLY A O 1
ATOM 3448 N N . CYS A 1 452 ? -32.590 -16.022 -18.055 1.00 85.50 452 CYS A N 1
ATOM 3449 C CA . CYS A 1 452 ? -31.544 -15.207 -18.647 1.00 85.50 452 CYS A CA 1
ATOM 3450 C C . CYS A 1 452 ? -31.202 -14.002 -17.770 1.00 85.50 452 CYS A C 1
ATOM 3452 O O . CYS A 1 452 ? -32.072 -13.437 -17.107 1.00 85.50 452 CYS A O 1
ATOM 3454 N N . CYS A 1 453 ? -29.930 -13.615 -17.798 1.00 86.56 453 CYS A N 1
ATOM 3455 C CA . CYS A 1 453 ? -29.385 -12.519 -17.016 1.00 86.56 453 CYS A CA 1
ATOM 3456 C C . CYS A 1 453 ? -28.456 -11.657 -17.892 1.00 86.56 453 CYS A C 1
ATOM 3458 O O . CYS A 1 453 ? -27.553 -12.214 -18.510 1.00 86.56 453 CYS A O 1
ATOM 3460 N N . ASP A 1 454 ? -28.668 -10.337 -17.986 1.00 85.94 454 ASP A N 1
ATOM 3461 C CA . ASP A 1 454 ? -27.874 -9.433 -18.839 1.00 85.94 454 ASP A CA 1
ATOM 3462 C C . ASP A 1 454 ? -26.724 -8.768 -18.057 1.00 85.94 454 ASP A C 1
ATOM 3464 O O . ASP A 1 454 ? -26.952 -8.089 -17.047 1.00 85.94 454 ASP A O 1
ATOM 3468 N N . TYR A 1 455 ? -25.497 -8.944 -18.557 1.00 82.19 455 TYR A N 1
ATOM 3469 C CA . TYR A 1 455 ? -24.269 -8.329 -18.038 1.00 82.19 455 TYR A CA 1
ATOM 3470 C C . TYR A 1 455 ? -23.901 -7.004 -18.715 1.00 82.19 455 TYR A C 1
ATOM 3472 O O . TYR A 1 455 ? -22.920 -6.369 -18.332 1.00 82.19 455 TYR A O 1
ATOM 3480 N N . GLY A 1 456 ? -24.659 -6.575 -19.722 1.00 84.38 456 GLY A N 1
ATOM 3481 C CA . GLY A 1 456 ? -24.357 -5.393 -20.514 1.00 84.38 456 GLY A CA 1
ATOM 3482 C C . GLY A 1 456 ? -23.349 -5.665 -21.630 1.00 84.38 456 GLY A C 1
ATOM 3483 O O . GLY A 1 456 ? -23.080 -6.808 -22.011 1.00 84.38 456 GLY A O 1
ATOM 3484 N N . ALA A 1 457 ? -22.815 -4.583 -22.198 1.00 84.38 457 ALA A N 1
ATOM 3485 C CA . ALA A 1 457 ? -21.930 -4.635 -23.355 1.00 84.38 457 ALA A CA 1
ATOM 3486 C C . ALA A 1 457 ? -20.592 -5.325 -23.038 1.00 84.38 457 ALA A C 1
ATOM 3488 O O . ALA A 1 457 ? -19.890 -4.940 -22.104 1.00 84.38 457 ALA A O 1
ATOM 3489 N N . ALA A 1 458 ? -20.205 -6.291 -23.873 1.00 81.19 458 ALA A N 1
ATOM 3490 C CA . ALA A 1 458 ? -18.926 -6.990 -23.779 1.00 81.19 458 ALA A CA 1
ATOM 3491 C C . ALA A 1 458 ? -18.088 -6.767 -25.047 1.00 81.19 458 ALA A C 1
ATOM 3493 O O . ALA A 1 458 ? -18.614 -6.657 -26.154 1.00 81.19 458 ALA A O 1
ATOM 3494 N N . SER A 1 459 ? -16.764 -6.693 -24.892 1.00 81.00 459 SER A N 1
ATOM 3495 C CA . SER A 1 459 ? -15.827 -6.309 -25.962 1.00 81.00 459 SER A CA 1
ATOM 3496 C C . SER A 1 459 ? -15.688 -7.346 -27.087 1.00 81.00 459 SER A C 1
ATOM 3498 O O . SER A 1 459 ? -15.210 -7.024 -28.187 1.00 81.00 459 SER A O 1
ATOM 3500 N N . ASP A 1 460 ? -16.103 -8.583 -26.827 1.00 83.31 460 ASP A N 1
ATOM 3501 C CA . ASP A 1 460 ? -16.116 -9.699 -27.769 1.00 83.31 460 ASP A CA 1
ATOM 3502 C C . ASP A 1 460 ? -17.494 -9.943 -28.414 1.00 83.31 460 ASP A C 1
ATOM 3504 O O . ASP A 1 460 ? -17.560 -10.516 -29.504 1.00 83.31 460 ASP A O 1
ATOM 3508 N N . CYS A 1 461 ? -18.581 -9.460 -27.806 1.00 85.94 461 CYS A N 1
ATOM 3509 C CA . CYS A 1 461 ? -19.930 -9.606 -28.347 1.00 85.94 461 CYS A CA 1
ATOM 3510 C C . CYS A 1 461 ? -20.195 -8.616 -29.497 1.00 85.94 461 CYS A C 1
ATOM 3512 O O . CYS A 1 461 ? -19.721 -7.481 -29.504 1.00 85.94 461 CYS A O 1
ATOM 3514 N N . GLY A 1 462 ? -20.955 -9.052 -30.508 1.00 82.31 462 GLY A N 1
ATOM 3515 C CA . GLY A 1 462 ? -21.248 -8.262 -31.715 1.00 82.31 462 GLY A CA 1
ATOM 3516 C C . GLY A 1 462 ? -20.241 -8.423 -32.865 1.00 82.31 462 GLY A C 1
ATOM 3517 O O . GLY A 1 462 ? -20.422 -7.820 -33.921 1.00 82.31 462 GLY A O 1
ATOM 3518 N N . LYS A 1 463 ? -19.209 -9.260 -32.696 1.00 85.69 463 LYS A N 1
ATOM 3519 C CA . LYS A 1 463 ? -18.239 -9.641 -33.741 1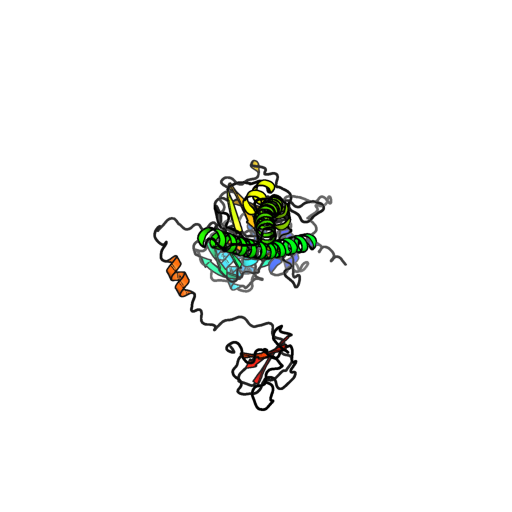.00 85.69 463 LYS A CA 1
ATOM 3520 C C . LYS A 1 463 ? -18.495 -11.065 -34.241 1.00 85.69 463 LYS A C 1
ATOM 3522 O O . LYS A 1 463 ? -19.172 -11.849 -33.582 1.00 85.69 463 LYS A O 1
ATOM 3527 N N . THR A 1 464 ? -17.912 -11.436 -35.380 1.00 78.19 464 THR A N 1
ATOM 3528 C CA . THR A 1 464 ? -17.975 -12.814 -35.914 1.00 78.19 464 THR A CA 1
ATOM 3529 C C . THR A 1 464 ? -17.276 -13.846 -35.020 1.00 78.19 464 THR A C 1
ATOM 3531 O O . THR A 1 464 ? -17.587 -15.027 -35.111 1.00 78.19 464 THR A O 1
ATOM 3534 N N . SER A 1 465 ? -16.377 -13.408 -34.133 1.00 76.88 465 SER A N 1
ATOM 3535 C CA . SER A 1 465 ? -15.660 -14.234 -33.152 1.00 76.88 465 SER A CA 1
ATOM 3536 C C . SER A 1 465 ? -16.301 -14.238 -31.753 1.00 76.88 465 SER A C 1
ATOM 3538 O O . SER A 1 465 ? -15.605 -14.484 -30.771 1.00 76.88 465 SER A O 1
ATOM 3540 N N . ALA A 1 466 ? -17.576 -13.865 -31.632 1.00 80.25 466 ALA A N 1
ATOM 3541 C CA . ALA A 1 466 ? -18.252 -13.745 -30.341 1.00 80.25 466 ALA A CA 1
ATOM 3542 C C . ALA A 1 466 ? -18.419 -15.102 -29.636 1.00 80.25 466 ALA A C 1
ATOM 3544 O O . ALA A 1 466 ? -18.647 -16.125 -30.289 1.00 80.25 466 ALA A O 1
ATOM 3545 N N . ARG A 1 467 ? -18.347 -15.114 -28.297 1.00 84.50 467 ARG A N 1
ATOM 3546 C CA . ARG A 1 467 ? -18.484 -16.353 -27.520 1.00 84.50 467 ARG A CA 1
ATOM 3547 C C . ARG A 1 467 ? -19.914 -16.902 -27.587 1.00 84.50 467 ARG A C 1
ATOM 3549 O O . ARG A 1 467 ? -20.899 -16.185 -27.392 1.00 84.50 467 ARG A O 1
ATOM 3556 N N . CYS A 1 468 ? -20.008 -18.202 -27.852 1.00 82.25 468 CYS A N 1
ATOM 3557 C CA . CYS A 1 468 ? -21.266 -18.920 -28.067 1.00 82.25 468 C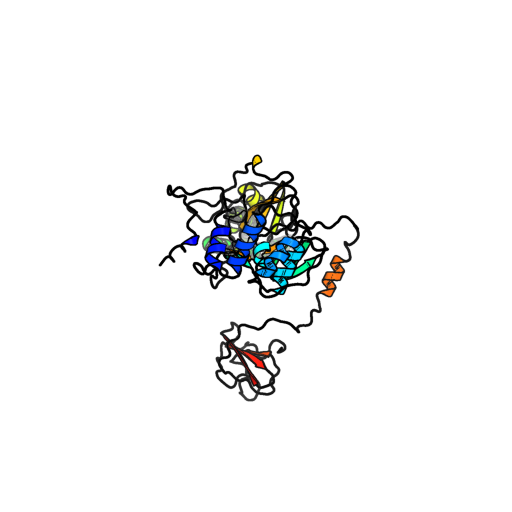YS A CA 1
ATOM 3558 C C . CYS A 1 468 ? -21.531 -20.049 -27.061 1.00 82.25 468 CYS A C 1
ATOM 3560 O O . CYS A 1 468 ? -22.389 -20.891 -27.305 1.00 82.25 468 CYS A O 1
ATOM 3562 N N . ALA A 1 469 ? -20.761 -20.063 -25.974 1.00 75.19 469 ALA A N 1
ATOM 3563 C CA . ALA A 1 469 ? -20.953 -20.789 -24.721 1.00 75.19 469 ALA A CA 1
ATOM 3564 C C . ALA A 1 469 ? -19.611 -20.717 -23.980 1.00 75.19 469 ALA A C 1
ATOM 3566 O O . ALA A 1 469 ? -18.627 -21.294 -24.443 1.00 75.19 469 ALA A O 1
ATOM 3567 N N . GLU A 1 470 ? -19.550 -20.018 -22.850 1.00 69.00 470 GLU A N 1
ATOM 3568 C CA . GLU A 1 470 ? -18.345 -19.982 -22.016 1.00 69.00 470 GLU A CA 1
ATOM 3569 C C . GLU A 1 470 ? -18.690 -20.025 -20.524 1.00 69.00 470 GLU A C 1
ATOM 3571 O O . GLU A 1 470 ? -19.669 -19.416 -20.082 1.00 69.00 470 GLU A O 1
ATOM 3576 N N . GLY A 1 471 ? -17.886 -20.776 -19.763 1.00 56.31 471 GLY A N 1
ATOM 3577 C CA . GLY A 1 471 ? -18.150 -21.136 -18.367 1.00 56.31 471 GLY A CA 1
ATOM 3578 C C . GLY A 1 471 ? -19.158 -22.285 -18.222 1.00 56.31 471 GLY A C 1
ATOM 3579 O O . GLY A 1 471 ? -20.041 -22.463 -19.062 1.00 56.31 471 GLY A O 1
ATOM 3580 N N . SER A 1 472 ? -19.035 -23.091 -17.161 1.00 43.84 472 SER A N 1
ATOM 3581 C CA . SER A 1 472 ? -20.172 -23.891 -16.703 1.00 43.84 472 SER A CA 1
ATOM 3582 C C . SER A 1 472 ? -21.137 -22.937 -16.019 1.00 43.84 472 SER A C 1
ATOM 3584 O O . SER A 1 472 ? -20.732 -22.185 -15.132 1.00 43.84 472 SER A O 1
ATOM 3586 N N . GLY A 1 473 ? -22.398 -22.927 -16.446 1.00 43.72 473 GLY A N 1
ATOM 3587 C CA . GLY A 1 473 ? -23.442 -22.327 -15.631 1.00 43.72 473 GLY A CA 1
ATOM 3588 C C . GLY A 1 473 ? -23.366 -22.935 -14.238 1.00 43.72 473 GLY A C 1
ATOM 3589 O O . GLY A 1 473 ? -23.311 -24.158 -14.113 1.00 43.72 473 GLY A O 1
ATOM 3590 N N . ILE A 1 474 ? -23.250 -22.062 -13.245 1.00 38.59 474 ILE A N 1
ATOM 3591 C CA . ILE A 1 474 ? -23.544 -22.405 -11.860 1.00 38.59 474 ILE A CA 1
ATOM 3592 C C . ILE A 1 474 ? -25.056 -22.611 -11.785 1.00 38.59 474 ILE A C 1
ATOM 3594 O O . ILE A 1 474 ? -25.772 -21.750 -12.363 1.00 38.59 474 ILE A O 1
#

Secondary structure (DSSP, 8-state):
-PPPPPTTSSPPB-TTS-B-TT-TTTHHHHHHHHHHTTS----HHHHHHHHHHHHHTS----SSTTHHHHHHGGGSS--PPP-TT--HHHHHHHHHHHHT-TTHHHHHHHS-B---TT------S-BTT---GGGEEE-SEEEEE-TTS-EEEES-EEEEEEES------EEEE--HHHHHHHHHHHHHHHHHHHHHHHHHHHHHHHHHHHHHT----HHHHHHHHHHHHHHHHHHHHHHHHHHHHHHHHH--EEEEE---EEEEES---HHHHHHHHHSS--S--EE-SSSSTT-EE-SSSSPEEPP---GGGSPTT-EEEEEEETTTTEEEEEEESS--SEEEE-EEESS--SS--TTT----EE--------S-----TTTHHHHTTSSTT--TT-------B--S-EEPTT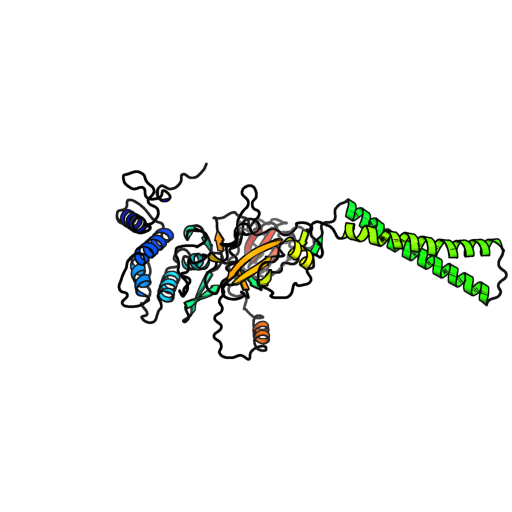PPSEEEETT-EEETTEESEEES--TTEEEEE-TTSBEEEEEE-SSTTSTT--SSBS---

Radius of gyration: 33.99 Å; chains: 1; bounding box: 81×60×106 Å

Sequence (474 aa):
MSLPARAWTAPYTDDSGAVVQGKGRKEEFRLLAEHFSGLLTLTRLELFSVALGAMRALEFYPFQDGDMAYALMGLLTKRPSMDSSDSEQQALARLCLENDSDRIIERMVCMLPVRAAGERGWIGVEDALGASLWNVEPMCQIAGICNDEAVIIDGCHAAFIEWGKIPRMRFKSKKSRAQRWVKGILDVKIFFMAVYMSLFLATLTAHLTVYFMDARWDREELAFMRYWLSVTPLAFLMVGFVTPFFLPFIFTGEVDEIQPWLVGFQGTIPIEQLERLVFGNYAGRLNYSASSGLLCSRDTLTRKGVAPTIDMDAIPTGHQIFTLLDTGSLTVTIFSAARPPTVALICGSEGGVSNRPSPDNVVGQIIVYLTAIMSPATMQLKSAVLLLLASIVSVNAADLEPRACSSNGCACVTGLKAGIYCGNCVVGAGTYAIKTKRVASHAFQCNASGGCCDYGAASDCGKTSARCAEGSGI

pLDDT: mean 71.76, std 18.3, range [22.09, 91.19]